Protein AF-A0A9D5MCB3-F1 (afdb_monomer_lite)

pLDDT: mean 91.1, std 9.66, range [31.05, 98.69]

Sequence (465 aa):
MMQKEYKLTAPDMNRLIGCYSHEIQNPEQPSVALAETLDPLFKAMENLASSKENDEAKGIWVMVPRGEITDWRTYEEAQAYEEVESKKEYEELWQEYYPFEMEWYFVGISENKPDAKWKFRGLSVASREDHCLIVNANLNDGVREKTWYKEEPAIELCKLLLPAVENSMEMLRDGTYNGFVEKNLPYPYRTGVIKRSAVYAAEPDYKERQFEGLKPEQIQRYRNLITSGSNDELKIGRLEKMTANDFFRACELGYKAIGKKTEGFTPVQLYLRYADGRDEGLTGKGHGLNEGPGIAFDDPSAWEEWYFSSHGGGHPWEVVPGGNSTHMALFVRHDKHTLEWKVRLGEMTQEEADQHPVGFYYQITGKHRPMESVSFYLALHDAGLPVLISDAEEILARFDASDYIGIVPHAVTPKYCESMFPKQYGKVIDFMHVYQEDLEKYKNDIIWLPEDPAELKGNLLKGSK

Radius of gyration: 27.73 Å; chains: 1; bounding box: 71×56×76 Å

Structure (mmCIF, N/CA/C/O backbone):
data_AF-A0A9D5MCB3-F1
#
_entry.id   AF-A0A9D5MCB3-F1
#
loop_
_atom_site.group_PDB
_atom_site.id
_atom_site.type_symbol
_atom_site.label_atom_id
_atom_site.label_alt_id
_atom_site.label_comp_id
_atom_site.label_asym_id
_atom_site.label_entity_id
_atom_site.label_seq_id
_atom_site.pdbx_PDB_ins_code
_atom_site.Cartn_x
_atom_site.Cartn_y
_atom_site.Cartn_z
_atom_site.occupancy
_atom_site.B_iso_or_equiv
_atom_site.auth_seq_id
_atom_site.auth_comp_id
_atom_site.auth_asym_id
_atom_site.auth_atom_id
_atom_site.pdbx_PDB_model_num
ATOM 1 N N . MET A 1 1 ? 0.772 -13.721 -40.066 1.00 40.69 1 MET A N 1
ATOM 2 C CA . MET A 1 1 ? 1.232 -12.466 -39.441 1.00 40.69 1 MET A CA 1
ATOM 3 C C . MET A 1 1 ? 2.598 -12.160 -40.017 1.00 40.69 1 MET A C 1
ATOM 5 O O . MET A 1 1 ? 3.411 -13.073 -40.066 1.00 40.69 1 MET A O 1
ATOM 9 N N . MET A 1 2 ? 2.831 -10.953 -40.536 1.00 38.22 2 MET A N 1
ATOM 10 C CA . MET A 1 2 ? 4.202 -10.514 -40.820 1.00 38.22 2 MET A CA 1
ATOM 11 C C . MET A 1 2 ? 4.989 -10.592 -39.507 1.00 38.22 2 MET A C 1
ATOM 13 O O . MET A 1 2 ? 4.519 -10.054 -38.508 1.00 38.22 2 MET A O 1
ATOM 17 N N . GLN A 1 3 ? 6.124 -11.297 -39.492 1.00 54.91 3 GLN A N 1
ATOM 18 C CA . GLN A 1 3 ? 7.066 -11.246 -38.372 1.00 54.91 3 GLN A CA 1
ATOM 19 C C . GLN A 1 3 ? 7.498 -9.788 -38.218 1.00 54.91 3 GLN A C 1
ATOM 21 O O . GLN A 1 3 ? 8.182 -9.251 -39.087 1.00 54.91 3 GLN A O 1
ATOM 26 N N . LYS A 1 4 ? 7.017 -9.125 -37.166 1.00 68.94 4 LYS A N 1
ATOM 27 C CA . LYS A 1 4 ? 7.483 -7.790 -36.810 1.00 68.94 4 LYS A CA 1
ATOM 28 C C . LYS A 1 4 ? 8.910 -7.937 -36.284 1.00 68.94 4 LYS A C 1
ATOM 30 O O . LYS A 1 4 ? 9.144 -8.729 -35.379 1.00 68.94 4 LYS A O 1
ATOM 35 N N . GLU A 1 5 ? 9.849 -7.207 -36.871 1.00 84.75 5 GLU A N 1
ATOM 36 C CA . GLU A 1 5 ? 11.210 -7.096 -36.348 1.00 84.75 5 GLU A CA 1
ATOM 37 C C . GLU A 1 5 ? 11.193 -6.075 -35.205 1.00 84.75 5 GLU A C 1
ATOM 39 O O . GLU A 1 5 ? 10.863 -4.908 -35.428 1.00 84.75 5 GLU A O 1
ATOM 44 N N . TYR A 1 6 ? 11.466 -6.528 -33.981 1.00 88.75 6 TYR A N 1
ATOM 45 C CA . TYR A 1 6 ? 11.518 -5.658 -32.809 1.00 88.75 6 TYR A CA 1
ATOM 46 C C . TYR A 1 6 ? 12.882 -4.974 -32.700 1.00 88.75 6 TYR A C 1
ATOM 48 O O . TYR A 1 6 ? 13.922 -5.574 -32.980 1.00 88.75 6 TYR A O 1
ATOM 56 N N . LYS A 1 7 ? 12.881 -3.722 -32.251 1.00 92.12 7 LYS A N 1
ATOM 57 C CA . LYS A 1 7 ? 14.075 -2.915 -31.995 1.00 92.12 7 LYS A CA 1
ATOM 58 C C . LYS A 1 7 ? 14.212 -2.640 -30.505 1.00 92.12 7 LYS A C 1
ATOM 60 O O . LYS A 1 7 ? 13.231 -2.638 -29.767 1.00 92.12 7 LYS A O 1
ATOM 65 N N . LEU A 1 8 ? 15.428 -2.318 -30.067 1.00 92.75 8 LEU A N 1
ATOM 66 C CA . LEU A 1 8 ? 15.677 -1.848 -28.704 1.00 92.75 8 LEU A CA 1
ATOM 67 C C . LEU A 1 8 ? 15.191 -0.398 -28.559 1.00 92.75 8 LEU A C 1
ATOM 69 O O . LEU A 1 8 ? 15.979 0.545 -28.582 1.00 92.75 8 LEU A O 1
ATOM 73 N N . THR A 1 9 ? 13.874 -0.237 -28.481 1.00 95.81 9 THR A N 1
ATOM 74 C CA . THR A 1 9 ? 13.171 1.036 -28.299 1.00 95.81 9 THR A CA 1
ATOM 75 C C . THR A 1 9 ? 12.078 0.866 -27.251 1.00 95.81 9 THR A C 1
ATOM 77 O O . THR A 1 9 ? 11.528 -0.227 -27.095 1.00 95.81 9 THR A O 1
ATOM 80 N N . ALA A 1 10 ? 11.745 1.935 -26.535 1.00 95.06 10 ALA A N 1
ATOM 81 C CA . ALA A 1 10 ? 10.752 1.881 -25.469 1.00 95.06 10 ALA A CA 1
ATOM 82 C C . ALA A 1 10 ? 9.359 1.379 -25.926 1.00 95.06 10 ALA A C 1
ATOM 84 O O . ALA A 1 10 ? 8.767 0.565 -25.214 1.00 95.06 10 ALA A O 1
ATOM 85 N N . PRO A 1 11 ? 8.839 1.743 -27.119 1.00 94.88 11 PRO A N 1
ATOM 86 C CA . PRO A 1 11 ? 7.594 1.181 -27.634 1.00 94.88 11 PRO A CA 1
ATOM 87 C C . PRO A 1 11 ? 7.606 -0.328 -27.853 1.00 94.88 11 PRO A C 1
ATOM 89 O O . PRO A 1 11 ? 6.628 -1.009 -27.537 1.00 94.88 11 PRO A O 1
ATOM 92 N N . ASP A 1 12 ? 8.696 -0.873 -28.388 1.00 94.31 12 ASP A N 1
ATOM 93 C CA . ASP A 1 12 ? 8.818 -2.315 -28.595 1.00 94.31 12 ASP A CA 1
ATOM 94 C C . ASP A 1 12 ? 8.991 -3.055 -27.264 1.00 94.31 12 ASP A C 1
ATOM 96 O O . ASP A 1 12 ? 8.329 -4.072 -27.051 1.00 94.31 12 ASP A O 1
ATOM 100 N N . MET A 1 13 ? 9.774 -2.495 -26.336 1.00 94.25 13 MET A N 1
ATOM 101 C CA . MET A 1 13 ? 9.912 -3.002 -24.968 1.00 94.25 13 MET A CA 1
ATOM 102 C C . MET A 1 13 ? 8.564 -3.054 -24.241 1.00 94.25 13 MET A C 1
ATOM 104 O O . MET A 1 13 ? 8.166 -4.120 -23.774 1.00 94.25 13 MET A O 1
ATOM 108 N N . ASN A 1 14 ? 7.822 -1.942 -24.197 1.00 93.06 14 ASN A N 1
ATOM 109 C CA . ASN A 1 14 ? 6.522 -1.878 -23.521 1.00 93.06 14 ASN A CA 1
ATOM 110 C C . ASN A 1 14 ? 5.503 -2.823 -24.163 1.00 93.06 14 ASN A C 1
ATOM 112 O O . ASN A 1 14 ? 4.739 -3.464 -23.450 1.00 93.06 14 ASN A O 1
ATOM 116 N N . ARG A 1 15 ? 5.514 -2.979 -25.495 1.00 91.31 15 ARG A N 1
ATOM 117 C CA . ARG A 1 15 ? 4.624 -3.932 -26.179 1.00 91.31 15 ARG A CA 1
ATOM 118 C C . ARG A 1 15 ? 4.905 -5.379 -25.768 1.00 91.31 15 ARG A C 1
ATOM 120 O O . ARG A 1 15 ? 3.967 -6.153 -25.589 1.00 91.31 15 ARG A O 1
ATOM 127 N N . LEU A 1 16 ? 6.178 -5.751 -25.636 1.00 92.44 16 LEU A N 1
ATOM 128 C CA . LEU A 1 16 ? 6.580 -7.093 -25.209 1.00 92.44 16 LEU A CA 1
ATOM 129 C C . LEU A 1 16 ? 6.282 -7.330 -23.721 1.00 92.44 16 LEU A C 1
ATOM 131 O O . LEU A 1 16 ? 5.786 -8.397 -23.373 1.00 92.44 16 LEU A O 1
ATOM 135 N N . ILE A 1 17 ? 6.517 -6.334 -22.861 1.00 92.12 17 ILE A N 1
ATOM 136 C CA . ILE A 1 17 ? 6.170 -6.379 -21.429 1.00 92.12 17 ILE A CA 1
ATOM 137 C C . ILE A 1 17 ? 4.652 -6.504 -21.246 1.00 92.12 17 ILE A C 1
ATOM 139 O O . ILE A 1 17 ? 4.193 -7.368 -20.502 1.00 92.12 17 ILE A O 1
ATOM 143 N N . GLY A 1 18 ? 3.870 -5.720 -21.992 1.00 90.06 18 GLY A N 1
ATOM 144 C CA . GLY A 1 18 ? 2.406 -5.735 -21.958 1.00 90.06 18 GLY A CA 1
ATOM 145 C C . GLY A 1 18 ? 1.775 -7.061 -22.401 1.00 90.06 18 GLY A C 1
ATOM 146 O O . GLY A 1 18 ? 0.599 -7.285 -22.151 1.00 90.06 18 GLY A O 1
ATOM 147 N N . CYS A 1 19 ? 2.534 -7.990 -22.998 1.00 89.50 19 CYS A N 1
ATOM 148 C CA . CYS A 1 19 ? 2.050 -9.361 -23.220 1.00 89.50 19 CYS A CA 1
ATOM 149 C C . CYS A 1 19 ? 1.885 -10.159 -21.911 1.00 89.50 19 CYS A C 1
ATOM 151 O O . CYS A 1 19 ? 1.271 -11.225 -21.927 1.00 89.50 19 CYS A O 1
ATOM 153 N N . TYR A 1 20 ? 2.445 -9.659 -20.806 1.00 88.81 20 TYR A N 1
ATOM 154 C CA . TYR A 1 20 ? 2.435 -10.281 -19.479 1.00 88.81 20 TYR A CA 1
ATOM 155 C C . TYR A 1 20 ? 1.703 -9.437 -18.435 1.00 88.81 20 TYR A C 1
ATOM 157 O O . TYR A 1 20 ? 1.573 -9.868 -17.285 1.00 88.81 20 TYR A O 1
ATOM 165 N N . SER A 1 21 ? 1.227 -8.242 -18.800 1.00 79.44 21 SER A N 1
ATOM 166 C CA . SER A 1 21 ? 0.404 -7.447 -17.899 1.00 79.44 21 SER A CA 1
ATOM 167 C C . SER A 1 21 ? -0.897 -8.208 -17.614 1.00 79.44 21 SER A C 1
ATOM 169 O O . SER A 1 21 ? -1.488 -8.841 -18.488 1.00 79.44 21 SER A O 1
ATOM 171 N N . HIS A 1 22 ? -1.324 -8.200 -16.351 1.00 68.62 22 HIS A N 1
ATOM 172 C CA . HIS A 1 22 ? -2.553 -8.850 -15.864 1.00 68.62 22 HIS A CA 1
ATOM 173 C C . HIS A 1 22 ? -2.557 -10.388 -15.771 1.00 68.62 22 HIS A C 1
ATOM 175 O O . HIS A 1 22 ? -3.582 -10.956 -15.384 1.00 68.62 22 HIS A O 1
ATOM 181 N N . GLU A 1 23 ? -1.441 -11.075 -16.028 1.00 67.31 23 GLU A N 1
ATOM 182 C CA . GLU A 1 23 ? -1.356 -12.529 -15.863 1.00 67.31 23 GLU A CA 1
ATOM 183 C C . GLU A 1 23 ? -0.380 -12.946 -14.755 1.00 67.31 23 GLU A C 1
ATOM 185 O O . GLU A 1 23 ? 0.803 -12.607 -14.772 1.00 67.31 23 GLU A O 1
ATOM 190 N N . ILE A 1 24 ? -0.857 -13.768 -13.813 1.00 70.44 24 ILE A N 1
ATOM 191 C CA . ILE A 1 24 ? 0.024 -14.477 -12.880 1.00 70.44 24 ILE A CA 1
ATOM 192 C C . ILE A 1 24 ? 0.786 -15.538 -13.679 1.00 70.44 24 ILE A C 1
ATOM 194 O O . ILE A 1 24 ? 0.198 -16.526 -14.122 1.00 70.44 24 ILE A O 1
ATOM 198 N N . GLN A 1 25 ? 2.095 -15.349 -13.847 1.00 78.81 25 GLN A N 1
ATOM 199 C CA . GLN A 1 25 ? 2.949 -16.366 -14.456 1.00 78.81 25 GLN A CA 1
ATOM 200 C C . GLN A 1 25 ? 3.180 -17.490 -13.451 1.00 78.81 25 GLN A C 1
ATOM 202 O O . GLN A 1 25 ? 3.833 -17.285 -12.426 1.00 78.81 25 GLN A O 1
ATOM 207 N N . ASN A 1 26 ? 2.650 -18.677 -13.738 1.00 82.38 26 ASN A N 1
ATOM 208 C CA . ASN A 1 26 ? 2.973 -19.880 -12.976 1.00 82.38 26 ASN A CA 1
ATOM 209 C C . ASN A 1 26 ? 4.326 -20.449 -13.432 1.00 82.38 26 ASN A C 1
ATOM 211 O O . ASN A 1 26 ? 4.707 -20.243 -14.583 1.00 82.38 26 ASN A O 1
ATOM 215 N N . PRO A 1 27 ? 5.045 -21.185 -12.568 1.00 85.75 27 PRO A N 1
ATOM 216 C CA . PRO A 1 27 ? 6.250 -21.888 -12.983 1.00 85.75 27 PRO A CA 1
ATOM 217 C C . PRO A 1 27 ? 5.953 -22.924 -14.071 1.00 85.75 27 PRO A C 1
ATOM 219 O O . PRO A 1 27 ? 5.162 -23.844 -13.859 1.00 85.75 27 PRO A O 1
ATOM 222 N N . GLU A 1 28 ? 6.625 -22.809 -15.214 1.00 87.56 28 GLU A N 1
ATOM 223 C CA . GLU A 1 28 ? 6.448 -23.695 -16.368 1.00 87.56 28 GLU A CA 1
ATOM 224 C C . GLU A 1 28 ? 7.782 -24.236 -16.890 1.00 87.56 28 GLU A C 1
ATOM 226 O O . GLU A 1 28 ? 8.819 -23.583 -16.793 1.00 87.56 28 GLU A O 1
ATOM 231 N N . GLN A 1 29 ? 7.758 -25.437 -17.472 1.00 91.62 29 GLN A N 1
ATOM 232 C CA . GLN A 1 29 ? 8.916 -26.027 -18.150 1.00 91.62 29 GLN A CA 1
ATOM 233 C C . GLN A 1 29 ? 9.288 -25.179 -19.385 1.00 91.62 29 GLN A C 1
ATOM 235 O O . GLN A 1 29 ? 8.478 -25.131 -20.317 1.00 91.62 29 GLN A O 1
ATOM 240 N N . PRO A 1 30 ? 10.473 -24.540 -19.453 1.00 92.88 30 PRO A N 1
ATOM 241 C CA . PRO A 1 30 ? 10.823 -23.651 -20.562 1.00 92.88 30 PRO A CA 1
ATOM 242 C C . PRO A 1 30 ? 11.144 -24.425 -21.846 1.00 92.88 30 PRO A C 1
ATOM 244 O O . PRO A 1 30 ? 11.605 -25.572 -21.803 1.00 92.88 30 PRO A O 1
ATOM 247 N N . SER A 1 31 ? 10.954 -23.797 -23.008 1.00 94.50 31 SER A N 1
ATOM 248 C CA . SER A 1 31 ? 11.490 -24.332 -24.265 1.00 94.50 31 SER A CA 1
ATOM 249 C C . SER A 1 31 ? 13.006 -24.180 -24.379 1.00 94.50 31 SER A C 1
ATOM 251 O O . SER A 1 31 ? 13.607 -23.325 -23.729 1.00 94.50 31 SER A O 1
ATOM 253 N N . VAL A 1 32 ? 13.623 -24.991 -25.246 1.00 94.38 32 VAL A N 1
ATOM 254 C CA . VAL A 1 32 ? 15.049 -24.875 -25.605 1.00 94.38 32 VAL A CA 1
ATOM 255 C C . VAL A 1 32 ? 15.376 -23.442 -26.030 1.00 94.38 32 VAL A C 1
ATOM 257 O O . VAL A 1 32 ? 16.305 -22.849 -25.496 1.00 94.38 32 VAL A O 1
ATOM 260 N N . ALA A 1 33 ? 14.559 -22.851 -26.908 1.00 94.00 33 ALA A N 1
ATOM 261 C CA . ALA A 1 33 ? 14.773 -21.493 -27.405 1.00 94.00 33 ALA A CA 1
ATOM 262 C C . ALA A 1 33 ? 14.725 -20.432 -26.291 1.00 94.00 33 ALA A C 1
ATOM 264 O O . ALA A 1 33 ? 15.540 -19.507 -26.279 1.00 94.00 33 ALA A O 1
ATOM 265 N N . LEU A 1 34 ? 13.794 -20.563 -25.338 1.00 93.75 34 LEU A N 1
ATOM 266 C CA . LEU A 1 34 ? 13.728 -19.656 -24.194 1.00 93.75 34 LEU A CA 1
ATOM 267 C C . LEU A 1 34 ? 14.939 -19.838 -23.273 1.00 93.75 34 LEU A C 1
ATOM 269 O O . LEU A 1 34 ? 15.572 -18.851 -22.907 1.00 93.75 34 LEU A O 1
ATOM 273 N N . ALA A 1 35 ? 15.294 -21.080 -22.936 1.00 92.25 35 ALA A N 1
ATOM 274 C CA . ALA A 1 35 ? 16.443 -21.376 -22.083 1.00 92.25 35 ALA A CA 1
ATOM 275 C C . ALA A 1 35 ? 17.757 -20.832 -22.675 1.00 92.25 35 ALA A C 1
ATOM 277 O O . ALA A 1 35 ? 18.490 -20.123 -21.986 1.00 92.25 35 ALA A O 1
ATOM 278 N N . GLU A 1 36 ? 18.002 -21.072 -23.967 1.00 93.38 36 GLU A N 1
ATOM 279 C CA . GLU A 1 36 ? 19.181 -20.573 -24.690 1.00 93.38 36 GLU A CA 1
ATOM 280 C C . GLU A 1 36 ? 19.246 -19.040 -24.736 1.00 93.38 36 GLU A C 1
ATOM 282 O O . GLU A 1 36 ? 20.336 -18.472 -24.766 1.00 93.38 36 GLU A O 1
ATOM 287 N N . THR A 1 37 ? 18.097 -18.358 -24.719 1.00 92.94 37 THR A N 1
ATOM 288 C CA . THR A 1 37 ? 18.048 -16.887 -24.720 1.00 92.94 37 THR A CA 1
ATOM 289 C C . THR A 1 37 ? 18.189 -16.297 -23.310 1.00 92.94 37 THR A C 1
ATOM 291 O O . THR A 1 37 ? 18.742 -15.210 -23.146 1.00 92.94 37 THR A O 1
ATOM 294 N N . LEU A 1 38 ? 17.739 -17.011 -22.274 1.00 93.12 38 LEU A N 1
ATOM 295 C CA . LEU A 1 38 ? 17.914 -16.605 -20.876 1.00 93.12 38 LEU A CA 1
ATOM 296 C C . LEU A 1 38 ? 19.369 -16.718 -20.416 1.00 93.12 38 LEU A C 1
ATOM 298 O O . LEU A 1 38 ? 19.837 -15.867 -19.660 1.00 93.12 38 LEU A O 1
ATOM 302 N N . ASP A 1 39 ? 20.085 -17.754 -20.855 1.00 93.94 39 ASP A N 1
ATOM 303 C CA . ASP A 1 39 ? 21.455 -18.041 -20.419 1.00 93.94 39 ASP A CA 1
ATOM 304 C C . ASP A 1 39 ? 22.413 -16.836 -20.561 1.00 93.94 39 ASP A C 1
ATOM 306 O O . ASP A 1 39 ? 23.067 -16.485 -19.571 1.00 93.94 39 ASP A O 1
ATOM 310 N N . PRO A 1 40 ? 22.491 -16.143 -21.718 1.00 96.25 40 PRO A N 1
ATOM 311 C CA . PRO A 1 40 ? 23.296 -14.932 -21.863 1.00 96.25 40 PRO A CA 1
ATOM 312 C C . PRO A 1 40 ? 22.934 -13.825 -20.870 1.00 96.25 40 PRO A C 1
ATOM 314 O O . PRO A 1 40 ? 23.830 -13.211 -20.293 1.00 96.25 40 PRO A O 1
ATOM 317 N N . LEU A 1 41 ? 21.641 -13.595 -20.628 1.00 95.69 41 LEU A N 1
ATOM 318 C CA . LEU A 1 41 ? 21.166 -12.548 -19.723 1.00 95.69 41 LEU A CA 1
ATOM 319 C C . LEU A 1 41 ? 21.554 -12.850 -18.267 1.00 95.69 41 LEU A C 1
ATOM 321 O O . LEU A 1 41 ? 22.110 -11.999 -17.569 1.00 95.69 41 LEU A O 1
ATOM 325 N N . PHE A 1 42 ? 21.342 -14.093 -17.825 1.00 95.19 42 PHE A N 1
ATOM 326 C CA . PHE A 1 42 ? 21.737 -14.549 -16.488 1.00 95.19 42 PHE A CA 1
ATOM 327 C C . PHE A 1 42 ? 23.252 -14.476 -16.294 1.00 95.19 42 PHE A C 1
ATOM 329 O O . PHE A 1 42 ? 23.724 -14.055 -15.232 1.00 95.19 42 PHE A O 1
ATOM 336 N N . LYS A 1 43 ? 24.012 -14.832 -17.334 1.00 95.88 43 LYS A N 1
ATOM 337 C CA . LYS A 1 43 ? 25.470 -14.731 -17.344 1.00 95.88 43 LYS A CA 1
ATOM 338 C C . LYS A 1 43 ? 25.948 -13.280 -17.274 1.00 95.88 43 LYS A C 1
ATOM 340 O O . LYS A 1 43 ? 26.848 -12.981 -16.492 1.00 95.88 43 LYS A O 1
ATOM 345 N N . ALA A 1 44 ? 25.337 -12.359 -18.020 1.00 97.06 44 ALA A N 1
ATOM 346 C CA . ALA A 1 44 ? 25.696 -10.938 -17.991 1.00 97.06 44 ALA A CA 1
ATOM 347 C C . ALA A 1 44 ? 25.588 -10.346 -16.573 1.00 97.06 44 ALA A C 1
ATOM 349 O O . ALA A 1 44 ? 26.443 -9.563 -16.146 1.00 97.06 44 ALA A O 1
ATOM 350 N N . MET A 1 45 ? 24.589 -10.796 -15.811 1.00 96.19 45 MET A N 1
ATOM 351 C CA . MET A 1 45 ? 24.324 -10.381 -14.431 1.00 96.19 45 MET A CA 1
ATOM 352 C C . MET A 1 45 ? 24.918 -11.335 -13.381 1.00 96.19 45 MET A C 1
ATOM 354 O O . MET A 1 45 ? 24.596 -11.225 -12.195 1.00 96.19 45 MET A O 1
ATOM 358 N N . GLU A 1 46 ? 25.766 -12.303 -13.746 1.00 93.62 46 GLU A N 1
ATOM 359 C CA . GLU A 1 46 ? 26.226 -13.352 -12.820 1.00 93.62 46 GLU A CA 1
ATOM 360 C C . GLU A 1 46 ? 26.963 -12.777 -11.601 1.00 93.62 46 GLU A C 1
ATOM 362 O O . GLU A 1 46 ? 26.791 -13.275 -10.486 1.00 93.62 46 GLU A O 1
ATOM 367 N N . ASN A 1 47 ? 27.719 -11.695 -11.818 1.00 93.19 47 ASN A N 1
ATOM 368 C CA . ASN A 1 47 ? 28.566 -11.028 -10.831 1.00 93.19 47 ASN A CA 1
ATOM 369 C C . ASN A 1 47 ? 27.866 -9.887 -10.088 1.00 93.19 47 ASN A C 1
ATOM 371 O O . ASN A 1 47 ? 28.484 -9.286 -9.218 1.00 93.19 47 ASN A O 1
ATOM 375 N N . LEU A 1 48 ? 26.603 -9.592 -10.397 1.00 96.25 48 LEU A N 1
ATOM 376 C CA . LEU A 1 48 ? 25.794 -8.660 -9.618 1.00 96.25 48 LEU A CA 1
ATOM 377 C C . LEU A 1 48 ? 25.442 -9.300 -8.263 1.00 96.25 48 LEU A C 1
ATOM 379 O O . LEU A 1 48 ? 25.103 -10.489 -8.197 1.00 96.25 48 LEU A O 1
ATOM 383 N N . ALA A 1 49 ? 25.582 -8.532 -7.187 1.00 94.56 49 ALA A N 1
ATOM 384 C CA . ALA A 1 49 ? 25.195 -8.927 -5.841 1.00 94.56 49 ALA A CA 1
ATOM 385 C C . ALA A 1 49 ? 23.671 -9.079 -5.736 1.00 94.56 49 ALA A C 1
ATOM 387 O O . ALA A 1 49 ? 22.916 -8.424 -6.455 1.00 94.56 49 ALA A O 1
ATOM 388 N N . SER A 1 50 ? 23.229 -9.967 -4.848 1.00 92.38 50 SER A N 1
ATOM 389 C CA . SER A 1 50 ? 21.808 -10.155 -4.566 1.00 92.38 50 SER A CA 1
ATOM 390 C C . SER A 1 50 ? 21.217 -8.954 -3.829 1.00 92.38 50 SER A C 1
ATOM 392 O O . SER A 1 50 ? 21.949 -8.178 -3.206 1.00 92.38 50 SER A O 1
ATOM 394 N N . SER A 1 51 ? 19.894 -8.811 -3.879 1.00 85.31 51 SER A N 1
ATOM 395 C CA . SER A 1 51 ? 19.194 -7.803 -3.091 1.00 85.31 51 SER A CA 1
ATOM 396 C C . SER A 1 51 ? 19.334 -8.101 -1.594 1.00 85.31 51 SER A C 1
ATOM 398 O O . SER A 1 51 ? 19.559 -9.239 -1.174 1.00 85.31 51 SER A O 1
ATOM 400 N N . LYS A 1 52 ? 19.204 -7.062 -0.764 1.00 81.00 52 LYS A N 1
ATOM 401 C CA . LYS A 1 52 ? 19.307 -7.192 0.700 1.00 81.00 52 LYS A CA 1
ATOM 402 C C . LYS A 1 52 ? 18.169 -8.026 1.297 1.00 81.00 52 LYS A C 1
ATOM 404 O O . LYS A 1 52 ? 18.348 -8.641 2.342 1.00 81.00 52 LYS A O 1
ATOM 409 N N . GLU A 1 53 ? 17.010 -8.019 0.644 1.00 79.50 53 GLU A N 1
ATOM 410 C CA . GLU A 1 53 ? 15.786 -8.671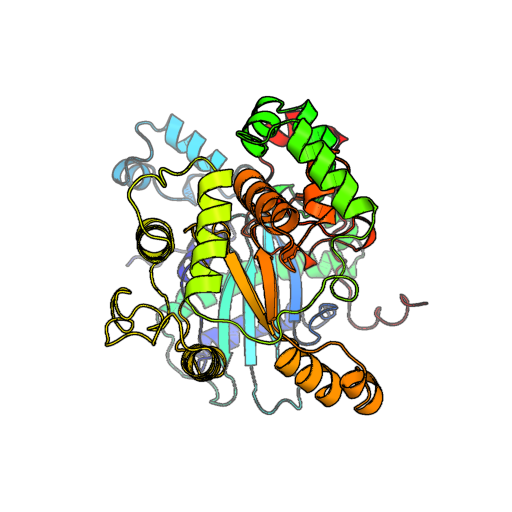 1.119 1.00 79.50 53 GLU A CA 1
ATOM 411 C C . GLU A 1 53 ? 15.633 -10.104 0.597 1.00 79.50 53 GLU A C 1
ATOM 413 O O . GLU A 1 53 ? 14.935 -10.911 1.209 1.00 79.50 53 GLU A O 1
ATOM 418 N N . ASN A 1 54 ? 16.281 -10.434 -0.524 1.00 84.25 54 ASN A N 1
ATOM 419 C CA . ASN A 1 54 ? 16.198 -11.744 -1.151 1.00 84.25 54 ASN A CA 1
ATOM 420 C C . ASN A 1 54 ? 17.538 -12.117 -1.801 1.00 84.25 54 ASN A C 1
ATOM 422 O O . ASN A 1 54 ? 17.925 -11.573 -2.835 1.00 84.25 54 ASN A O 1
ATOM 426 N N . ASP A 1 55 ? 18.224 -13.103 -1.222 1.00 86.94 55 ASP A N 1
ATOM 427 C CA . ASP A 1 55 ? 19.546 -13.527 -1.679 1.00 86.94 55 ASP A CA 1
ATOM 428 C C . ASP A 1 55 ? 19.542 -14.334 -2.993 1.00 86.94 55 ASP A C 1
ATOM 430 O O . ASP A 1 55 ? 20.607 -14.566 -3.574 1.00 86.94 55 ASP A O 1
ATOM 434 N N . GLU A 1 56 ? 18.363 -14.692 -3.505 1.00 88.94 56 GLU A N 1
ATOM 435 C CA . GLU A 1 56 ? 18.151 -15.350 -4.799 1.00 88.94 56 GLU A CA 1
ATOM 436 C C . GLU A 1 56 ? 17.775 -14.368 -5.917 1.00 88.94 56 GLU A C 1
ATOM 438 O O . GLU A 1 56 ? 17.801 -14.744 -7.089 1.00 88.94 56 GLU A O 1
ATOM 443 N N . ALA A 1 57 ? 17.449 -13.115 -5.583 1.00 92.19 57 ALA A N 1
ATOM 444 C CA . ALA A 1 57 ? 17.058 -12.087 -6.541 1.00 92.19 57 ALA A CA 1
ATOM 445 C C . ALA A 1 57 ? 18.121 -10.991 -6.660 1.00 92.19 57 ALA A C 1
ATOM 447 O O . ALA A 1 57 ? 18.782 -10.622 -5.693 1.00 92.19 57 ALA A O 1
ATOM 448 N N . LYS A 1 58 ? 18.276 -10.437 -7.858 1.00 94.38 58 LYS A N 1
ATOM 449 C CA . LYS A 1 58 ? 19.165 -9.305 -8.148 1.00 94.38 58 LYS A CA 1
ATOM 450 C C . LYS A 1 58 ? 18.600 -8.505 -9.305 1.00 94.38 58 LYS A C 1
ATOM 452 O O . LYS A 1 58 ? 17.926 -9.068 -10.164 1.00 94.38 58 LYS A O 1
ATOM 457 N N . GLY A 1 59 ? 18.897 -7.216 -9.356 1.00 95.62 59 GLY A N 1
ATOM 458 C CA . GLY A 1 59 ? 18.398 -6.378 -10.433 1.00 95.62 59 GLY A CA 1
ATOM 459 C C . GLY A 1 59 ? 19.234 -5.139 -10.674 1.00 95.62 59 GLY A C 1
ATOM 460 O O . GLY A 1 59 ? 20.023 -4.726 -9.824 1.00 95.62 59 GLY A O 1
ATOM 461 N N . ILE A 1 60 ? 19.086 -4.593 -11.872 1.00 97.50 60 ILE A N 1
ATOM 462 C CA . ILE A 1 60 ? 19.820 -3.422 -12.334 1.00 97.50 60 ILE A CA 1
ATOM 463 C C . ILE A 1 60 ? 18.907 -2.564 -13.212 1.00 97.50 60 ILE A C 1
ATOM 465 O O . ILE A 1 60 ? 18.083 -3.082 -13.966 1.00 97.50 60 ILE A O 1
ATOM 469 N N . TRP A 1 61 ? 19.061 -1.249 -13.118 1.00 97.81 61 TRP A N 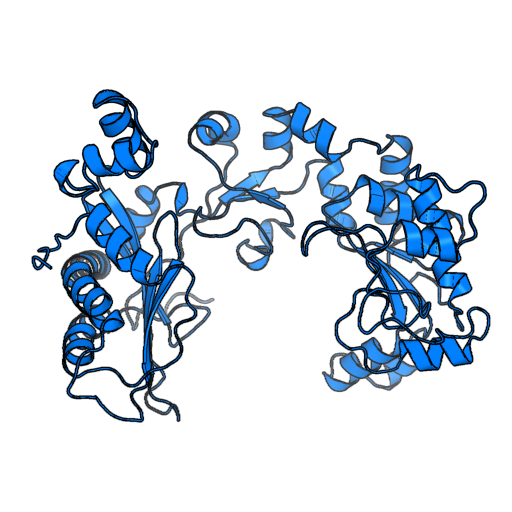1
ATOM 470 C CA . TRP A 1 61 ? 18.438 -0.301 -14.026 1.00 97.81 61 TRP A CA 1
ATOM 471 C C . TRP A 1 61 ? 19.151 -0.325 -15.377 1.00 97.81 61 TRP A C 1
ATOM 473 O O . TRP A 1 61 ? 20.382 -0.342 -15.456 1.00 97.81 61 TRP A O 1
ATOM 483 N N . VAL A 1 62 ? 18.374 -0.291 -16.450 1.00 97.62 62 VAL A N 1
ATOM 484 C CA . VAL A 1 62 ? 18.853 -0.162 -17.826 1.00 97.62 62 VAL A CA 1
ATOM 485 C C . VAL A 1 62 ? 18.135 0.989 -18.512 1.00 97.62 62 VAL A C 1
ATOM 487 O O . VAL A 1 62 ? 17.007 1.331 -18.152 1.00 97.62 62 VAL A O 1
ATOM 490 N N . MET A 1 63 ? 18.788 1.574 -19.513 1.00 95.56 63 MET A N 1
ATOM 491 C CA . MET A 1 63 ? 18.193 2.611 -20.348 1.00 95.56 63 MET A CA 1
ATOM 492 C C . MET A 1 63 ? 17.959 2.095 -21.760 1.00 95.56 63 MET A C 1
ATOM 494 O O . MET A 1 63 ? 18.821 1.432 -22.342 1.00 95.56 63 MET A O 1
ATOM 498 N N . VAL A 1 64 ? 16.820 2.465 -22.328 1.00 95.62 64 VAL A N 1
ATOM 499 C CA . VAL A 1 64 ? 16.439 2.141 -23.701 1.00 95.62 64 VAL A CA 1
ATOM 500 C C . VAL A 1 64 ? 16.027 3.433 -24.410 1.00 95.62 64 VAL A C 1
ATOM 502 O O . VAL A 1 64 ? 15.311 4.238 -23.817 1.00 95.62 64 VAL A O 1
ATOM 505 N N . PRO A 1 65 ? 16.456 3.673 -25.661 1.00 95.88 65 PRO A N 1
ATOM 506 C CA . PRO A 1 65 ? 16.017 4.841 -26.416 1.00 95.88 65 PRO A CA 1
ATOM 507 C C . PRO A 1 65 ? 14.494 4.906 -26.543 1.00 95.88 65 PRO A C 1
ATOM 509 O O . PRO A 1 65 ? 13.842 3.882 -26.753 1.00 95.88 65 PRO A O 1
ATOM 512 N N . ARG A 1 66 ? 13.928 6.116 -26.530 1.00 94.94 66 ARG A N 1
ATOM 513 C CA . ARG A 1 66 ? 12.510 6.345 -26.853 1.00 94.94 66 ARG A CA 1
ATOM 514 C C . ARG A 1 66 ? 12.084 5.714 -28.181 1.00 94.94 66 ARG A C 1
ATOM 516 O O . ARG A 1 66 ? 10.949 5.280 -28.318 1.00 94.94 66 ARG A O 1
ATOM 523 N N . GLY A 1 67 ? 12.994 5.664 -29.151 1.00 94.44 67 GLY A N 1
ATOM 524 C CA . GLY A 1 67 ? 12.663 5.338 -30.535 1.00 94.44 67 GLY A CA 1
ATOM 525 C C . GLY A 1 67 ? 12.009 6.513 -31.256 1.00 94.44 67 GLY A C 1
ATOM 526 O O . GLY A 1 67 ? 11.874 7.611 -30.708 1.00 94.44 67 GLY A O 1
ATOM 527 N N . GLU A 1 68 ? 11.627 6.274 -32.503 1.00 94.12 68 GLU A N 1
ATOM 528 C CA . GLU A 1 68 ? 10.897 7.230 -33.329 1.00 94.12 68 GLU A CA 1
ATOM 529 C C . GLU A 1 68 ? 9.390 6.991 -33.214 1.00 94.12 68 GLU A C 1
ATOM 531 O O . GLU A 1 68 ? 8.937 5.898 -32.871 1.00 94.12 68 GLU A O 1
ATOM 536 N N . ILE A 1 69 ? 8.583 7.980 -33.598 1.00 93.94 69 ILE A N 1
ATOM 537 C CA . ILE A 1 69 ? 7.119 7.841 -33.607 1.00 93.94 69 ILE A CA 1
ATOM 538 C C . ILE A 1 69 ? 6.633 6.669 -34.482 1.00 93.94 69 ILE A C 1
ATOM 540 O O . ILE A 1 69 ? 5.551 6.134 -34.269 1.00 93.94 69 ILE A O 1
ATOM 544 N N . THR A 1 70 ? 7.441 6.225 -35.451 1.00 92.19 70 THR A N 1
ATOM 545 C CA . THR A 1 70 ? 7.146 5.057 -36.294 1.00 92.19 70 THR A CA 1
ATOM 546 C C . THR A 1 70 ? 7.394 3.709 -35.613 1.00 92.19 70 THR A C 1
ATOM 548 O O . THR A 1 70 ? 6.969 2.688 -36.148 1.00 92.19 70 THR A O 1
ATOM 551 N N . ASP A 1 71 ? 8.087 3.677 -34.471 1.00 92.62 71 ASP A N 1
ATOM 552 C CA . ASP A 1 71 ? 8.304 2.454 -33.682 1.00 92.62 71 ASP A CA 1
ATOM 553 C C . ASP A 1 71 ? 7.112 2.163 -32.731 1.00 92.62 71 ASP A C 1
ATOM 555 O O . ASP A 1 71 ? 6.935 1.041 -32.237 1.00 92.62 71 ASP A O 1
ATOM 559 N N . TRP A 1 72 ? 6.240 3.157 -32.515 1.00 92.38 72 TRP A N 1
ATOM 560 C CA . TRP A 1 72 ? 5.030 3.054 -31.694 1.00 92.38 72 TRP A CA 1
ATOM 561 C C . TRP A 1 72 ? 3.863 2.357 -32.431 1.00 92.38 72 TRP A C 1
ATOM 563 O O . TRP A 1 72 ? 4.075 1.441 -33.230 1.00 92.38 72 TRP A O 1
ATOM 573 N N . ARG A 1 73 ? 2.613 2.680 -32.087 1.00 89.25 73 ARG A N 1
ATOM 574 C CA . ARG A 1 73 ? 1.422 2.318 -32.875 1.00 89.25 73 ARG A CA 1
ATOM 575 C C . ARG A 1 73 ? 1.238 3.311 -34.012 1.00 89.25 73 ARG A C 1
ATOM 577 O O . ARG A 1 73 ? 1.756 4.410 -33.933 1.00 89.25 73 ARG A O 1
ATOM 584 N N . THR A 1 74 ? 0.496 2.947 -35.044 1.00 93.75 74 THR A N 1
ATOM 585 C CA . THR A 1 74 ? 0.214 3.838 -36.179 1.00 93.75 74 THR A CA 1
ATOM 586 C C . THR A 1 74 ? -0.833 4.904 -35.835 1.00 93.75 74 THR A C 1
ATOM 588 O O . THR A 1 74 ? -1.627 4.739 -34.906 1.00 93.75 74 THR A O 1
ATOM 591 N N . TYR A 1 75 ? -0.871 5.990 -36.615 1.00 94.00 75 TYR A N 1
ATOM 592 C CA . TYR A 1 75 ? -1.923 7.007 -36.501 1.00 94.00 75 TYR A CA 1
ATOM 593 C C . TYR A 1 75 ? -3.310 6.406 -36.753 1.00 94.00 75 TYR A C 1
ATOM 595 O O . TYR A 1 75 ? -4.259 6.718 -36.041 1.00 94.00 75 TYR A O 1
ATOM 603 N N . GLU A 1 76 ? -3.419 5.507 -37.732 1.00 95.38 76 GLU A N 1
ATOM 604 C CA . GLU A 1 76 ? -4.665 4.828 -38.078 1.00 95.38 76 GLU A CA 1
ATOM 605 C C . GLU A 1 76 ? -5.171 3.942 -36.930 1.00 95.38 76 GLU A C 1
ATOM 607 O O . GLU A 1 76 ? -6.373 3.902 -36.682 1.00 95.38 76 GLU A O 1
ATOM 612 N N . GLU A 1 77 ? -4.273 3.267 -36.202 1.00 92.62 77 GLU A N 1
ATOM 613 C CA . GLU A 1 77 ? -4.630 2.519 -34.989 1.00 92.62 77 GLU A CA 1
ATOM 614 C C . GLU A 1 77 ? -5.122 3.457 -33.884 1.00 92.62 77 GLU A C 1
ATOM 616 O O . GLU A 1 77 ? -6.202 3.229 -33.347 1.00 92.62 77 GLU A O 1
ATOM 621 N N . ALA A 1 78 ? -4.382 4.527 -33.575 1.00 92.31 78 ALA 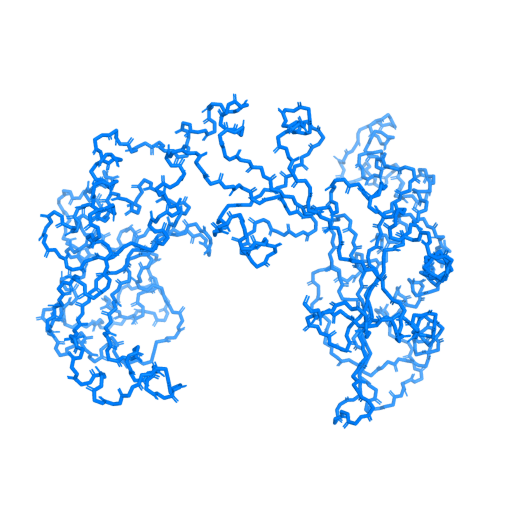A N 1
ATOM 622 C CA . ALA A 1 78 ? -4.776 5.490 -32.541 1.00 92.31 78 ALA A CA 1
ATOM 623 C C . ALA A 1 78 ? -6.129 6.164 -32.855 1.00 92.31 78 ALA A C 1
ATOM 625 O O . ALA A 1 78 ? -6.961 6.354 -31.971 1.00 92.31 78 ALA A O 1
ATOM 626 N N . GLN A 1 79 ? -6.387 6.472 -34.130 1.00 94.19 79 GLN A N 1
ATOM 627 C CA . GLN A 1 79 ? -7.673 7.006 -34.579 1.00 94.19 79 GLN A CA 1
ATOM 628 C C . GLN A 1 79 ? -8.796 5.964 -34.484 1.00 94.19 79 GLN A C 1
ATOM 630 O O . GLN A 1 79 ? -9.913 6.301 -34.103 1.00 94.19 79 GLN A O 1
ATOM 635 N N . ALA A 1 80 ? -8.523 4.698 -34.815 1.00 94.75 80 ALA A N 1
ATOM 636 C CA . ALA A 1 80 ? -9.509 3.623 -34.710 1.00 94.75 80 ALA A CA 1
ATOM 637 C C . ALA A 1 80 ? -9.936 3.342 -33.259 1.00 94.75 80 ALA A C 1
ATOM 639 O O . ALA A 1 80 ? -11.062 2.896 -33.041 1.00 94.75 80 ALA A O 1
ATOM 640 N N . TYR A 1 81 ? -9.063 3.616 -32.285 1.00 92.88 81 TYR A N 1
ATOM 641 C CA . TYR A 1 81 ? -9.378 3.581 -30.853 1.00 92.88 81 TYR A CA 1
ATOM 642 C C . TYR A 1 81 ? -9.952 4.902 -30.313 1.00 92.88 81 TYR A C 1
ATOM 644 O O . TYR A 1 81 ? -10.174 5.007 -29.111 1.00 92.88 81 TYR A O 1
ATOM 652 N N . GLU A 1 82 ? -10.219 5.884 -31.183 1.00 94.62 82 GLU A N 1
ATOM 653 C CA . GLU A 1 82 ? -10.763 7.205 -30.829 1.00 94.62 82 GLU A CA 1
ATOM 654 C C . GLU A 1 82 ? -9.890 7.985 -29.824 1.00 94.62 82 GLU A C 1
ATOM 656 O O . GLU A 1 82 ? -10.380 8.834 -29.085 1.00 94.62 82 GLU A O 1
ATOM 661 N N . GLU A 1 83 ? -8.579 7.725 -29.796 1.00 92.25 83 GLU A N 1
ATOM 662 C CA . GLU A 1 83 ? -7.646 8.407 -28.886 1.00 92.25 83 GLU A CA 1
ATOM 663 C C . GLU A 1 83 ? -7.148 9.739 -29.453 1.00 92.25 83 GLU A C 1
ATOM 665 O O . GLU A 1 83 ? -6.673 10.591 -28.705 1.00 92.25 83 GLU A O 1
ATOM 670 N N . VAL A 1 84 ? -7.223 9.907 -30.777 1.00 95.38 84 VAL A N 1
ATOM 671 C CA . VAL A 1 84 ? -6.761 11.097 -31.500 1.00 95.38 84 VAL A CA 1
ATOM 672 C C . VAL A 1 84 ? -7.643 11.375 -32.715 1.00 95.38 84 VAL A C 1
ATOM 674 O O . VAL A 1 84 ? -8.037 10.463 -33.447 1.00 95.38 84 VAL A O 1
ATOM 677 N N . GLU A 1 85 ? -7.896 12.649 -32.993 1.00 95.19 85 GLU A N 1
ATOM 678 C CA . GLU A 1 85 ? -8.619 13.115 -34.179 1.00 95.19 85 GLU A CA 1
ATOM 679 C C . GLU A 1 85 ? -7.661 13.657 -35.249 1.00 95.19 85 GLU A C 1
ATOM 681 O O . GLU A 1 85 ? -7.980 13.666 -36.442 1.00 95.19 85 GLU A O 1
ATOM 686 N N . SER A 1 86 ? -6.450 14.070 -34.860 1.00 96.25 86 SER A N 1
ATOM 687 C CA . SER A 1 86 ? -5.474 14.693 -35.759 1.00 96.25 86 SER A CA 1
ATOM 688 C C . SER A 1 86 ? -4.056 14.133 -35.621 1.00 96.25 86 SER A C 1
ATOM 690 O O . SER A 1 86 ? -3.672 13.574 -34.597 1.00 96.25 86 SER A O 1
ATOM 692 N N . LYS A 1 87 ? -3.225 14.330 -36.655 1.00 95.25 87 LYS A N 1
ATOM 693 C CA . LYS A 1 87 ? -1.795 13.965 -36.601 1.00 95.25 87 LYS A CA 1
ATOM 694 C C . LYS A 1 87 ? -1.028 14.710 -35.510 1.00 95.25 87 LYS A C 1
ATOM 696 O O . LYS A 1 87 ? -0.065 14.177 -34.978 1.00 95.25 87 LYS A O 1
ATOM 701 N N . LYS A 1 88 ? -1.456 15.935 -35.197 1.00 96.56 88 LYS A N 1
ATOM 702 C CA . LYS A 1 88 ? -0.847 16.738 -34.142 1.00 96.56 88 LYS A CA 1
ATOM 703 C C . LYS A 1 88 ? -1.096 16.100 -32.772 1.00 96.56 88 LYS A C 1
ATOM 705 O O . LYS A 1 88 ? -0.146 15.886 -32.036 1.00 96.56 88 LYS A O 1
ATOM 710 N N . GLU A 1 89 ? -2.344 15.737 -32.481 1.00 96.44 89 GLU A N 1
ATOM 711 C CA . GLU A 1 89 ? -2.698 15.030 -31.240 1.00 96.44 89 GLU A CA 1
ATOM 712 C C . GLU A 1 89 ? -1.982 13.679 -31.136 1.00 96.44 89 GLU A C 1
ATOM 714 O O . GLU A 1 89 ? -1.551 13.292 -30.062 1.00 96.44 89 GLU A O 1
ATOM 719 N N . TYR A 1 90 ? -1.779 12.982 -32.256 1.00 96.50 90 TYR A N 1
ATOM 720 C CA . TYR A 1 90 ? -0.985 11.751 -32.301 1.00 96.50 90 TYR A CA 1
ATOM 721 C C . TYR A 1 90 ? 0.490 11.950 -31.924 1.00 96.50 90 TYR A C 1
ATOM 723 O O . TYR A 1 90 ? 1.042 11.144 -31.174 1.00 96.50 90 TYR A O 1
ATOM 731 N N . GLU A 1 91 ? 1.124 13.022 -32.403 1.00 95.75 91 GLU A N 1
ATOM 732 C CA . GLU A 1 91 ? 2.491 13.380 -32.005 1.00 95.75 91 GLU A CA 1
ATOM 733 C C . GLU A 1 91 ? 2.572 13.790 -30.528 1.00 95.75 91 GLU A C 1
ATOM 735 O O . GLU A 1 91 ? 3.511 13.389 -29.839 1.00 95.75 91 GLU A O 1
ATOM 740 N N . GLU A 1 92 ? 1.588 14.549 -30.036 1.00 95.25 92 GLU A N 1
ATOM 741 C CA . GLU A 1 92 ? 1.487 14.958 -28.628 1.00 95.25 92 GLU A CA 1
ATOM 742 C C . GLU A 1 92 ? 1.283 13.742 -27.711 1.00 95.25 92 GLU A C 1
ATOM 744 O O . GLU A 1 92 ? 2.010 13.587 -26.731 1.00 95.25 92 GLU A O 1
ATOM 749 N N . LEU A 1 93 ? 0.386 12.823 -28.076 1.00 94.75 93 LEU A N 1
ATOM 750 C CA . LEU A 1 93 ? 0.112 11.610 -27.309 1.00 94.75 93 LEU A CA 1
ATOM 751 C C . LEU A 1 93 ? 1.333 10.684 -27.251 1.00 94.75 93 LEU A C 1
ATOM 753 O O . LEU A 1 93 ? 1.658 10.152 -26.194 1.00 94.75 93 LEU A O 1
ATOM 757 N N . TRP A 1 94 ? 2.066 10.514 -28.355 1.00 94.81 94 TRP A N 1
ATOM 758 C CA . TRP A 1 94 ? 3.314 9.744 -28.341 1.00 94.81 94 TRP A CA 1
ATOM 759 C C . TRP A 1 94 ? 4.340 10.318 -27.348 1.00 94.81 94 TRP A C 1
ATOM 761 O O . TRP A 1 94 ? 4.987 9.559 -26.623 1.00 94.81 94 TRP A O 1
ATOM 771 N N . GLN A 1 95 ? 4.468 11.648 -27.290 1.00 93.12 95 GLN A N 1
ATOM 772 C CA . GLN A 1 95 ? 5.355 12.328 -26.340 1.00 93.12 95 GLN A CA 1
ATOM 773 C C . GLN A 1 95 ? 4.852 12.242 -24.896 1.00 93.12 95 GLN A C 1
ATOM 775 O O . GLN A 1 95 ? 5.666 12.269 -23.980 1.00 93.12 95 GLN A O 1
ATOM 780 N N . GLU A 1 96 ? 3.547 12.109 -24.673 1.00 91.19 96 GLU A N 1
ATOM 781 C CA . GLU A 1 96 ? 2.987 11.861 -23.343 1.00 91.19 96 GLU A CA 1
ATOM 782 C C . GLU A 1 96 ? 3.340 10.455 -22.832 1.00 91.19 96 GLU A C 1
ATOM 784 O O . GLU A 1 96 ? 3.777 10.304 -21.690 1.00 91.19 96 GLU A O 1
ATOM 789 N N . TYR A 1 97 ? 3.230 9.433 -23.690 1.00 90.62 97 TYR A N 1
ATOM 790 C CA . TYR A 1 97 ? 3.620 8.059 -23.346 1.00 90.62 97 TYR A CA 1
ATOM 791 C C . TYR A 1 97 ? 5.134 7.911 -23.143 1.00 90.62 97 TYR A C 1
ATOM 793 O O . TYR A 1 97 ? 5.568 7.194 -22.235 1.00 90.62 97 TYR A O 1
ATOM 801 N N . TYR A 1 98 ? 5.932 8.600 -23.966 1.00 92.75 98 TYR A N 1
ATOM 802 C CA . TYR A 1 98 ? 7.396 8.549 -23.937 1.00 92.75 98 TYR A CA 1
ATOM 803 C C . TYR A 1 98 ? 8.018 9.955 -23.847 1.00 92.75 98 TYR A C 1
ATOM 805 O O . TYR A 1 98 ? 8.583 10.466 -24.827 1.00 92.75 98 TYR A O 1
ATOM 813 N N . PRO A 1 99 ? 7.928 10.605 -22.673 1.00 90.25 99 PRO A N 1
ATOM 814 C CA . PRO A 1 99 ? 8.341 11.997 -22.503 1.00 90.25 99 PRO A CA 1
ATOM 815 C C . PRO A 1 99 ? 9.861 12.180 -22.463 1.00 90.25 99 PRO A C 1
ATOM 817 O O . PRO A 1 99 ? 10.356 13.293 -22.658 1.00 90.25 99 PRO A O 1
ATOM 820 N N . PHE A 1 100 ? 10.623 11.109 -22.230 1.00 90.00 100 PHE A N 1
ATOM 821 C CA . PHE A 1 100 ? 12.076 11.161 -22.098 1.00 90.00 100 PHE A CA 1
ATOM 822 C C . PHE A 1 100 ? 12.770 10.643 -23.362 1.00 90.00 100 PHE A C 1
ATOM 824 O O . PHE A 1 100 ? 12.266 9.758 -24.041 1.00 90.00 100 PHE A O 1
ATOM 831 N N . GLU A 1 101 ? 13.956 11.170 -23.690 1.00 92.25 101 GLU A N 1
ATOM 832 C CA . GLU A 1 101 ? 14.762 10.642 -24.810 1.00 92.25 101 GLU A CA 1
ATOM 833 C C . GLU A 1 101 ? 15.250 9.207 -24.549 1.00 92.25 101 GLU A C 1
ATOM 835 O O . GLU A 1 101 ? 15.417 8.419 -25.483 1.00 92.25 101 GLU A O 1
ATOM 840 N N . MET A 1 102 ? 15.446 8.874 -23.270 1.00 93.62 102 MET A N 1
ATOM 841 C CA . MET A 1 102 ? 15.791 7.547 -22.775 1.00 93.62 102 MET A CA 1
ATOM 842 C C . MET A 1 102 ? 14.761 7.131 -21.727 1.00 93.62 102 MET A C 1
ATOM 844 O O . MET A 1 102 ? 14.562 7.841 -20.740 1.00 93.62 102 MET A O 1
ATOM 848 N N . GLU A 1 103 ? 14.153 5.968 -21.922 1.00 94.81 103 GLU A N 1
ATOM 849 C CA . GLU A 1 103 ? 13.294 5.328 -20.932 1.00 94.81 103 GLU A CA 1
ATOM 850 C C . GLU A 1 103 ? 14.089 4.379 -20.045 1.00 94.81 103 GLU A C 1
ATOM 852 O O . GLU A 1 103 ? 15.131 3.846 -20.442 1.00 94.81 103 GLU A O 1
ATOM 857 N N . TRP A 1 104 ? 13.580 4.171 -18.835 1.00 96.12 104 TRP A N 1
ATOM 858 C CA . TRP A 1 104 ? 14.239 3.389 -17.801 1.00 96.12 104 TRP A CA 1
ATOM 859 C C . TRP A 1 104 ? 13.459 2.118 -17.500 1.00 96.12 104 TRP A C 1
ATOM 861 O O . TRP A 1 104 ? 12.234 2.122 -17.397 1.00 96.12 104 TRP A O 1
ATOM 871 N N . TYR A 1 105 ? 14.195 1.028 -17.319 1.00 96.62 105 TYR A N 1
ATOM 872 C CA . TYR A 1 105 ? 13.625 -0.257 -16.941 1.00 96.62 105 TYR A CA 1
ATOM 873 C C . TYR A 1 105 ? 14.449 -0.874 -15.819 1.00 96.62 105 TYR A C 1
ATOM 875 O O . TYR A 1 105 ? 15.678 -0.878 -15.889 1.00 96.62 105 TYR A O 1
ATOM 883 N N . PHE A 1 106 ? 13.796 -1.419 -14.798 1.00 96.12 106 PHE A N 1
ATOM 884 C CA . PHE A 1 106 ? 14.468 -2.238 -13.795 1.00 96.12 106 PHE A CA 1
ATOM 885 C C . PHE A 1 106 ? 14.379 -3.701 -14.209 1.00 96.12 106 PHE A C 1
ATOM 887 O O . PHE A 1 106 ? 13.287 -4.269 -14.273 1.00 96.12 106 PHE A O 1
ATOM 894 N N . VAL A 1 107 ? 15.524 -4.311 -14.502 1.00 97.06 107 VAL A N 1
ATOM 895 C CA . VAL A 1 107 ? 15.614 -5.713 -14.915 1.00 97.06 107 VAL A CA 1
ATOM 896 C C . VAL A 1 107 ? 15.996 -6.540 -13.703 1.00 97.06 107 VAL A C 1
ATOM 898 O O . VAL A 1 107 ? 17.112 -6.422 -13.196 1.00 97.06 107 VAL A O 1
ATOM 901 N N . GLY A 1 108 ? 15.068 -7.371 -13.239 1.00 95.62 108 GLY A N 1
ATOM 902 C CA . GLY A 1 108 ? 15.268 -8.303 -12.139 1.00 95.62 108 GLY A CA 1
ATOM 903 C C . GLY A 1 108 ? 15.436 -9.728 -12.648 1.00 95.62 108 GLY A C 1
ATOM 904 O O . GLY A 1 108 ? 14.665 -10.194 -13.482 1.00 95.62 108 GLY A O 1
ATOM 905 N N . ILE A 1 109 ? 16.412 -10.455 -12.112 1.00 95.50 109 ILE A N 1
ATOM 906 C CA . ILE A 1 109 ? 16.500 -11.906 -12.278 1.00 95.50 109 ILE A CA 1
ATOM 907 C C . ILE A 1 109 ? 16.480 -12.594 -10.921 1.00 95.50 109 ILE A C 1
ATOM 909 O O . ILE A 1 109 ? 17.009 -12.075 -9.934 1.00 95.50 109 ILE A O 1
ATOM 913 N N . SER A 1 110 ? 15.884 -13.780 -10.882 1.00 93.62 110 SER A N 1
ATOM 914 C CA . SER A 1 110 ? 15.898 -14.657 -9.712 1.00 93.62 110 SER A CA 1
ATOM 915 C C . SER A 1 110 ? 16.317 -16.066 -10.101 1.00 93.62 110 SER A C 1
ATOM 917 O O . SER A 1 110 ? 15.908 -16.577 -11.143 1.00 93.62 110 SER A O 1
ATOM 919 N N . GLU A 1 111 ? 17.156 -16.693 -9.284 1.00 91.31 111 GLU A N 1
ATOM 920 C CA . GLU A 1 111 ? 17.586 -18.079 -9.470 1.00 91.31 111 GLU A CA 1
ATOM 921 C C . GLU A 1 111 ? 17.713 -18.748 -8.110 1.00 91.31 111 GLU A C 1
ATOM 923 O O . GLU A 1 111 ? 18.396 -18.228 -7.226 1.00 91.31 111 GLU A O 1
ATOM 928 N N . ASN A 1 112 ? 17.078 -19.911 -7.943 1.00 89.31 112 ASN A N 1
ATOM 929 C CA . ASN A 1 112 ? 17.219 -20.638 -6.688 1.00 89.31 112 ASN A CA 1
ATOM 930 C C . ASN A 1 112 ? 18.674 -21.054 -6.440 1.00 89.31 112 ASN A C 1
ATOM 932 O O . ASN A 1 112 ? 19.442 -21.331 -7.369 1.00 89.31 112 ASN A O 1
ATOM 936 N N . LYS A 1 113 ? 19.030 -21.213 -5.165 1.00 84.31 113 LYS A N 1
ATOM 937 C CA . LYS A 1 113 ? 20.356 -21.700 -4.773 1.00 84.31 113 LYS A CA 1
ATOM 938 C C . LYS A 1 113 ? 20.706 -23.069 -5.389 1.00 84.31 113 LYS A C 1
ATOM 940 O O . LYS A 1 113 ? 19.830 -23.913 -5.640 1.00 84.31 113 LYS A O 1
ATOM 945 N N . PRO A 1 114 ? 22.007 -23.365 -5.581 1.00 82.06 114 PRO A N 1
ATOM 946 C CA . PRO A 1 114 ? 22.458 -24.639 -6.146 1.00 82.06 114 PRO A CA 1
ATOM 947 C C . PRO A 1 114 ? 22.000 -25.889 -5.380 1.00 82.06 114 PRO A C 1
ATOM 949 O O . PRO A 1 114 ? 21.862 -26.948 -5.990 1.00 82.06 114 PRO A O 1
ATOM 952 N N . ASP A 1 115 ? 21.701 -25.789 -4.088 1.00 85.50 115 ASP A N 1
ATOM 953 C CA . ASP A 1 115 ? 21.216 -26.873 -3.222 1.00 85.50 115 ASP A CA 1
ATOM 954 C C . ASP A 1 115 ? 19.686 -26.898 -3.046 1.00 85.50 115 ASP A C 1
ATOM 956 O O . ASP A 1 115 ? 19.148 -27.840 -2.463 1.00 85.50 115 ASP A O 1
ATOM 960 N N . ALA A 1 116 ? 18.964 -25.914 -3.591 1.00 85.56 116 ALA A N 1
ATOM 961 C CA . ALA A 1 116 ? 17.509 -25.868 -3.513 1.00 85.56 116 ALA A CA 1
ATOM 962 C C . ALA A 1 116 ? 16.864 -27.098 -4.172 1.00 85.56 116 ALA A C 1
ATOM 964 O O . ALA A 1 116 ? 17.281 -27.527 -5.255 1.00 85.56 116 ALA A O 1
ATOM 965 N N . LYS A 1 117 ? 15.813 -27.632 -3.530 1.00 86.31 117 LYS A N 1
ATOM 966 C CA . LYS A 1 117 ? 15.015 -28.765 -4.032 1.00 86.31 117 LYS A CA 1
ATOM 967 C C . LYS A 1 117 ? 14.383 -28.469 -5.392 1.00 86.31 117 LYS A C 1
ATOM 969 O O . LYS A 1 117 ? 14.287 -29.368 -6.218 1.00 86.31 117 LYS A O 1
ATOM 974 N N . TRP A 1 118 ? 13.934 -27.233 -5.586 1.00 82.50 118 TRP A N 1
ATOM 975 C CA . TRP A 1 118 ? 13.353 -26.763 -6.834 1.00 82.50 118 TRP A CA 1
ATOM 976 C C . TRP A 1 118 ? 14.394 -25.927 -7.576 1.00 82.50 118 TRP A C 1
ATOM 978 O O . TRP A 1 118 ? 15.045 -25.074 -6.975 1.00 82.50 118 TRP A O 1
ATOM 988 N N . LYS A 1 119 ? 14.582 -26.200 -8.869 1.00 87.31 119 LYS A N 1
ATOM 989 C CA . LYS A 1 119 ? 15.362 -25.362 -9.783 1.00 87.31 119 LYS A CA 1
ATOM 990 C C . LYS A 1 119 ? 14.453 -24.429 -10.564 1.00 87.31 119 LYS A C 1
ATOM 992 O O . LYS A 1 119 ? 13.532 -24.883 -11.240 1.00 87.31 119 LYS A O 1
ATOM 997 N N . PHE A 1 120 ? 14.738 -23.139 -10.465 1.00 89.31 120 PHE A N 1
ATOM 998 C CA . PHE A 1 120 ? 13.897 -22.075 -10.986 1.00 89.31 120 PHE A CA 1
ATOM 999 C C . PHE A 1 120 ? 14.742 -20.930 -11.535 1.00 89.31 120 PHE A C 1
ATOM 1001 O O . PHE A 1 120 ? 15.772 -20.598 -10.943 1.00 89.31 120 PHE A O 1
ATOM 1008 N N . ARG A 1 121 ? 14.260 -20.302 -12.610 1.00 92.44 121 ARG A N 1
ATOM 1009 C CA . ARG A 1 121 ? 14.733 -19.001 -13.084 1.00 92.44 121 ARG A CA 1
ATOM 1010 C C . ARG A 1 121 ? 13.573 -18.065 -13.380 1.00 92.44 121 ARG A C 1
ATOM 1012 O O . ARG A 1 121 ? 12.677 -18.408 -14.151 1.00 92.44 121 ARG A O 1
ATOM 1019 N N . GLY A 1 122 ? 13.639 -16.867 -12.816 1.00 93.06 122 GLY A N 1
ATOM 1020 C CA . GLY A 1 122 ? 12.688 -15.795 -13.063 1.00 93.06 122 GLY A CA 1
ATOM 1021 C C . GLY A 1 122 ? 13.335 -14.591 -13.737 1.00 93.06 122 GLY A C 1
ATOM 1022 O O . GLY A 1 122 ? 14.455 -14.226 -13.385 1.00 93.06 122 GLY A O 1
ATOM 1023 N N . LEU A 1 123 ? 12.611 -13.959 -14.659 1.00 94.56 123 LEU A N 1
ATOM 1024 C CA . LEU A 1 123 ? 12.929 -12.639 -15.215 1.00 94.56 123 LEU A CA 1
ATOM 1025 C C . LEU A 1 123 ? 11.747 -11.714 -14.945 1.00 94.56 123 LEU A C 1
ATOM 1027 O O . LEU A 1 123 ? 10.635 -12.015 -15.380 1.00 94.56 123 LEU A O 1
ATOM 1031 N N . SER A 1 124 ? 11.984 -10.592 -14.279 1.00 94.19 124 SER A N 1
ATOM 1032 C CA . SER A 1 124 ? 11.025 -9.501 -14.147 1.00 94.19 124 SER A CA 1
ATOM 1033 C C . SER A 1 124 ? 11.557 -8.231 -14.795 1.00 94.19 124 SER A C 1
ATOM 1035 O O . SER A 1 124 ? 12.764 -7.983 -14.834 1.00 94.19 124 SER A O 1
ATOM 1037 N N . VAL A 1 125 ? 10.642 -7.426 -15.323 1.00 93.94 125 VAL A N 1
ATOM 1038 C CA . VAL A 1 125 ? 10.961 -6.118 -15.891 1.00 93.94 125 VAL A CA 1
ATOM 1039 C C . VAL A 1 125 ? 9.946 -5.122 -15.356 1.00 93.94 125 VAL A C 1
ATOM 1041 O O . VAL A 1 125 ? 8.740 -5.311 -15.530 1.00 93.94 125 VAL A O 1
ATOM 1044 N N . ALA A 1 126 ? 10.433 -4.084 -14.684 1.00 91.19 126 ALA A N 1
ATOM 1045 C CA . ALA A 1 126 ? 9.623 -2.941 -14.291 1.00 91.19 126 ALA A CA 1
ATOM 1046 C C . ALA A 1 126 ? 9.898 -1.760 -15.221 1.00 91.19 126 ALA A C 1
ATOM 1048 O O . ALA A 1 126 ? 11.049 -1.452 -15.516 1.00 91.19 126 ALA A O 1
ATOM 1049 N N . SER A 1 127 ? 8.833 -1.119 -15.676 1.00 90.81 127 SER A N 1
ATOM 1050 C CA . SER A 1 127 ? 8.808 0.122 -16.447 1.00 90.81 127 SER A CA 1
ATOM 1051 C C . SER A 1 127 ? 8.172 1.232 -15.599 1.00 90.81 127 SER A C 1
ATOM 1053 O O . SER A 1 127 ? 7.897 1.033 -14.415 1.00 90.81 127 SER A O 1
ATOM 1055 N N . ARG A 1 128 ? 7.916 2.404 -16.194 1.00 88.12 128 ARG A N 1
ATOM 1056 C CA . ARG A 1 128 ? 7.173 3.490 -15.535 1.00 88.12 128 ARG A CA 1
ATOM 1057 C C . ARG A 1 128 ? 5.751 3.082 -15.146 1.00 88.12 128 ARG A C 1
ATOM 1059 O O . ARG A 1 128 ? 5.253 3.547 -14.127 1.00 88.12 128 ARG A O 1
ATOM 1066 N N . GLU A 1 129 ? 5.110 2.256 -15.967 1.00 82.25 129 GLU A N 1
ATOM 1067 C CA . GLU A 1 129 ? 3.673 1.964 -15.880 1.00 82.25 129 GLU A CA 1
ATOM 1068 C C . GLU A 1 129 ? 3.397 0.598 -15.247 1.00 82.25 129 GLU A C 1
ATOM 1070 O O . GLU A 1 129 ? 2.448 0.455 -14.484 1.00 82.25 129 GLU A O 1
ATOM 1075 N N . ASP A 1 130 ? 4.267 -0.381 -15.499 1.00 80.50 130 ASP A N 1
ATOM 1076 C CA . ASP A 1 130 ? 4.046 -1.774 -15.118 1.00 80.50 130 ASP A CA 1
ATOM 1077 C C . ASP A 1 130 ? 5.276 -2.412 -14.476 1.00 80.50 130 ASP A C 1
ATOM 1079 O O . ASP A 1 130 ? 6.407 -2.167 -14.894 1.00 80.50 130 ASP A O 1
ATOM 1083 N N . HIS A 1 131 ? 5.046 -3.327 -13.532 1.00 84.88 131 HIS A N 1
ATOM 1084 C CA . HIS A 1 131 ? 6.036 -4.304 -13.083 1.00 84.88 131 HIS A CA 1
ATOM 1085 C C . HIS A 1 131 ? 5.534 -5.716 -13.392 1.00 84.88 131 HIS A C 1
ATOM 1087 O O . HIS A 1 131 ? 4.595 -6.204 -12.762 1.00 84.88 131 HIS A O 1
ATOM 1093 N N . CYS A 1 132 ? 6.176 -6.384 -14.352 1.00 84.94 132 CYS A N 1
ATOM 1094 C CA . CYS A 1 132 ? 5.751 -7.698 -14.825 1.00 84.94 132 CYS A CA 1
ATOM 1095 C C . CYS A 1 132 ? 6.797 -8.775 -14.522 1.00 84.94 132 CYS A C 1
ATOM 1097 O O . CYS A 1 132 ? 7.986 -8.609 -14.806 1.00 84.94 132 CYS A O 1
ATOM 1099 N N . LEU A 1 133 ? 6.339 -9.922 -14.012 1.00 85.75 133 LEU A N 1
ATOM 1100 C CA . LEU A 1 133 ? 7.088 -11.175 -14.095 1.00 85.75 133 LEU A CA 1
ATOM 1101 C C . LEU A 1 133 ? 6.942 -11.695 -15.530 1.00 85.75 133 LEU A C 1
ATOM 1103 O O . LEU A 1 133 ? 5.850 -12.074 -15.933 1.00 85.75 133 LEU A O 1
ATOM 1107 N N . ILE A 1 134 ? 8.028 -11.668 -16.298 1.00 87.56 134 ILE A N 1
ATOM 1108 C CA . ILE A 1 134 ? 8.052 -12.041 -17.720 1.00 87.56 134 ILE A CA 1
ATOM 1109 C C . ILE A 1 134 ? 8.273 -13.545 -17.871 1.00 87.56 134 ILE A C 1
ATOM 1111 O O . ILE A 1 134 ? 7.594 -14.211 -18.645 1.00 87.56 134 ILE A O 1
ATOM 1115 N N . VAL A 1 135 ? 9.241 -14.093 -17.136 1.00 86.94 135 VAL A N 1
ATOM 1116 C CA . VAL A 1 135 ? 9.588 -15.516 -17.203 1.00 86.94 135 VAL A CA 1
ATOM 1117 C C . VAL A 1 135 ? 9.498 -16.125 -15.820 1.00 86.94 135 VAL A C 1
ATOM 1119 O O . VAL A 1 135 ? 10.048 -15.577 -14.867 1.00 86.94 135 VAL A O 1
ATOM 1122 N N . ASN A 1 136 ? 8.849 -17.285 -15.739 1.00 88.56 136 ASN A N 1
ATOM 1123 C CA . ASN A 1 136 ? 8.797 -18.146 -14.565 1.00 88.56 136 ASN A CA 1
ATOM 1124 C C . ASN A 1 136 ? 9.160 -19.586 -15.002 1.00 88.56 136 ASN A C 1
ATOM 1126 O O . ASN A 1 136 ? 8.292 -20.427 -15.218 1.00 88.56 136 ASN A O 1
ATOM 1130 N N . ALA A 1 137 ? 10.456 -19.859 -15.203 1.00 89.06 137 ALA A N 1
ATOM 1131 C CA . ALA A 1 137 ? 10.961 -21.122 -15.743 1.00 89.06 137 ALA A CA 1
ATOM 1132 C C . ALA A 1 137 ? 11.278 -22.157 -14.646 1.00 89.06 137 ALA A C 1
ATOM 1134 O O . ALA A 1 137 ? 12.249 -22.017 -13.899 1.00 89.06 137 ALA A O 1
ATOM 1135 N N . ASN A 1 138 ? 10.500 -23.238 -14.590 1.00 90.50 138 ASN A N 1
ATOM 1136 C CA . ASN A 1 138 ? 10.769 -24.426 -13.779 1.00 90.50 138 ASN A CA 1
ATOM 1137 C C . ASN A 1 138 ? 11.748 -25.357 -14.515 1.00 90.50 138 ASN A C 1
ATOM 1139 O O . ASN A 1 138 ? 11.418 -25.944 -15.542 1.00 90.50 138 ASN A O 1
ATOM 1143 N N . LEU A 1 139 ? 12.948 -25.523 -13.960 1.00 87.75 139 LEU A N 1
ATOM 1144 C CA . LEU A 1 139 ? 14.036 -26.287 -14.576 1.00 87.75 139 LEU A CA 1
ATOM 1145 C C . LEU A 1 139 ? 14.100 -27.750 -14.113 1.00 87.75 139 LEU A C 1
ATOM 1147 O O . LEU A 1 139 ? 14.935 -28.507 -14.607 1.00 87.75 139 LEU A O 1
ATOM 1151 N N . ASN A 1 140 ? 13.250 -28.174 -13.172 1.00 86.31 140 ASN A N 1
ATOM 1152 C CA . ASN A 1 140 ? 13.269 -29.555 -12.666 1.00 86.31 140 ASN A CA 1
ATOM 1153 C C . ASN A 1 140 ? 12.821 -30.567 -13.727 1.00 86.31 140 ASN A C 1
ATOM 1155 O O . ASN A 1 140 ? 13.301 -31.699 -13.739 1.00 86.31 140 ASN A O 1
ATOM 1159 N N . ASP A 1 141 ? 11.946 -30.138 -14.636 1.00 82.94 141 ASP A N 1
ATOM 1160 C CA . ASP A 1 141 ? 11.380 -30.974 -15.695 1.00 82.94 141 ASP A CA 1
ATOM 1161 C C . ASP A 1 141 ? 12.214 -30.920 -16.994 1.00 82.94 141 ASP A C 1
ATOM 1163 O O . ASP A 1 141 ? 11.807 -31.444 -18.031 1.00 82.94 141 ASP A O 1
ATOM 1167 N N . GLY A 1 142 ? 13.398 -30.296 -16.965 1.00 86.31 142 GLY A N 1
ATOM 1168 C CA . GLY A 1 142 ? 14.247 -30.089 -18.141 1.00 86.31 142 GLY A CA 1
ATOM 1169 C C . GLY A 1 142 ? 13.696 -29.023 -19.094 1.00 86.31 142 GLY A C 1
ATOM 1170 O O . GLY A 1 142 ? 13.013 -28.095 -18.671 1.00 86.31 142 GLY A O 1
ATOM 1171 N N . VAL A 1 143 ? 14.005 -29.151 -20.387 1.00 89.62 143 VAL A N 1
ATOM 1172 C CA . VAL A 1 143 ? 13.559 -28.225 -21.443 1.00 89.62 143 VAL A CA 1
ATOM 1173 C C . VAL A 1 143 ? 12.671 -28.940 -22.458 1.00 89.62 143 VAL A C 1
ATOM 1175 O O . VAL A 1 143 ? 12.911 -30.104 -22.789 1.00 89.62 143 VAL A O 1
ATOM 1178 N N . ARG A 1 144 ? 11.660 -28.243 -22.985 1.00 92.94 144 ARG A N 1
ATOM 1179 C CA . ARG A 1 144 ? 10.807 -28.748 -24.076 1.00 92.94 144 ARG A CA 1
ATOM 1180 C C . ARG A 1 144 ? 11.325 -28.307 -25.445 1.00 92.94 144 ARG A C 1
ATOM 1182 O O . ARG A 1 144 ? 11.841 -27.207 -25.598 1.00 92.94 144 ARG A O 1
ATOM 1189 N N . GLU A 1 145 ? 11.132 -29.125 -26.476 1.00 89.81 145 GLU A N 1
ATOM 1190 C CA . GLU A 1 145 ? 11.596 -28.782 -27.833 1.00 89.81 145 GLU A CA 1
ATOM 1191 C C . GLU A 1 145 ? 10.813 -27.623 -28.466 1.00 89.81 145 GLU A C 1
ATOM 1193 O O . GLU A 1 145 ? 11.379 -26.817 -29.198 1.00 89.81 145 GLU A O 1
ATOM 1198 N N . LYS A 1 146 ? 9.501 -27.539 -28.212 1.00 88.56 146 LYS A N 1
ATOM 1199 C CA . LYS A 1 146 ? 8.618 -26.570 -28.875 1.00 88.56 146 LYS A CA 1
ATOM 1200 C C . LYS A 1 146 ? 8.422 -25.308 -28.044 1.00 88.56 146 LYS A C 1
ATOM 1202 O O . LYS A 1 146 ? 8.077 -25.385 -26.865 1.00 88.56 146 LYS A O 1
ATOM 1207 N N . THR A 1 147 ? 8.551 -24.162 -28.702 1.00 88.38 147 THR A N 1
ATOM 1208 C CA . THR A 1 147 ? 8.172 -22.855 -28.162 1.00 88.38 147 THR A CA 1
ATOM 1209 C C . THR A 1 147 ? 6.652 -22.720 -28.111 1.00 88.38 147 THR A C 1
ATOM 1211 O O . THR A 1 147 ? 5.934 -23.174 -29.005 1.00 88.38 147 THR A O 1
ATOM 1214 N N . TRP A 1 148 ? 6.162 -22.117 -27.036 1.00 81.06 148 TRP A N 1
ATOM 1215 C CA . TRP A 1 148 ? 4.756 -21.753 -26.857 1.00 81.06 148 TRP A CA 1
ATOM 1216 C C . TRP A 1 148 ? 4.558 -20.270 -27.188 1.00 81.06 148 TRP A C 1
ATOM 1218 O O . TRP A 1 148 ? 5.480 -19.481 -27.020 1.00 81.06 148 TRP A O 1
ATOM 1228 N N . TYR A 1 149 ? 3.354 -19.865 -27.602 1.00 79.62 149 TYR A N 1
ATOM 1229 C CA . TYR A 1 149 ? 3.104 -18.498 -28.083 1.00 79.62 149 TYR A CA 1
ATOM 1230 C C . TYR A 1 149 ? 3.450 -17.399 -27.063 1.00 79.62 149 TYR A C 1
ATOM 1232 O O . TYR A 1 149 ? 3.899 -16.332 -27.463 1.00 79.62 149 TYR A O 1
ATOM 1240 N N . LYS A 1 150 ? 3.298 -17.648 -25.752 1.00 82.50 150 LYS A N 1
ATOM 1241 C CA . LYS A 1 150 ? 3.739 -16.698 -24.712 1.00 82.50 150 LYS A CA 1
ATOM 1242 C C . LYS A 1 150 ? 5.256 -16.618 -24.585 1.00 82.50 150 LYS A C 1
ATOM 1244 O O . LYS A 1 150 ? 5.745 -15.591 -24.168 1.00 82.50 150 LYS A O 1
ATOM 1249 N N . GLU A 1 151 ? 6.023 -17.641 -24.959 1.00 89.88 151 GLU A N 1
ATOM 1250 C CA . GLU A 1 151 ? 7.487 -17.554 -24.883 1.00 89.88 151 GLU A CA 1
ATOM 1251 C C . GLU A 1 151 ? 8.086 -16.718 -26.015 1.00 89.88 151 GLU A C 1
ATOM 1253 O O . GLU A 1 151 ? 9.183 -16.196 -25.848 1.00 89.88 151 GLU A O 1
ATOM 1258 N N . GLU A 1 152 ? 7.394 -16.564 -27.149 1.00 91.50 152 GLU A N 1
ATOM 1259 C CA . GLU A 1 152 ? 7.896 -15.773 -28.280 1.00 91.50 152 GLU A CA 1
ATOM 1260 C C . GLU A 1 152 ? 8.174 -14.309 -27.870 1.00 91.50 152 GLU A C 1
ATOM 1262 O O . GLU A 1 152 ? 9.310 -13.862 -28.057 1.00 91.50 152 GLU A O 1
ATOM 1267 N N . PRO A 1 153 ? 7.246 -13.582 -27.205 1.00 92.06 153 PRO A N 1
ATOM 1268 C CA . PRO A 1 153 ? 7.550 -12.270 -26.639 1.00 92.06 153 PRO A CA 1
ATOM 1269 C C . PRO A 1 153 ? 8.684 -12.268 -25.604 1.00 92.06 153 PRO A C 1
ATOM 1271 O O . PRO A 1 153 ? 9.480 -11.334 -25.590 1.00 92.06 153 PRO A O 1
ATOM 1274 N N . ALA A 1 154 ? 8.791 -13.290 -24.740 1.00 92.25 154 ALA A N 1
ATOM 1275 C CA . ALA A 1 154 ? 9.872 -13.363 -23.741 1.00 92.25 154 ALA A CA 1
ATOM 1276 C C . ALA A 1 154 ? 11.239 -13.519 -24.406 1.00 92.25 154 ALA A C 1
ATOM 1278 O O . ALA A 1 154 ? 12.200 -12.876 -23.988 1.00 92.25 154 ALA A O 1
ATOM 1279 N N . ILE A 1 155 ? 11.327 -14.367 -25.433 1.00 94.31 155 ILE A N 1
ATOM 1280 C CA . ILE A 1 155 ? 12.553 -14.606 -26.194 1.00 94.31 155 ILE A CA 1
ATOM 1281 C C . ILE A 1 155 ? 13.015 -13.304 -26.849 1.00 94.31 155 ILE A C 1
ATOM 1283 O O . ILE A 1 155 ? 14.170 -12.915 -26.683 1.00 94.31 155 ILE A O 1
ATOM 1287 N N . GLU A 1 156 ? 12.125 -12.595 -27.544 1.00 94.81 156 GLU A N 1
ATOM 1288 C CA . GLU A 1 156 ? 12.481 -11.312 -28.158 1.00 94.81 156 GLU A CA 1
ATOM 1289 C C . GLU A 1 156 ? 12.866 -10.267 -27.103 1.00 94.81 156 GLU A C 1
ATOM 1291 O O . GLU A 1 156 ? 13.890 -9.598 -27.246 1.00 94.81 156 GLU A O 1
ATOM 1296 N N . LEU A 1 157 ? 12.141 -10.199 -25.983 1.00 94.38 157 LEU A N 1
ATOM 1297 C CA . LEU A 1 157 ? 12.467 -9.286 -24.888 1.00 94.38 157 LEU A CA 1
ATOM 1298 C C . LEU A 1 157 ? 13.854 -9.568 -24.290 1.00 94.38 157 LEU A C 1
ATOM 1300 O O . LEU A 1 157 ? 14.629 -8.638 -24.078 1.00 94.38 157 LEU A O 1
ATOM 1304 N N . CYS A 1 158 ? 14.209 -10.837 -24.065 1.00 94.69 158 CYS A N 1
ATOM 1305 C CA . CYS A 1 158 ? 15.525 -11.216 -23.545 1.00 94.69 158 CYS A CA 1
ATOM 1306 C C . CYS A 1 158 ? 16.659 -10.797 -24.495 1.00 94.69 158 CYS A C 1
ATOM 1308 O O . CYS A 1 158 ? 17.684 -10.289 -24.036 1.00 94.69 158 CYS A O 1
ATOM 1310 N N . LYS A 1 159 ? 16.471 -10.964 -25.813 1.00 94.62 159 LYS A N 1
ATOM 1311 C CA . LYS A 1 159 ? 17.453 -10.536 -26.827 1.00 94.62 159 LYS A CA 1
ATOM 1312 C C . LYS A 1 159 ? 17.662 -9.025 -26.811 1.00 94.62 159 LYS A C 1
ATOM 1314 O O . LYS A 1 159 ? 18.800 -8.574 -26.902 1.00 94.62 159 LYS A O 1
ATOM 1319 N N . LEU A 1 160 ? 16.580 -8.257 -26.690 1.00 95.75 160 LEU A N 1
ATOM 1320 C CA . LEU A 1 160 ? 16.633 -6.796 -26.645 1.00 95.75 160 LEU A CA 1
ATOM 1321 C C . LEU A 1 160 ? 17.269 -6.282 -25.347 1.00 95.75 160 LEU A C 1
ATOM 1323 O O . LEU A 1 160 ? 18.066 -5.348 -25.382 1.00 95.75 160 LEU A O 1
ATOM 1327 N N . LEU A 1 161 ? 16.967 -6.912 -24.209 1.00 96.31 161 LEU A N 1
ATOM 1328 C CA . LEU A 1 161 ? 17.500 -6.513 -22.904 1.00 96.31 161 LEU A CA 1
ATOM 1329 C C . LEU A 1 161 ? 19.001 -6.746 -22.756 1.00 96.31 161 LEU A C 1
ATOM 1331 O O . LEU A 1 161 ? 19.664 -5.955 -22.086 1.00 96.31 161 LEU A O 1
ATOM 1335 N N . LEU A 1 162 ? 19.537 -7.815 -23.352 1.00 96.88 162 LEU A N 1
ATOM 1336 C CA . LEU A 1 162 ? 20.932 -8.218 -23.177 1.00 96.88 162 LEU A CA 1
ATOM 1337 C C . LEU A 1 162 ? 21.943 -7.069 -23.379 1.00 96.88 162 LEU A C 1
ATOM 1339 O O . LEU A 1 162 ? 22.678 -6.790 -22.431 1.00 96.88 162 LEU A O 1
ATOM 1343 N N . PRO A 1 163 ? 21.976 -6.350 -24.520 1.00 96.56 163 PRO A N 1
ATOM 1344 C CA . PRO A 1 163 ? 22.927 -5.252 -24.711 1.00 96.56 163 PRO A CA 1
ATOM 1345 C C . PRO A 1 163 ? 22.737 -4.096 -23.713 1.00 96.56 163 PRO A C 1
ATOM 1347 O O . PRO A 1 163 ? 23.714 -3.468 -23.305 1.00 96.56 163 PRO A O 1
ATOM 1350 N N . ALA A 1 164 ? 21.501 -3.813 -23.285 1.00 97.38 164 ALA A N 1
ATOM 1351 C CA . ALA A 1 164 ? 21.229 -2.764 -22.301 1.00 97.38 164 ALA A CA 1
ATOM 1352 C C . ALA A 1 164 ? 21.737 -3.160 -20.901 1.00 97.38 164 ALA A C 1
ATOM 1354 O O . ALA A 1 164 ? 22.344 -2.348 -20.200 1.00 97.38 164 ALA A O 1
ATOM 1355 N N . VAL A 1 165 ? 21.555 -4.428 -20.521 1.00 98.19 165 VAL A N 1
ATOM 1356 C CA . VAL A 1 165 ? 22.087 -5.002 -19.277 1.00 98.19 165 VAL A CA 1
ATOM 1357 C C . VAL A 1 165 ? 23.612 -5.041 -19.291 1.00 98.19 165 VAL A C 1
ATOM 1359 O O . VAL A 1 165 ? 24.236 -4.678 -18.295 1.00 98.19 165 VAL A O 1
ATOM 1362 N N . GLU A 1 166 ? 24.230 -5.455 -20.398 1.00 97.94 166 GLU A N 1
ATOM 1363 C CA . GLU A 1 166 ? 25.690 -5.490 -20.531 1.00 97.94 166 GLU A CA 1
ATOM 1364 C C . GLU A 1 166 ? 26.311 -4.105 -20.328 1.00 97.94 166 GLU A C 1
ATOM 1366 O O . GLU A 1 166 ? 27.282 -3.993 -19.577 1.00 97.94 166 GLU A O 1
ATOM 1371 N N . ASN A 1 167 ? 25.704 -3.061 -20.902 1.00 97.56 167 ASN A N 1
ATOM 1372 C CA . ASN A 1 167 ? 26.125 -1.672 -20.716 1.00 97.56 167 ASN A CA 1
ATOM 1373 C C . ASN A 1 167 ? 26.032 -1.239 -19.240 1.00 97.56 167 ASN A C 1
ATOM 1375 O O . ASN A 1 167 ? 27.028 -0.813 -18.653 1.00 97.56 167 ASN A O 1
ATOM 1379 N N . SER A 1 168 ? 24.882 -1.440 -18.585 1.00 98.25 168 SER A N 1
ATOM 1380 C CA . SER A 1 168 ? 24.741 -1.111 -17.156 1.00 98.25 168 SER A CA 1
ATOM 1381 C C . SER A 1 168 ? 25.733 -1.882 -16.275 1.00 98.25 168 SER A C 1
ATOM 1383 O O . SER A 1 168 ? 26.303 -1.325 -15.333 1.00 98.25 168 SER A O 1
ATOM 1385 N N . MET A 1 169 ? 25.992 -3.154 -16.588 1.00 98.19 169 MET A N 1
ATOM 1386 C CA . MET A 1 169 ? 26.980 -3.970 -15.877 1.00 98.19 169 MET A CA 1
ATOM 1387 C C . MET A 1 169 ? 28.423 -3.508 -16.126 1.00 98.19 169 MET A C 1
ATOM 1389 O O . MET A 1 169 ? 29.255 -3.629 -15.226 1.00 98.19 169 MET A O 1
ATOM 1393 N N . GLU A 1 170 ? 28.749 -2.985 -17.308 1.00 97.81 170 GLU A N 1
ATOM 1394 C CA . GLU A 1 170 ? 30.041 -2.350 -17.599 1.00 97.81 170 GLU A CA 1
ATOM 1395 C C . GLU A 1 170 ? 30.222 -1.076 -16.767 1.00 97.81 170 GLU A C 1
ATOM 1397 O O . GLU A 1 170 ? 31.188 -0.978 -16.010 1.00 97.81 170 GLU A O 1
ATOM 1402 N N . MET A 1 171 ? 29.229 -0.181 -16.764 1.00 98.00 171 MET A N 1
ATOM 1403 C CA . MET A 1 171 ? 29.235 1.012 -15.908 1.00 98.00 171 MET A CA 1
ATOM 1404 C C . MET A 1 171 ? 29.403 0.663 -14.422 1.00 98.00 171 MET A C 1
ATOM 1406 O O . MET A 1 171 ? 30.040 1.405 -13.666 1.00 98.00 171 MET A O 1
ATOM 1410 N N . LEU A 1 172 ? 28.821 -0.460 -13.982 1.00 97.88 172 LEU A N 1
ATOM 1411 C CA . LEU A 1 172 ? 28.944 -0.935 -12.607 1.00 97.88 172 LEU A CA 1
ATOM 1412 C C . LEU A 1 172 ? 30.368 -1.406 -12.297 1.00 97.88 172 LEU A C 1
ATOM 1414 O O . LEU A 1 172 ? 30.899 -1.065 -11.240 1.00 97.88 172 LEU A O 1
ATOM 1418 N N . ARG A 1 173 ? 31.005 -2.143 -13.214 1.00 96.69 173 ARG A N 1
ATOM 1419 C CA . ARG A 1 173 ? 32.413 -2.565 -13.084 1.00 96.69 173 ARG A CA 1
ATOM 1420 C C . ARG A 1 173 ? 33.367 -1.376 -13.062 1.00 96.69 173 ARG A C 1
ATOM 1422 O O . ARG A 1 173 ? 34.330 -1.398 -12.298 1.00 96.69 173 ARG A O 1
ATOM 1429 N N . ASP A 1 174 ? 33.043 -0.330 -13.809 1.00 96.56 174 ASP A N 1
ATOM 1430 C CA . ASP A 1 174 ? 33.822 0.907 -13.863 1.00 96.56 174 ASP A CA 1
ATOM 1431 C C . ASP A 1 174 ? 33.552 1.848 -12.676 1.00 96.56 174 ASP A C 1
ATOM 1433 O O . ASP A 1 174 ? 34.202 2.885 -12.533 1.00 96.56 174 ASP A O 1
ATOM 1437 N N . GLY A 1 175 ? 32.594 1.510 -11.805 1.00 96.38 175 GLY A N 1
ATOM 1438 C CA . GLY A 1 175 ? 32.238 2.301 -10.625 1.00 96.38 175 GLY A CA 1
ATOM 1439 C C . GLY A 1 175 ? 31.470 3.592 -10.931 1.00 96.38 175 GLY A C 1
ATOM 1440 O O . GLY A 1 175 ? 31.339 4.443 -10.052 1.00 96.38 175 GLY A O 1
ATOM 1441 N N . THR A 1 176 ? 30.952 3.755 -12.152 1.00 97.69 176 THR A N 1
ATOM 1442 C CA . THR A 1 176 ? 30.218 4.959 -12.587 1.00 97.69 176 THR A CA 1
ATOM 1443 C C . THR A 1 176 ? 28.699 4.806 -12.483 1.00 97.69 176 THR A C 1
ATOM 1445 O O . THR A 1 176 ? 27.990 5.806 -12.373 1.00 97.69 176 THR A O 1
ATOM 1448 N N . TYR A 1 177 ? 28.202 3.566 -12.453 1.00 97.94 177 TYR A N 1
ATOM 1449 C CA . TYR A 1 177 ? 26.775 3.240 -12.502 1.00 97.94 177 TYR A CA 1
ATOM 1450 C C . TYR A 1 177 ? 25.934 3.899 -11.399 1.00 97.94 177 TYR A C 1
ATOM 1452 O O . TYR A 1 177 ? 25.014 4.645 -11.712 1.00 97.94 177 TYR A O 1
ATOM 1460 N N . ASN A 1 178 ? 26.244 3.686 -10.114 1.00 97.31 178 ASN A N 1
ATOM 1461 C CA . ASN A 1 178 ? 25.372 4.175 -9.031 1.00 97.31 178 ASN A CA 1
ATOM 1462 C C . ASN A 1 178 ? 25.265 5.709 -9.019 1.00 97.31 178 ASN A C 1
ATOM 1464 O O . ASN A 1 178 ? 24.180 6.256 -8.847 1.00 97.31 178 ASN A O 1
ATOM 1468 N N . GLY A 1 179 ? 26.378 6.413 -9.264 1.00 97.31 179 GLY A N 1
ATOM 1469 C CA . GLY A 1 179 ? 26.369 7.874 -9.382 1.00 97.31 179 GLY A CA 1
ATOM 1470 C C . GLY A 1 179 ? 25.612 8.368 -10.618 1.00 97.31 179 GLY A C 1
ATOM 1471 O O . GLY A 1 179 ? 25.015 9.443 -10.588 1.00 97.31 179 GLY A O 1
ATOM 1472 N N . PHE A 1 180 ? 25.612 7.583 -11.698 1.00 96.62 180 PHE A N 1
ATOM 1473 C CA . PHE A 1 180 ? 24.812 7.860 -12.883 1.00 96.62 180 PHE A CA 1
ATOM 1474 C C . PHE A 1 180 ? 23.311 7.672 -12.621 1.00 96.62 180 PHE A C 1
ATOM 1476 O O . PHE A 1 180 ? 22.543 8.574 -12.953 1.00 96.62 180 PHE A O 1
ATOM 1483 N N . VAL A 1 181 ? 22.895 6.562 -12.002 1.00 96.75 181 VAL A N 1
ATOM 1484 C CA . VAL A 1 181 ? 21.485 6.297 -11.664 1.00 96.75 181 VAL A CA 1
ATOM 1485 C C . VAL A 1 181 ? 20.944 7.373 -10.729 1.00 96.75 181 VAL A C 1
ATOM 1487 O O . VAL A 1 181 ? 19.968 8.029 -11.072 1.00 96.75 181 VAL A O 1
ATOM 1490 N N . GLU A 1 182 ? 21.624 7.645 -9.613 1.00 95.12 182 GLU A N 1
ATOM 1491 C CA . GLU A 1 182 ? 21.171 8.636 -8.623 1.00 95.12 182 GLU A CA 1
ATOM 1492 C C . GLU A 1 182 ? 20.954 10.029 -9.242 1.00 95.12 182 GLU A C 1
ATOM 1494 O O . GLU A 1 182 ? 20.048 10.768 -8.858 1.00 95.12 182 GLU A O 1
ATOM 1499 N N . LYS A 1 183 ? 21.779 10.393 -10.231 1.00 94.31 183 LYS A N 1
ATOM 1500 C CA . LYS A 1 183 ? 21.702 11.692 -10.904 1.00 94.31 183 LYS A CA 1
ATOM 1501 C C . LYS A 1 183 ? 20.610 11.763 -11.975 1.00 94.31 183 LYS A C 1
ATOM 1503 O O . LYS A 1 183 ? 20.090 12.854 -12.206 1.00 94.31 183 LYS A O 1
ATOM 1508 N N . ASN A 1 184 ? 20.327 10.663 -12.672 1.00 94.69 184 ASN A N 1
ATOM 1509 C CA . ASN A 1 184 ? 19.543 10.688 -13.912 1.00 94.69 184 ASN A CA 1
ATOM 1510 C C . ASN A 1 184 ? 18.223 9.910 -13.845 1.00 94.69 184 ASN A C 1
ATOM 1512 O O . ASN A 1 184 ? 17.432 10.050 -14.774 1.00 94.69 184 ASN A O 1
ATOM 1516 N N . LEU A 1 185 ? 17.967 9.125 -12.791 1.00 94.81 185 LEU A N 1
ATOM 1517 C CA . LEU A 1 185 ? 16.722 8.371 -12.654 1.00 94.81 185 LEU A CA 1
ATOM 1518 C C . LEU A 1 185 ? 15.524 9.341 -12.538 1.00 94.81 185 LEU A C 1
ATOM 1520 O O . LEU A 1 185 ? 15.477 10.141 -11.595 1.00 94.81 185 LEU A O 1
ATOM 1524 N N . PRO A 1 186 ? 14.559 9.312 -13.477 1.00 92.81 186 PRO A N 1
ATOM 1525 C CA . PRO A 1 186 ? 13.441 10.251 -13.478 1.00 92.81 186 PRO A CA 1
ATOM 1526 C C . PRO A 1 186 ? 12.480 10.028 -12.304 1.00 92.81 186 PRO A C 1
ATOM 1528 O O . PRO A 1 186 ? 12.312 8.909 -11.824 1.00 92.81 186 PRO A O 1
ATOM 1531 N N . TYR A 1 187 ? 11.785 11.090 -11.882 1.00 91.69 187 TYR A N 1
ATOM 1532 C CA . TYR A 1 187 ? 10.861 11.064 -10.740 1.00 91.69 187 TYR A CA 1
ATOM 1533 C C . TYR A 1 187 ? 9.802 9.938 -10.749 1.00 91.69 187 TYR A C 1
ATOM 1535 O O . TYR A 1 187 ? 9.505 9.457 -9.657 1.00 91.69 187 TYR A O 1
ATOM 1543 N N . PRO A 1 188 ? 9.251 9.464 -11.894 1.00 92.56 188 PRO A N 1
ATOM 1544 C CA . PRO A 1 188 ? 8.253 8.393 -11.887 1.00 92.56 188 PRO A CA 1
ATOM 1545 C C . PRO A 1 188 ? 8.784 7.063 -11.347 1.00 92.56 188 PRO A C 1
ATOM 1547 O O . PRO A 1 188 ? 7.998 6.199 -10.977 1.00 92.56 188 PRO A O 1
ATOM 1550 N N . TYR A 1 189 ? 10.105 6.886 -11.309 1.00 93.06 189 TYR A N 1
ATOM 1551 C CA . TYR A 1 189 ? 10.761 5.669 -10.836 1.00 93.06 189 TYR A CA 1
ATOM 1552 C C . TYR A 1 189 ? 11.244 5.778 -9.387 1.00 93.06 189 TYR A C 1
ATOM 1554 O O . TYR A 1 189 ? 11.671 4.782 -8.814 1.00 93.06 189 TYR A O 1
ATOM 1562 N N . ARG A 1 190 ? 11.203 6.978 -8.796 1.00 94.31 190 ARG A N 1
ATOM 1563 C CA . ARG A 1 190 ? 11.834 7.257 -7.506 1.00 94.31 190 ARG A CA 1
ATOM 1564 C C . ARG A 1 190 ? 10.858 7.117 -6.349 1.00 94.31 190 ARG A C 1
ATOM 1566 O O . ARG A 1 190 ? 9.678 7.446 -6.451 1.00 94.31 190 ARG A O 1
ATOM 1573 N N . THR A 1 191 ? 11.407 6.731 -5.205 1.00 96.44 191 THR A N 1
ATOM 1574 C CA . THR A 1 191 ? 10.720 6.822 -3.913 1.00 96.44 191 THR A CA 1
ATOM 1575 C C . THR A 1 191 ? 11.139 8.107 -3.201 1.00 96.44 191 THR A C 1
ATOM 1577 O O . THR A 1 191 ? 12.306 8.501 -3.227 1.00 96.44 191 THR A O 1
ATOM 1580 N N . GLY A 1 192 ? 10.204 8.790 -2.552 1.00 96.94 192 GLY A N 1
ATOM 1581 C CA . GLY A 1 192 ? 10.466 10.048 -1.852 1.00 96.94 192 GLY A CA 1
ATOM 1582 C C . GLY A 1 192 ? 9.513 10.270 -0.692 1.00 96.94 192 GLY A C 1
ATOM 1583 O O . GLY A 1 192 ? 8.561 9.528 -0.504 1.00 96.94 192 GLY A O 1
ATOM 1584 N N . VAL A 1 193 ? 9.735 11.308 0.097 1.00 97.88 193 VAL A N 1
ATOM 1585 C CA . VAL A 1 193 ? 8.778 11.747 1.117 1.00 97.88 193 VAL A CA 1
ATOM 1586 C C . VAL A 1 193 ? 8.565 13.244 1.019 1.00 97.88 193 VAL A C 1
ATOM 1588 O O . VAL A 1 193 ? 9.473 13.994 0.662 1.00 97.88 193 VAL A O 1
ATOM 1591 N N . ILE A 1 194 ? 7.372 13.686 1.388 1.00 97.62 194 ILE A N 1
ATOM 1592 C CA . ILE A 1 194 ? 7.031 15.101 1.495 1.00 97.62 194 ILE A CA 1
ATOM 1593 C C . IL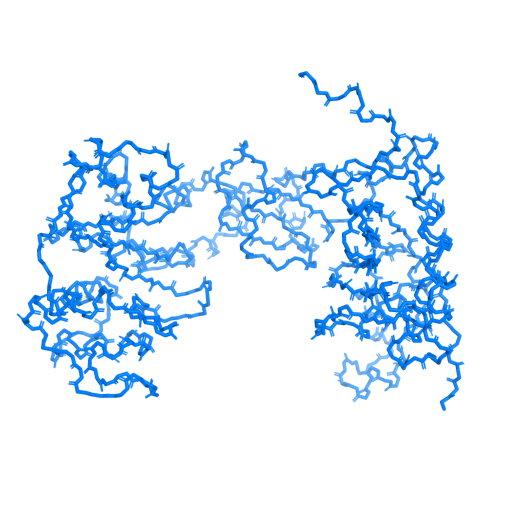E A 1 194 ? 6.326 15.350 2.820 1.00 97.62 194 ILE A C 1
ATOM 1595 O O . ILE A 1 194 ? 5.490 14.555 3.254 1.00 97.62 194 ILE A O 1
ATOM 1599 N N . LYS A 1 195 ? 6.664 16.448 3.502 1.00 97.00 195 LYS A N 1
ATOM 1600 C CA . LYS A 1 195 ? 5.923 16.836 4.707 1.00 97.00 195 LYS A CA 1
ATOM 1601 C C . LYS A 1 195 ? 4.494 17.192 4.337 1.00 97.00 195 LYS A C 1
ATOM 1603 O O . LYS A 1 195 ? 4.272 18.014 3.447 1.00 97.00 195 LYS A O 1
ATOM 1608 N N . ARG A 1 196 ? 3.523 16.673 5.089 1.00 96.31 196 ARG A N 1
ATOM 1609 C CA . ARG A 1 196 ? 2.109 16.989 4.860 1.00 96.31 196 ARG A CA 1
ATOM 1610 C C . ARG A 1 196 ? 1.822 18.488 4.944 1.00 96.31 196 ARG A C 1
ATOM 1612 O O . ARG A 1 196 ? 0.983 18.991 4.204 1.00 96.31 196 ARG A O 1
ATOM 1619 N N . SER A 1 197 ? 2.554 19.219 5.787 1.00 95.88 197 SER A N 1
ATOM 1620 C CA . SER A 1 197 ? 2.441 20.677 5.882 1.00 95.88 197 SER A CA 1
ATOM 1621 C C . SER A 1 197 ? 2.731 21.398 4.562 1.00 95.88 197 SER A C 1
ATOM 1623 O O . SER A 1 197 ? 2.100 22.416 4.297 1.00 95.88 197 SER A O 1
ATOM 1625 N N . ALA A 1 198 ? 3.650 20.883 3.737 1.00 95.69 198 ALA A N 1
ATOM 1626 C CA . ALA A 1 198 ? 3.945 21.448 2.420 1.00 95.69 198 ALA A CA 1
ATOM 1627 C C . ALA A 1 198 ? 2.799 21.181 1.435 1.00 95.69 198 ALA A C 1
ATOM 1629 O O . ALA A 1 198 ? 2.331 22.107 0.776 1.00 95.69 198 ALA A O 1
ATOM 1630 N N . VAL A 1 199 ? 2.268 19.952 1.420 1.00 94.88 199 VAL A N 1
ATOM 1631 C CA . VAL A 1 199 ? 1.109 19.591 0.584 1.00 94.88 199 VAL A CA 1
ATOM 1632 C C . VAL A 1 199 ? -0.106 20.443 0.939 1.00 94.88 199 VAL A C 1
ATOM 1634 O O . VAL A 1 199 ? -0.709 21.049 0.066 1.00 94.88 199 VAL A O 1
ATOM 1637 N N . TYR A 1 200 ? -0.431 20.584 2.223 1.00 94.06 200 TYR A N 1
ATOM 1638 C CA . TYR A 1 200 ? -1.543 21.432 2.661 1.00 94.06 200 TYR A CA 1
ATOM 1639 C C . TYR A 1 200 ? -1.354 22.920 2.354 1.00 94.06 200 TYR A C 1
ATOM 1641 O O . TYR A 1 200 ? -2.343 23.630 2.189 1.00 94.06 200 TYR A O 1
ATOM 1649 N N . ALA A 1 201 ? -0.113 23.411 2.329 1.00 93.44 201 ALA A N 1
ATOM 1650 C CA . ALA A 1 201 ? 0.170 24.794 1.959 1.00 93.44 201 ALA A CA 1
ATOM 1651 C C . ALA A 1 201 ? -0.024 25.024 0.453 1.00 93.44 201 ALA A C 1
ATOM 1653 O O . ALA A 1 201 ? -0.536 26.071 0.062 1.00 93.44 201 ALA A O 1
ATOM 1654 N N . ALA A 1 202 ? 0.359 24.046 -0.371 1.00 92.44 202 ALA A N 1
ATOM 1655 C CA . ALA A 1 202 ? 0.162 24.075 -1.816 1.00 92.44 202 ALA A CA 1
ATOM 1656 C C . ALA A 1 202 ? -1.303 23.818 -2.220 1.00 92.44 202 ALA A C 1
ATOM 1658 O O . ALA A 1 202 ? -1.775 24.390 -3.199 1.00 92.44 202 ALA A O 1
ATOM 1659 N N . GLU A 1 203 ? -2.033 23.004 -1.451 1.00 91.38 203 GLU A N 1
ATOM 1660 C CA . GLU A 1 203 ? -3.418 22.604 -1.729 1.00 91.38 203 GLU A CA 1
ATOM 1661 C C . GLU A 1 203 ? -4.327 22.710 -0.488 1.00 91.38 203 GLU A C 1
ATOM 1663 O O . GLU A 1 203 ? -4.688 21.699 0.131 1.00 91.38 203 GLU A O 1
ATOM 1668 N N . PRO A 1 204 ? -4.762 23.929 -0.122 1.00 89.56 204 PRO A N 1
ATOM 1669 C CA . PRO A 1 204 ? -5.662 24.139 1.013 1.00 89.56 204 PRO A CA 1
ATOM 1670 C C . PRO A 1 204 ? -6.985 23.367 0.889 1.00 89.56 204 PRO A C 1
ATOM 1672 O O . PRO A 1 204 ? -7.437 22.759 1.858 1.00 89.56 204 PRO A O 1
ATOM 1675 N N . ASP A 1 205 ? -7.558 23.298 -0.314 1.00 90.94 205 ASP A N 1
ATOM 1676 C CA . ASP A 1 205 ? -8.816 22.585 -0.567 1.00 90.94 205 ASP A CA 1
ATOM 1677 C C . ASP A 1 205 ? -8.692 21.075 -0.307 1.00 90.94 205 ASP A C 1
ATOM 1679 O O . ASP A 1 205 ? -9.648 20.430 0.126 1.00 90.94 205 ASP A O 1
ATOM 1683 N N . TYR A 1 206 ? -7.515 20.486 -0.555 1.00 88.44 206 TYR A N 1
ATOM 1684 C CA . TYR A 1 206 ? -7.261 19.078 -0.242 1.00 88.44 206 TYR A CA 1
ATOM 1685 C C . TYR A 1 206 ? -7.325 18.834 1.270 1.00 88.44 206 TYR A C 1
ATOM 1687 O O . TYR A 1 206 ? -7.984 17.890 1.714 1.00 88.44 206 TYR A O 1
ATOM 1695 N N . LYS A 1 207 ? -6.719 19.727 2.065 1.00 88.94 207 LYS A N 1
ATOM 1696 C CA . LYS A 1 207 ? -6.798 19.685 3.531 1.00 88.94 207 LYS A CA 1
ATOM 1697 C C . LYS A 1 207 ? -8.243 19.786 4.020 1.00 88.94 207 LYS A C 1
ATOM 1699 O O . LYS A 1 207 ? -8.634 19.035 4.911 1.00 88.94 207 LYS A O 1
ATOM 1704 N N . GLU A 1 208 ? -9.025 20.709 3.463 1.00 87.50 208 GLU A N 1
ATOM 1705 C CA . GLU A 1 208 ? -10.424 20.905 3.861 1.00 87.50 208 GLU A CA 1
ATOM 1706 C C . GLU A 1 208 ? -11.270 19.659 3.583 1.00 87.50 208 GLU A C 1
ATOM 1708 O O . GLU A 1 208 ? -11.967 19.184 4.481 1.00 87.50 208 GLU A O 1
ATOM 1713 N N . ARG A 1 209 ? -11.136 19.062 2.391 1.00 89.06 209 ARG A N 1
ATOM 1714 C CA . ARG A 1 209 ? -11.829 17.811 2.034 1.00 89.06 209 ARG A CA 1
ATOM 1715 C C . ARG A 1 209 ? -11.442 16.640 2.937 1.00 89.06 209 ARG A C 1
ATOM 1717 O O . ARG A 1 209 ? -12.297 15.831 3.282 1.00 89.06 209 ARG A O 1
ATOM 1724 N N . GLN A 1 210 ? -10.175 16.540 3.344 1.00 84.62 210 GLN A N 1
ATOM 1725 C CA . GLN A 1 210 ? -9.698 15.426 4.175 1.00 84.62 210 GLN A CA 1
ATOM 1726 C C . GLN A 1 210 ? -10.374 15.374 5.557 1.00 84.62 210 GLN A C 1
ATOM 1728 O O . GLN A 1 210 ? -10.500 14.296 6.143 1.00 84.62 210 GLN A O 1
ATOM 1733 N N . PHE A 1 211 ? -10.810 16.522 6.076 1.00 87.81 211 PHE A N 1
ATOM 1734 C CA . PHE A 1 211 ? -11.423 16.643 7.400 1.00 87.81 211 PHE A CA 1
ATOM 1735 C C . PHE A 1 211 ? -12.879 17.105 7.350 1.00 87.81 211 PHE A C 1
ATOM 1737 O O . PHE A 1 211 ? -13.435 17.499 8.378 1.00 87.81 211 PHE A O 1
ATOM 1744 N N . GLU A 1 212 ? -13.506 17.047 6.176 1.00 90.56 212 GLU A N 1
ATOM 1745 C CA . GLU A 1 212 ? -14.899 17.433 6.000 1.00 90.56 212 GLU A CA 1
ATOM 1746 C C . GLU A 1 212 ? -15.800 16.670 6.987 1.00 90.56 212 GLU A C 1
ATOM 1748 O O . GLU A 1 212 ? -15.708 15.453 7.151 1.00 90.56 212 GLU A O 1
ATOM 1753 N N . GLY A 1 213 ? -16.657 17.406 7.697 1.00 90.56 213 GLY A N 1
ATOM 1754 C CA . GLY A 1 213 ? -17.561 16.856 8.709 1.00 90.56 213 GLY A CA 1
ATOM 1755 C C . GLY A 1 213 ? -16.972 16.705 10.119 1.00 90.56 213 GLY A C 1
ATOM 1756 O O . GLY A 1 213 ? -17.753 16.574 11.062 1.00 90.56 213 GLY A O 1
ATOM 1757 N N . LEU A 1 214 ? -15.648 16.796 10.311 1.00 93.06 214 LEU A N 1
ATOM 1758 C CA . LEU A 1 214 ? -15.050 16.855 11.652 1.00 93.06 214 LEU A CA 1
ATOM 1759 C C . LEU A 1 214 ? -15.058 18.273 12.206 1.00 93.06 214 LEU A C 1
ATOM 1761 O O . LEU A 1 214 ? -14.498 19.201 11.624 1.00 93.06 214 LEU A O 1
ATOM 1765 N N . LYS A 1 215 ? -15.639 18.434 13.393 1.00 93.06 215 LYS A N 1
ATOM 1766 C CA . LYS A 1 215 ? -15.648 19.724 14.085 1.00 93.06 215 LYS A CA 1
ATOM 1767 C C . LYS A 1 215 ? -14.336 19.955 14.849 1.00 93.06 215 LYS A C 1
ATOM 1769 O O . LYS A 1 215 ? -13.783 18.996 15.400 1.00 93.06 215 LYS A O 1
ATOM 1774 N N . PRO A 1 216 ? -13.858 21.207 14.978 1.00 93.81 216 PRO A N 1
ATOM 1775 C CA . PRO A 1 216 ? -12.650 21.522 15.746 1.00 93.81 216 PRO A CA 1
ATOM 1776 C C . PRO A 1 216 ? -12.668 20.987 17.185 1.00 93.81 216 PRO A C 1
ATOM 1778 O O . PRO A 1 216 ? -11.644 20.529 17.691 1.00 93.81 216 PRO A O 1
ATOM 1781 N N . GLU A 1 217 ? -13.832 20.976 17.841 1.00 95.81 217 GLU A N 1
ATOM 1782 C CA . GLU A 1 217 ? -13.976 20.462 19.206 1.00 95.81 217 GLU A CA 1
ATOM 1783 C C . GLU A 1 217 ? -13.771 18.944 19.268 1.00 95.81 217 GLU A C 1
ATOM 1785 O O . GLU A 1 217 ? -13.188 18.446 20.231 1.00 95.81 217 GLU A O 1
ATOM 1790 N N . GLN A 1 218 ? -14.198 18.207 18.234 1.00 96.25 218 GLN A N 1
ATOM 1791 C CA . GLN A 1 218 ? -13.963 16.763 18.130 1.00 96.25 218 GLN A CA 1
ATOM 1792 C C . GLN A 1 218 ? -12.474 16.472 17.941 1.00 96.25 218 GLN A C 1
ATOM 1794 O O . GLN A 1 218 ? -11.939 15.602 18.622 1.00 96.25 218 GLN A O 1
ATOM 1799 N N . ILE A 1 219 ? -11.787 17.237 17.087 1.00 96.25 219 ILE A N 1
ATOM 1800 C CA . ILE A 1 219 ? -10.337 17.105 16.878 1.00 96.25 219 ILE A CA 1
ATOM 1801 C C . ILE A 1 219 ? -9.584 17.369 18.187 1.00 96.25 219 ILE A C 1
ATOM 1803 O O . ILE A 1 219 ? -8.712 16.591 18.577 1.00 96.25 219 ILE A O 1
ATOM 1807 N N . GLN A 1 220 ? -9.944 18.432 18.912 1.00 97.19 220 GLN A N 1
ATOM 1808 C CA . GLN A 1 220 ? -9.313 18.742 20.195 1.00 97.19 220 GLN A CA 1
ATOM 1809 C C . GLN A 1 220 ? -9.606 17.674 21.255 1.00 97.19 220 GLN A C 1
ATOM 1811 O O . GLN A 1 220 ? -8.719 17.297 22.024 1.00 97.19 220 GLN A O 1
ATOM 1816 N N . ARG A 1 221 ? -10.841 17.165 21.304 1.00 97.12 221 ARG A N 1
ATOM 1817 C CA . ARG A 1 221 ? -11.226 16.083 22.214 1.00 97.12 221 ARG A CA 1
ATOM 1818 C C . ARG A 1 221 ? -10.434 14.814 21.920 1.00 97.12 221 ARG A C 1
ATOM 1820 O O . ARG A 1 221 ? -9.869 14.241 22.848 1.00 97.12 221 ARG A O 1
ATOM 1827 N N . TYR A 1 222 ? -10.354 14.428 20.651 1.00 97.69 222 TYR A N 1
ATOM 1828 C CA . TYR A 1 222 ? -9.569 13.295 20.182 1.00 97.69 222 TYR A CA 1
ATOM 1829 C C . TYR A 1 222 ? -8.104 13.427 20.605 1.00 97.69 222 TYR A C 1
ATOM 1831 O O . TYR A 1 222 ? -7.592 12.563 21.311 1.00 97.69 222 TYR A O 1
ATOM 1839 N N . ARG A 1 223 ? -7.469 14.568 20.306 1.00 97.50 223 ARG A N 1
ATOM 1840 C CA . ARG A 1 223 ? -6.097 14.878 20.735 1.00 97.50 223 ARG A CA 1
ATOM 1841 C C . ARG A 1 223 ? -5.890 14.673 22.233 1.00 97.50 223 ARG A C 1
ATOM 1843 O O . ARG A 1 223 ? -4.911 14.048 22.630 1.00 97.50 223 ARG A O 1
ATOM 1850 N N . ASN A 1 224 ? -6.798 15.173 23.068 1.00 97.25 224 ASN A N 1
ATOM 1851 C CA . ASN A 1 224 ? -6.673 15.050 24.521 1.00 97.25 224 ASN A CA 1
ATOM 1852 C C . ASN A 1 224 ? -6.751 13.583 24.979 1.00 97.25 224 ASN A C 1
ATOM 1854 O O . ASN A 1 224 ? -6.024 13.184 25.887 1.00 97.25 224 ASN A O 1
ATOM 1858 N N . LEU A 1 225 ? -7.607 12.768 24.356 1.00 96.56 225 LEU A N 1
ATOM 1859 C CA . LEU A 1 225 ? -7.720 11.340 24.672 1.00 96.56 225 LEU A CA 1
ATOM 1860 C C . LEU A 1 225 ? -6.465 10.568 24.259 1.00 96.56 225 LEU A C 1
ATOM 1862 O O . LEU A 1 225 ? -5.936 9.798 25.060 1.00 96.56 225 LEU A O 1
ATOM 1866 N N . ILE A 1 226 ? -5.949 10.823 23.056 1.00 96.25 226 ILE A N 1
ATOM 1867 C CA . ILE A 1 226 ? -4.737 10.161 22.565 1.00 96.25 226 ILE A CA 1
ATOM 1868 C C . ILE A 1 226 ? -3.528 10.540 23.435 1.00 96.25 226 ILE A C 1
ATOM 1870 O O . ILE A 1 226 ? -2.901 9.673 24.038 1.00 96.25 226 ILE A O 1
ATOM 1874 N N . THR A 1 227 ? -3.285 11.837 23.637 1.00 95.62 227 THR A N 1
ATOM 1875 C CA . THR A 1 227 ? -2.128 12.335 24.411 1.00 95.62 227 THR A CA 1
ATOM 1876 C C . THR A 1 227 ? -2.178 12.028 25.912 1.00 95.62 227 THR A C 1
ATOM 1878 O O . THR A 1 227 ? -1.134 11.980 26.559 1.00 95.62 227 THR A O 1
ATOM 1881 N N . SER A 1 228 ? -3.362 11.789 26.488 1.00 94.44 228 SER A N 1
ATOM 1882 C CA . SER A 1 228 ? -3.499 11.312 27.877 1.00 94.44 228 SER A CA 1
ATOM 1883 C C . SER A 1 228 ? -3.248 9.808 28.038 1.00 94.44 228 SER A C 1
ATOM 1885 O O . SER A 1 228 ? -3.219 9.311 29.165 1.00 94.44 228 SER A O 1
ATOM 1887 N N . GLY A 1 229 ? -3.063 9.078 26.934 1.00 93.06 229 GLY A N 1
ATOM 1888 C CA . GLY A 1 229 ? -2.904 7.627 26.936 1.00 93.06 229 GLY A CA 1
ATOM 1889 C C . GLY A 1 229 ? -4.216 6.874 27.153 1.00 93.06 229 GLY A C 1
ATOM 1890 O O . GLY A 1 229 ? -4.180 5.752 27.651 1.00 93.06 229 GLY A O 1
ATOM 1891 N N . SER A 1 230 ? -5.363 7.476 26.807 1.00 92.31 230 SER A N 1
ATOM 1892 C CA . SER A 1 230 ? -6.674 6.809 26.884 1.00 92.31 230 SER A CA 1
ATOM 1893 C C . SER A 1 230 ? -6.844 5.731 25.802 1.00 92.31 230 SER A C 1
ATOM 1895 O O . SER A 1 230 ? -7.661 4.831 25.955 1.00 92.31 230 SER A O 1
ATOM 1897 N N . ASN A 1 231 ? -6.061 5.796 24.719 1.00 95.94 231 ASN A N 1
ATOM 1898 C CA . ASN A 1 231 ? -6.024 4.797 23.646 1.00 95.94 231 ASN A CA 1
ATOM 1899 C C . ASN A 1 231 ? -4.892 3.777 23.858 1.00 95.94 231 ASN A C 1
ATOM 1901 O O . ASN A 1 231 ? -3.997 3.639 23.027 1.00 95.94 231 ASN A O 1
ATOM 1905 N N . ASP A 1 232 ? -4.907 3.106 25.006 1.00 92.56 232 ASP A N 1
ATOM 1906 C CA . ASP A 1 232 ? -3.902 2.121 25.413 1.00 92.56 232 ASP A CA 1
ATOM 1907 C C . ASP A 1 232 ? -4.602 0.801 25.753 1.00 92.56 232 ASP A C 1
ATOM 1909 O O . ASP A 1 232 ? -5.470 0.753 26.630 1.00 92.56 232 ASP A O 1
ATOM 1913 N N . GLU A 1 233 ? -4.231 -0.267 25.044 1.00 89.62 233 GLU A N 1
ATOM 1914 C CA . GLU A 1 233 ? -4.845 -1.595 25.164 1.00 89.62 233 GLU A CA 1
ATOM 1915 C C . GLU A 1 233 ? -4.803 -2.146 26.595 1.00 89.62 233 GLU A C 1
ATOM 1917 O O . GLU A 1 233 ? -5.740 -2.843 27.001 1.00 89.62 233 GLU A O 1
ATOM 1922 N N . LEU A 1 234 ? -3.766 -1.796 27.364 1.00 85.88 234 LEU A N 1
ATOM 1923 C CA . LEU A 1 234 ? -3.580 -2.233 28.749 1.00 85.88 234 LEU A CA 1
ATOM 1924 C C . LEU A 1 234 ? -4.380 -1.394 29.755 1.00 85.88 234 LEU A C 1
ATOM 1926 O O . LEU A 1 234 ? -4.547 -1.813 30.900 1.00 85.88 234 LEU A O 1
ATOM 1930 N N . LYS A 1 235 ? -4.850 -0.203 29.361 1.00 88.69 235 LYS A N 1
ATOM 1931 C CA . LYS A 1 235 ? -5.569 0.728 30.250 1.00 88.69 235 LYS A CA 1
ATOM 1932 C C . LYS A 1 235 ? -7.074 0.744 30.031 1.00 88.69 235 LYS A C 1
ATOM 1934 O O . LYS A 1 235 ? -7.811 1.079 30.958 1.00 88.69 235 LYS A O 1
ATOM 1939 N N . ILE A 1 236 ? -7.541 0.423 28.827 1.00 93.06 236 ILE A N 1
ATOM 1940 C CA . ILE A 1 236 ? -8.978 0.309 28.571 1.00 93.06 236 ILE A CA 1
ATOM 1941 C C . ILE A 1 236 ? -9.562 -0.908 29.304 1.00 93.06 236 ILE A C 1
ATOM 1943 O O . ILE A 1 236 ? -8.901 -1.932 29.472 1.00 93.06 236 ILE A O 1
ATOM 1947 N N . GLY A 1 237 ? -10.818 -0.801 29.744 1.00 94.00 237 GLY A N 1
ATOM 1948 C CA . GLY A 1 237 ? -11.519 -1.902 30.408 1.00 94.00 237 GLY A CA 1
ATOM 1949 C C . GLY A 1 237 ? -11.774 -3.103 29.488 1.00 94.00 237 GLY A C 1
ATOM 1950 O O . GLY A 1 237 ? -11.392 -3.113 28.317 1.00 94.00 237 GLY A O 1
ATOM 1951 N N . ARG A 1 238 ? -12.468 -4.114 30.016 1.00 95.62 238 ARG A N 1
ATOM 1952 C CA . ARG A 1 238 ? -12.969 -5.266 29.255 1.00 95.62 238 ARG A CA 1
ATOM 1953 C C . ARG A 1 238 ? -14.421 -5.542 29.608 1.00 95.62 238 ARG A C 1
ATOM 1955 O O . ARG A 1 238 ? -14.827 -5.366 30.757 1.00 95.62 238 ARG A O 1
ATOM 1962 N N . LEU A 1 239 ? -15.192 -5.973 28.618 1.00 96.62 239 LEU A N 1
ATOM 1963 C CA . LEU A 1 239 ? -16.515 -6.548 28.822 1.00 96.62 239 LEU A CA 1
ATOM 1964 C C . LEU A 1 239 ? -16.338 -8.048 29.051 1.00 96.62 239 LEU A C 1
ATOM 1966 O O . LEU A 1 239 ? -15.817 -8.744 28.186 1.00 96.62 239 LEU A O 1
ATOM 1970 N N . GLU A 1 240 ? -16.770 -8.554 30.204 1.00 94.62 240 GLU A N 1
ATOM 1971 C CA . GLU A 1 240 ? -16.691 -9.993 30.504 1.00 94.62 240 GLU A CA 1
ATOM 1972 C C . GLU A 1 240 ? -17.548 -10.819 29.532 1.00 94.62 240 GLU A C 1
ATOM 1974 O O . GLU A 1 240 ? -17.177 -11.922 29.151 1.00 94.62 240 GLU A O 1
ATOM 1979 N N . LYS A 1 241 ? -18.690 -10.264 29.113 1.00 95.25 241 LYS A N 1
ATOM 1980 C CA . LYS A 1 241 ? -19.648 -10.890 28.199 1.00 95.25 241 LYS A CA 1
ATOM 1981 C C . LYS A 1 241 ? -20.104 -9.889 27.153 1.00 95.25 241 LYS A C 1
ATOM 1983 O O . LYS A 1 241 ? -20.145 -8.687 27.416 1.00 95.25 241 LYS A O 1
ATOM 1988 N N . MET A 1 242 ? -20.504 -10.404 25.999 1.00 96.38 242 MET A N 1
ATOM 1989 C CA . MET A 1 242 ? -21.121 -9.626 24.932 1.00 96.38 242 MET A CA 1
ATOM 1990 C C . MET A 1 242 ? -22.322 -10.357 24.356 1.00 96.38 242 MET A C 1
ATOM 1992 O O . MET A 1 242 ? -22.388 -11.579 24.380 1.00 96.38 242 MET A O 1
ATOM 1996 N N . THR A 1 243 ? -23.259 -9.583 23.822 1.00 98.06 243 THR A N 1
ATOM 1997 C CA . THR A 1 243 ? -24.369 -10.058 22.997 1.00 98.06 243 THR A CA 1
ATOM 1998 C C . THR A 1 243 ? -24.332 -9.364 21.635 1.00 98.06 243 THR A C 1
ATOM 2000 O O . THR A 1 243 ? -23.732 -8.292 21.495 1.00 98.06 243 THR A O 1
ATOM 2003 N N . ALA A 1 244 ? -25.025 -9.906 20.627 1.00 97.50 244 ALA A N 1
ATOM 2004 C CA . ALA A 1 244 ? -25.142 -9.220 19.333 1.00 97.50 244 ALA A CA 1
ATOM 2005 C C . ALA A 1 244 ? -25.795 -7.837 19.482 1.00 97.50 244 ALA A C 1
ATOM 2007 O O . ALA A 1 244 ? -25.407 -6.879 18.817 1.00 97.50 244 ALA A O 1
ATOM 2008 N N . ASN A 1 245 ? -26.752 -7.704 20.405 1.00 98.25 245 ASN A N 1
ATOM 2009 C CA . ASN A 1 245 ? -27.381 -6.426 20.716 1.00 98.25 245 ASN A CA 1
ATOM 2010 C C . ASN A 1 245 ? -26.392 -5.390 21.264 1.00 98.25 245 ASN A C 1
ATOM 2012 O O . ASN A 1 245 ? -26.569 -4.205 20.986 1.00 98.25 245 ASN A O 1
ATOM 2016 N N . ASP A 1 246 ? -25.361 -5.792 22.009 1.00 98.50 246 ASP A N 1
ATOM 2017 C CA . ASP A 1 246 ? -24.331 -4.856 22.478 1.00 98.50 246 ASP A CA 1
ATOM 2018 C C . ASP A 1 246 ? -23.512 -4.315 21.308 1.00 98.50 246 ASP A C 1
ATOM 2020 O O . ASP A 1 246 ? -23.332 -3.100 21.192 1.00 98.50 246 ASP A O 1
ATOM 2024 N N . PHE A 1 247 ? -23.128 -5.190 20.376 1.00 98.44 247 PHE A N 1
ATOM 2025 C CA . PHE A 1 247 ? -22.470 -4.785 19.137 1.00 98.44 247 PHE A CA 1
ATOM 2026 C C . PHE A 1 247 ? -23.357 -3.862 18.283 1.00 98.44 247 PHE A C 1
ATOM 2028 O O . PHE A 1 247 ? -22.910 -2.797 17.848 1.00 98.44 247 PHE A O 1
ATOM 2035 N N . PHE A 1 248 ? -24.637 -4.195 18.088 1.00 98.44 248 PHE A N 1
ATOM 2036 C CA . PHE A 1 248 ? -25.550 -3.354 17.307 1.00 98.44 248 PHE A CA 1
ATOM 2037 C C . PHE A 1 248 ? -25.795 -1.985 17.955 1.00 98.44 248 PHE A C 1
ATOM 2039 O O . PHE A 1 248 ? -25.905 -0.984 17.245 1.00 98.44 248 PHE A O 1
ATOM 2046 N N . ARG A 1 249 ? -25.849 -1.904 19.291 1.00 98.62 249 ARG A N 1
ATOM 2047 C CA . ARG A 1 249 ? -25.933 -0.623 20.017 1.00 98.62 249 ARG A CA 1
ATOM 2048 C C . ARG A 1 249 ? -24.665 0.208 19.840 1.00 98.62 249 ARG A C 1
ATOM 2050 O O . ARG A 1 249 ? -24.766 1.415 19.638 1.00 98.62 249 ARG A O 1
ATOM 2057 N N . ALA A 1 250 ? -23.486 -0.415 19.854 1.00 98.69 250 ALA A N 1
ATOM 2058 C CA . ALA A 1 250 ? -22.237 0.280 19.545 1.00 98.69 250 ALA A CA 1
ATOM 2059 C C . ALA A 1 250 ? -22.243 0.832 18.105 1.00 98.69 250 ALA A C 1
ATOM 2061 O O . ALA A 1 250 ? -21.889 1.992 17.889 1.00 98.69 250 ALA A O 1
ATOM 2062 N N . CYS A 1 251 ? -22.744 0.060 17.133 1.00 98.62 251 CYS A N 1
ATOM 2063 C CA . CYS A 1 251 ? -22.943 0.542 15.762 1.00 98.62 251 CYS A CA 1
ATOM 2064 C C . CYS A 1 251 ? -23.899 1.745 15.711 1.00 98.62 251 CYS A C 1
ATOM 2066 O O . CYS A 1 251 ? -23.599 2.746 15.065 1.00 98.62 251 CYS A O 1
ATOM 2068 N N . GLU A 1 252 ? -25.033 1.679 16.416 1.00 98.69 252 GLU A N 1
ATOM 2069 C CA . GLU A 1 252 ? -25.999 2.779 16.504 1.00 98.69 252 GLU A CA 1
ATOM 2070 C C . GLU A 1 252 ? -25.365 4.069 17.049 1.00 98.69 252 GLU A C 1
ATOM 2072 O O . GLU A 1 252 ? -25.605 5.140 16.482 1.00 98.69 252 GLU A O 1
ATOM 2077 N N . LEU A 1 253 ? -24.559 3.985 18.115 1.00 98.69 253 LEU A N 1
ATOM 2078 C CA . LEU A 1 253 ? -23.840 5.142 18.666 1.00 98.69 253 LEU A CA 1
ATOM 2079 C C . LEU A 1 253 ? -22.967 5.805 17.600 1.00 98.69 253 LEU A C 1
ATOM 2081 O O . LEU A 1 253 ? -23.040 7.020 17.406 1.00 98.69 253 LEU A O 1
ATOM 2085 N N . GLY A 1 254 ? -22.196 5.003 16.870 1.00 98.31 254 GLY A N 1
ATOM 2086 C CA . GLY A 1 254 ? -21.367 5.495 15.781 1.00 98.31 254 GLY A CA 1
ATOM 2087 C C . GLY A 1 254 ? -22.179 6.112 14.641 1.00 98.31 254 GLY A C 1
ATOM 2088 O O . GLY A 1 254 ? -21.887 7.226 14.210 1.00 98.31 254 GLY A O 1
ATOM 2089 N N . TYR A 1 255 ? -23.254 5.455 14.193 1.00 98.62 255 TYR A N 1
ATOM 2090 C CA . TYR A 1 255 ? -24.133 5.979 13.141 1.00 98.62 255 TYR A CA 1
ATOM 2091 C C . TYR A 1 255 ? -24.760 7.323 13.508 1.00 98.62 255 TYR A C 1
ATOM 2093 O O . TYR A 1 255 ? -24.815 8.218 12.661 1.00 98.62 255 TYR A O 1
ATOM 2101 N N . LYS A 1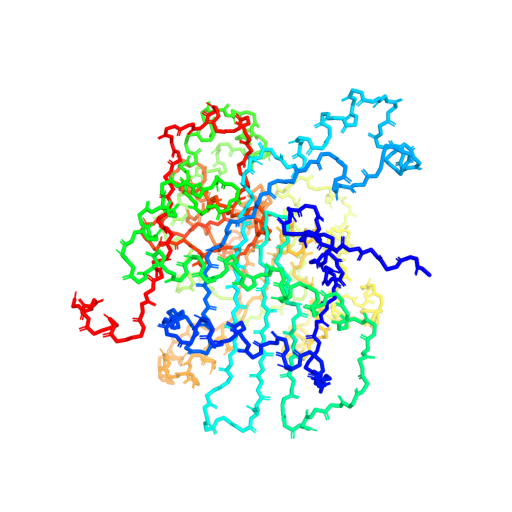 256 ? -25.184 7.494 14.765 1.00 98.19 256 LYS A N 1
ATOM 2102 C CA . LYS A 1 256 ? -25.649 8.788 15.283 1.00 98.19 256 LYS A CA 1
ATOM 2103 C C . LYS A 1 256 ? -24.538 9.834 15.230 1.00 98.19 256 LYS A C 1
ATOM 2105 O O . LYS A 1 256 ? -24.785 10.953 14.784 1.00 98.19 256 LYS A O 1
ATOM 2110 N N . ALA A 1 257 ? -23.322 9.468 15.633 1.00 97.50 257 ALA A N 1
ATOM 2111 C CA . ALA A 1 257 ? -22.178 10.376 15.671 1.00 97.50 257 ALA A CA 1
ATOM 2112 C C . ALA A 1 257 ? -21.788 10.917 14.288 1.00 97.50 257 ALA A C 1
ATOM 2114 O O . ALA A 1 257 ? -21.430 12.085 14.171 1.00 97.50 257 ALA A O 1
ATOM 2115 N N . ILE A 1 258 ? -21.921 10.100 13.240 1.00 96.62 258 ILE A N 1
ATOM 2116 C CA . ILE A 1 258 ? -21.633 10.499 11.850 1.00 96.62 258 ILE A CA 1
ATOM 2117 C C . ILE A 1 258 ? -22.865 11.044 11.104 1.00 96.62 258 ILE A C 1
ATOM 2119 O O . ILE A 1 258 ? -22.860 11.154 9.878 1.00 96.62 258 ILE A O 1
ATOM 2123 N N . GLY A 1 259 ? -23.958 11.338 11.818 1.00 96.12 259 GLY A N 1
ATOM 2124 C CA . GLY A 1 259 ? -25.149 11.976 11.250 1.00 96.12 259 GLY A CA 1
ATOM 2125 C C . GLY A 1 259 ? -25.994 11.089 10.330 1.00 96.12 259 GLY A C 1
ATOM 2126 O O . GLY A 1 259 ? -26.742 11.607 9.497 1.00 96.12 259 GLY A O 1
ATOM 2127 N N . LYS A 1 260 ? -25.909 9.757 10.441 1.00 97.12 260 LYS A N 1
ATOM 2128 C CA . LYS A 1 260 ? -26.840 8.870 9.727 1.00 97.12 260 LYS A CA 1
ATOM 2129 C C . LYS A 1 260 ? -28.240 8.980 10.331 1.00 97.12 260 LYS A C 1
ATOM 2131 O O . LYS A 1 260 ? -28.412 9.132 11.537 1.00 97.12 260 LYS A O 1
ATOM 2136 N N . LYS A 1 261 ? -29.259 8.814 9.483 1.00 97.38 261 LYS A N 1
ATOM 2137 C CA . LYS A 1 261 ? -30.655 8.725 9.925 1.00 97.38 261 LYS A CA 1
ATOM 2138 C C . LYS A 1 261 ? -30.832 7.486 10.799 1.00 97.38 261 LYS A C 1
ATOM 2140 O O . LYS A 1 261 ? -30.620 6.373 10.306 1.00 97.38 261 LYS A O 1
ATOM 2145 N N . THR A 1 262 ? -31.230 7.689 12.052 1.00 97.50 262 THR A N 1
ATOM 2146 C CA . THR A 1 262 ? -31.357 6.611 13.050 1.00 97.50 262 THR A CA 1
ATOM 2147 C C . THR A 1 262 ? -32.757 6.511 13.649 1.00 97.50 262 THR A C 1
ATOM 2149 O O . THR A 1 262 ? -33.152 5.462 14.151 1.00 97.50 262 THR A O 1
ATOM 2152 N N . GLU A 1 263 ? -33.555 7.570 13.532 1.00 96.19 263 GLU A N 1
ATOM 2153 C CA . GLU A 1 263 ? -34.892 7.660 14.097 1.00 96.19 263 GLU A CA 1
ATOM 2154 C C . GLU A 1 263 ? -35.838 6.637 13.457 1.00 96.19 263 GLU A C 1
ATOM 2156 O O . GLU A 1 263 ? -35.959 6.551 12.231 1.00 96.19 263 GLU A O 1
ATOM 2161 N N . GLY A 1 264 ? -36.547 5.887 14.303 1.00 96.25 264 GLY A N 1
ATOM 2162 C CA . GLY A 1 264 ? -37.521 4.881 13.876 1.00 96.25 264 GLY A CA 1
ATOM 2163 C C . GLY A 1 264 ? -36.926 3.524 13.489 1.00 96.25 264 GLY A C 1
ATOM 2164 O O . GLY A 1 264 ? -37.675 2.662 13.035 1.00 96.25 264 GLY A O 1
ATOM 2165 N N . PHE A 1 265 ? -35.622 3.312 13.681 1.00 97.62 265 PHE A N 1
ATOM 2166 C CA . PHE A 1 265 ? -34.959 2.030 13.442 1.00 97.62 265 PHE A CA 1
ATOM 2167 C C . PHE A 1 265 ? -34.447 1.420 14.749 1.00 97.62 265 PHE A C 1
ATOM 2169 O O . PHE A 1 265 ? -34.001 2.121 15.653 1.00 97.62 265 PHE A O 1
ATOM 2176 N N . THR A 1 266 ? -34.495 0.095 14.837 1.00 97.62 266 THR A N 1
ATOM 2177 C CA . THR A 1 266 ? -33.801 -0.672 15.882 1.00 97.62 266 THR A CA 1
ATOM 2178 C C . THR A 1 266 ? -32.296 -0.758 15.580 1.00 97.62 266 THR A C 1
ATOM 2180 O O . THR A 1 266 ? -31.909 -0.644 14.413 1.00 97.62 266 THR A O 1
ATOM 2183 N N . PRO A 1 267 ? -31.433 -1.030 16.579 1.00 98.06 267 PRO A N 1
ATOM 2184 C CA . PRO A 1 267 ? -29.988 -1.145 16.361 1.00 98.06 267 PRO A CA 1
ATOM 2185 C C . PRO A 1 267 ? -29.597 -2.139 15.254 1.00 98.06 267 PRO A C 1
ATOM 2187 O O . PRO A 1 267 ? -28.802 -1.808 14.378 1.00 98.06 267 PRO A O 1
ATOM 2190 N N . VAL A 1 268 ? -30.218 -3.325 15.215 1.00 96.19 268 VAL A N 1
ATOM 2191 C CA . VAL A 1 268 ? -29.955 -4.325 14.161 1.00 96.19 268 VAL A CA 1
ATOM 2192 C C . VAL A 1 268 ? -30.400 -3.850 12.774 1.00 96.19 268 VAL A C 1
ATOM 2194 O O . VAL A 1 268 ? -29.736 -4.125 11.779 1.00 96.19 268 VAL A O 1
ATOM 2197 N N . GLN A 1 269 ? -31.498 -3.090 12.679 1.00 96.12 269 GLN A N 1
ATOM 2198 C CA . GLN A 1 269 ? -31.928 -2.506 11.405 1.00 96.12 269 GLN A CA 1
ATOM 2199 C C . GLN A 1 269 ? -30.955 -1.434 10.915 1.00 96.12 269 GLN A C 1
ATOM 2201 O O . GLN A 1 269 ? -30.800 -1.279 9.708 1.00 96.12 269 GLN A O 1
ATOM 2206 N N . LEU A 1 270 ? -30.307 -0.698 11.823 1.00 97.75 270 LEU A N 1
ATOM 2207 C CA . LEU A 1 270 ? -29.275 0.270 11.458 1.00 97.75 270 LEU A CA 1
ATOM 2208 C C . LEU A 1 270 ? -28.015 -0.422 10.950 1.00 97.75 270 LEU A C 1
ATOM 2210 O O . LEU A 1 270 ? -27.496 -0.017 9.914 1.00 97.75 270 LEU A O 1
ATOM 2214 N N . TYR A 1 271 ? -27.582 -1.485 11.628 1.00 96.94 271 TYR A N 1
ATOM 2215 C CA . TYR A 1 271 ? -26.482 -2.327 11.166 1.00 96.94 271 TYR A CA 1
ATOM 2216 C C . TYR A 1 271 ? -26.752 -2.871 9.756 1.00 96.94 271 TYR A C 1
ATOM 2218 O O . TYR A 1 271 ? -26.007 -2.564 8.834 1.00 96.94 271 TYR A O 1
ATOM 2226 N N . LEU A 1 272 ? -27.886 -3.547 9.542 1.00 94.19 272 LEU A N 1
ATOM 2227 C CA . LEU A 1 272 ? -28.267 -4.082 8.225 1.00 94.19 272 LEU A CA 1
ATOM 2228 C C . LEU A 1 272 ? -28.426 -3.009 7.139 1.00 94.19 272 LEU A C 1
ATOM 2230 O O . LEU A 1 272 ? -28.340 -3.306 5.952 1.00 94.19 272 LEU A O 1
ATOM 2234 N N . ARG A 1 273 ? -28.713 -1.763 7.526 1.00 95.00 273 ARG A N 1
ATOM 2235 C CA . ARG A 1 273 ? -28.897 -0.652 6.589 1.00 95.00 273 ARG A CA 1
ATOM 2236 C C . ARG A 1 273 ? -27.577 -0.045 6.124 1.00 95.00 273 ARG A C 1
ATOM 2238 O O . ARG A 1 273 ? -27.534 0.488 5.016 1.00 95.00 273 ARG A O 1
ATOM 2245 N N . TYR A 1 274 ? -26.571 -0.013 6.992 1.00 96.12 274 TYR A N 1
ATOM 2246 C CA . TYR A 1 274 ? -25.367 0.786 6.777 1.00 96.12 274 TYR A CA 1
ATOM 2247 C C . TYR A 1 274 ? -24.075 -0.020 6.736 1.00 96.12 274 TYR A C 1
ATOM 2249 O O . TYR A 1 274 ? -23.113 0.520 6.207 1.00 96.12 274 TYR A O 1
ATOM 2257 N N . ALA A 1 275 ? -24.035 -1.239 7.273 1.00 94.25 275 ALA A N 1
ATOM 2258 C CA . ALA A 1 275 ? -22.874 -2.120 7.201 1.00 94.25 275 ALA A CA 1
ATOM 2259 C C . ALA A 1 275 ? -22.770 -2.820 5.836 1.00 94.25 275 ALA A C 1
ATOM 2261 O O . ALA A 1 275 ? -23.674 -2.744 5.005 1.00 94.25 275 ALA A O 1
ATOM 2262 N N . ASP A 1 276 ? -21.656 -3.512 5.623 1.00 91.12 276 ASP A N 1
ATOM 2263 C CA . ASP A 1 276 ? -21.345 -4.237 4.390 1.00 91.12 276 ASP A CA 1
ATOM 2264 C C . ASP A 1 276 ? -22.340 -5.373 4.058 1.00 91.12 276 ASP A C 1
ATOM 2266 O O . ASP A 1 276 ? -22.653 -5.615 2.893 1.00 91.12 276 ASP A O 1
ATOM 2270 N N . GLY A 1 277 ? -22.894 -6.037 5.077 1.00 87.56 277 GLY A N 1
ATOM 2271 C CA . GLY A 1 277 ? -23.906 -7.088 4.909 1.00 87.56 277 GLY A CA 1
ATOM 2272 C C . GLY A 1 277 ? -23.351 -8.507 4.730 1.00 87.56 277 GLY A C 1
ATOM 2273 O O . GLY A 1 277 ? -24.136 -9.456 4.661 1.00 87.56 277 GLY A O 1
ATOM 2274 N N . ARG A 1 278 ? -22.024 -8.688 4.705 1.00 89.31 278 ARG A N 1
ATOM 2275 C CA . ARG A 1 278 ? -21.354 -9.996 4.838 1.00 89.31 278 ARG A CA 1
ATOM 2276 C C . ARG A 1 278 ? -21.088 -10.324 6.309 1.00 89.31 278 ARG A C 1
ATOM 2278 O O . ARG A 1 278 ? -19.944 -10.375 6.739 1.00 89.31 278 ARG A O 1
ATOM 2285 N N . ASP A 1 279 ? -22.142 -10.500 7.097 1.00 89.56 279 ASP A N 1
ATOM 2286 C CA . ASP A 1 279 ? -22.062 -10.597 8.560 1.00 89.56 279 ASP A CA 1
ATOM 2287 C C . ASP A 1 279 ? -21.824 -12.009 9.120 1.00 89.56 279 ASP A C 1
ATOM 2289 O O . ASP A 1 279 ? -21.974 -12.218 10.322 1.00 89.56 279 ASP A O 1
ATOM 2293 N N . GLU A 1 280 ? -21.459 -12.975 8.271 1.00 89.19 280 GLU A N 1
ATOM 2294 C CA . GLU A 1 280 ? -21.134 -14.350 8.683 1.00 89.19 280 GLU A CA 1
ATOM 2295 C C . GLU A 1 280 ? -22.263 -15.017 9.481 1.00 89.19 280 GLU A C 1
ATOM 2297 O O . GLU A 1 280 ? -22.048 -15.697 10.484 1.00 89.19 280 GLU A O 1
ATOM 2302 N N . GLY A 1 281 ? -23.506 -14.776 9.054 1.00 90.44 281 GLY A N 1
ATOM 2303 C CA . GLY A 1 281 ? -24.689 -15.375 9.661 1.00 90.44 281 GLY A CA 1
ATOM 2304 C C . GLY A 1 281 ? -25.082 -14.765 11.005 1.00 90.44 281 GLY A C 1
ATOM 2305 O O . GLY A 1 281 ? -26.024 -15.265 11.615 1.00 90.44 281 GLY A O 1
ATOM 2306 N N . LEU A 1 282 ? -24.442 -13.675 11.451 1.00 93.06 282 LEU A N 1
ATOM 2307 C CA . LEU A 1 282 ? -24.758 -13.000 12.715 1.00 93.06 282 LEU A CA 1
ATOM 2308 C C . LEU A 1 282 ? -26.248 -12.652 12.814 1.00 93.06 282 LEU A C 1
ATOM 2310 O O . LEU A 1 282 ? -26.922 -13.013 13.780 1.00 93.06 282 LEU A O 1
ATOM 2314 N N . THR A 1 283 ? -26.788 -11.969 11.802 1.00 93.25 283 THR A N 1
ATOM 2315 C CA . THR A 1 283 ? -28.209 -11.591 11.770 1.00 93.25 283 THR A CA 1
ATOM 2316 C C . THR A 1 283 ? -29.105 -12.635 11.111 1.00 93.25 283 THR A C 1
ATOM 2318 O O . THR A 1 283 ? -30.329 -12.536 11.225 1.00 93.25 283 THR A O 1
ATOM 2321 N N . GLY A 1 284 ? -28.519 -13.574 10.361 1.00 89.69 284 GLY A N 1
ATOM 2322 C CA . GLY A 1 284 ? -29.233 -14.466 9.441 1.00 89.69 284 GLY A CA 1
ATOM 2323 C C . GLY A 1 284 ? -29.850 -13.760 8.227 1.00 89.69 284 GLY A C 1
ATOM 2324 O O . GLY A 1 284 ? -30.558 -14.387 7.440 1.00 89.69 284 GLY A O 1
ATOM 2325 N N . LYS A 1 285 ? -29.622 -12.450 8.080 1.00 85.75 285 LYS A N 1
ATOM 2326 C CA . LYS A 1 285 ? -30.188 -11.594 7.026 1.00 85.75 285 LYS A CA 1
ATOM 2327 C C . LYS A 1 285 ? -29.114 -10.961 6.140 1.00 85.75 285 LYS A C 1
ATOM 2329 O O . LYS A 1 285 ? -29.432 -10.040 5.387 1.00 85.75 285 LYS A O 1
ATOM 2334 N N . GLY A 1 286 ? -27.865 -11.413 6.253 1.00 69.69 286 GLY A N 1
ATOM 2335 C CA . GLY A 1 286 ? -26.797 -11.030 5.337 1.00 69.69 286 GLY A CA 1
ATOM 2336 C C . GLY A 1 286 ? -27.054 -11.554 3.922 1.00 69.69 286 GLY A C 1
ATOM 2337 O O . GLY A 1 286 ? -27.974 -12.333 3.689 1.00 69.69 286 GLY A O 1
ATOM 2338 N N . HIS A 1 287 ? -26.244 -11.130 2.955 1.00 66.56 287 HIS A N 1
ATOM 2339 C CA . HIS A 1 287 ? -26.382 -11.589 1.569 1.00 66.56 287 HIS A CA 1
ATOM 2340 C C . HIS A 1 287 ? -25.650 -12.921 1.324 1.00 66.56 287 HIS A C 1
ATOM 2342 O O . HIS A 1 287 ? -24.538 -13.133 1.821 1.00 66.56 287 HIS A O 1
ATOM 2348 N N . GLY A 1 288 ? -26.231 -13.794 0.493 1.00 71.12 288 GLY A N 1
ATOM 2349 C CA . GLY A 1 288 ? -25.571 -15.003 -0.013 1.00 71.12 288 GLY A CA 1
ATOM 2350 C C . GLY A 1 288 ? -25.462 -16.115 1.032 1.00 71.12 288 GLY A C 1
ATOM 2351 O O . GLY A 1 288 ? -26.464 -16.542 1.592 1.00 71.12 288 GLY A O 1
ATOM 2352 N N . LEU A 1 289 ? -24.241 -16.595 1.303 1.00 66.19 289 LEU A N 1
ATOM 2353 C CA . LEU A 1 289 ? -23.981 -17.672 2.279 1.00 66.19 289 LEU A CA 1
ATOM 2354 C C . LEU A 1 289 ? -24.276 -17.274 3.740 1.00 66.19 289 LEU A C 1
ATOM 2356 O O . LEU A 1 289 ? -24.204 -18.118 4.626 1.00 66.19 289 LEU A O 1
ATOM 2360 N N . ASN A 1 290 ? -24.620 -16.005 3.978 1.00 70.69 290 ASN A N 1
ATOM 2361 C CA . ASN A 1 290 ? -24.926 -15.437 5.291 1.00 70.69 290 ASN A CA 1
ATOM 2362 C C . ASN A 1 290 ? -26.436 -15.441 5.620 1.00 70.69 290 ASN A C 1
ATOM 2364 O O . ASN A 1 290 ? -26.841 -14.960 6.680 1.00 70.69 290 ASN A O 1
ATOM 2368 N N . GLU A 1 291 ? -27.279 -15.958 4.718 1.00 72.62 291 GLU A N 1
ATOM 2369 C CA . GLU A 1 291 ? -28.716 -16.135 4.951 1.00 72.62 291 GLU A CA 1
ATOM 2370 C C . GLU A 1 291 ? -28.972 -17.358 5.845 1.00 72.62 291 GLU A C 1
ATOM 2372 O O . GLU A 1 291 ? -28.451 -18.449 5.607 1.00 72.62 291 GLU A O 1
ATOM 2377 N N . GLY A 1 292 ? -29.794 -17.205 6.885 1.00 82.69 292 GLY A N 1
ATOM 2378 C CA . GLY A 1 292 ? -30.027 -18.282 7.844 1.00 82.69 292 GLY A CA 1
ATOM 2379 C C . GLY A 1 292 ? -30.854 -17.860 9.059 1.00 82.69 292 GLY A C 1
ATOM 2380 O O . GLY A 1 292 ? -31.484 -16.804 9.047 1.00 82.69 292 GLY A O 1
ATOM 2381 N N . PRO A 1 293 ? -30.885 -18.678 10.127 1.00 86.25 293 PRO A N 1
ATOM 2382 C CA . PRO A 1 293 ? -31.665 -18.359 11.322 1.00 86.25 293 PRO A CA 1
ATOM 2383 C C . PRO A 1 293 ? -31.113 -17.162 12.113 1.00 86.25 293 PRO A C 1
ATOM 2385 O O . PRO A 1 293 ? -31.858 -16.572 12.894 1.00 86.25 293 PRO A O 1
ATOM 2388 N N . GLY A 1 294 ? -29.845 -16.791 11.906 1.00 90.56 294 GLY A N 1
ATOM 2389 C CA . GLY A 1 294 ? -29.150 -15.844 12.773 1.00 90.56 294 GLY A CA 1
ATOM 2390 C C . GLY A 1 294 ? -28.856 -16.440 14.148 1.00 90.56 294 GLY A C 1
ATOM 2391 O O . GLY A 1 294 ? -29.193 -17.596 14.422 1.00 90.56 294 GLY A O 1
ATOM 2392 N N . ILE A 1 295 ? -28.251 -15.643 15.025 1.00 94.81 295 ILE A N 1
ATOM 2393 C CA . ILE A 1 295 ? -28.075 -16.010 16.437 1.00 94.81 295 ILE A CA 1
ATOM 2394 C C . ILE A 1 295 ? -29.124 -15.342 17.329 1.00 94.81 295 ILE A C 1
ATOM 2396 O O . ILE A 1 295 ? -29.780 -14.377 16.936 1.00 94.81 295 ILE A O 1
ATOM 2400 N N . ALA A 1 296 ? -29.269 -15.823 18.565 1.00 96.38 296 ALA A N 1
ATOM 2401 C CA . ALA A 1 296 ? -30.059 -15.129 19.578 1.00 96.38 296 ALA A CA 1
ATOM 2402 C C . ALA A 1 296 ? -29.331 -13.843 20.020 1.00 96.38 296 ALA A C 1
ATOM 2404 O O . ALA A 1 296 ? -28.255 -13.894 20.610 1.00 96.38 296 ALA A O 1
ATOM 2405 N N . PHE A 1 297 ? -29.898 -12.671 19.709 1.00 96.94 297 PHE A N 1
ATOM 2406 C CA . PHE A 1 297 ? -29.186 -11.389 19.839 1.00 96.94 297 PHE A CA 1
ATOM 2407 C C . PHE A 1 297 ? -28.931 -10.928 21.274 1.00 96.94 297 PHE A C 1
ATOM 2409 O O . PHE A 1 297 ? -28.136 -10.016 21.489 1.00 96.94 297 PHE A O 1
ATOM 2416 N N . ASP A 1 298 ? -29.646 -11.490 22.234 1.00 97.56 298 ASP A N 1
ATOM 2417 C CA . ASP A 1 298 ? -29.620 -11.197 23.663 1.00 97.56 298 ASP A CA 1
ATOM 2418 C C . ASP A 1 298 ? -28.974 -12.316 24.495 1.00 97.56 298 ASP A C 1
ATOM 2420 O O . ASP A 1 298 ? -28.861 -12.170 25.711 1.00 97.56 298 ASP A O 1
ATOM 2424 N N . ASP A 1 299 ? -28.507 -13.392 23.853 1.00 97.75 299 ASP A N 1
ATOM 2425 C CA . ASP A 1 299 ? -27.844 -14.520 24.506 1.00 97.75 299 ASP A CA 1
ATOM 2426 C C . ASP A 1 299 ? -26.309 -14.417 24.382 1.00 97.75 299 ASP A C 1
ATOM 2428 O O . ASP A 1 299 ? -25.766 -14.539 23.277 1.00 97.75 299 ASP A O 1
ATOM 2432 N N . PRO A 1 300 ? -25.577 -14.221 25.497 1.00 97.25 300 PRO A N 1
ATOM 2433 C CA . PRO A 1 300 ? -24.120 -14.203 25.479 1.00 97.25 300 PRO A CA 1
ATOM 2434 C C . PRO A 1 300 ? -23.483 -15.516 25.016 1.00 97.25 300 PRO A C 1
ATOM 2436 O O . PRO A 1 300 ? -22.417 -15.491 24.406 1.00 97.25 300 PRO A O 1
ATOM 2439 N N . SER A 1 301 ? -24.118 -16.662 25.276 1.00 97.25 301 SER A N 1
ATOM 2440 C CA . SER A 1 301 ? -23.593 -17.958 24.840 1.00 97.25 301 SER A CA 1
ATOM 2441 C C . SER A 1 301 ? -23.706 -18.124 23.328 1.00 97.25 301 SER A C 1
ATOM 2443 O O . SER A 1 301 ? -22.763 -18.602 22.703 1.00 97.25 301 SER A O 1
ATOM 2445 N N . ALA A 1 302 ? -24.803 -17.652 22.729 1.00 96.56 302 ALA A N 1
ATOM 2446 C CA . ALA A 1 302 ? -24.953 -17.625 21.276 1.00 96.56 302 ALA A CA 1
ATOM 2447 C C . ALA A 1 302 ? -23.926 -16.689 20.611 1.00 96.56 302 ALA A C 1
ATOM 2449 O O . ALA A 1 302 ? -23.398 -17.011 19.547 1.00 96.56 302 ALA A O 1
ATOM 2450 N N . TRP A 1 303 ? -23.611 -15.550 21.243 1.00 96.25 303 TRP A N 1
ATOM 2451 C CA . TRP A 1 303 ? -22.541 -14.660 20.784 1.00 96.25 303 TRP A CA 1
ATOM 2452 C C . TRP A 1 303 ? -21.165 -15.322 20.854 1.00 96.25 303 TRP A C 1
ATOM 2454 O O . TRP A 1 303 ? -20.421 -15.244 19.882 1.00 96.25 303 TRP A O 1
ATOM 2464 N N . GLU A 1 304 ? -20.813 -15.961 21.972 1.00 94.69 304 GLU A N 1
ATOM 2465 C CA . GLU A 1 304 ? -19.517 -16.635 22.118 1.00 94.69 304 GLU A CA 1
ATOM 2466 C C . GLU A 1 304 ? -19.350 -17.788 21.125 1.00 94.69 304 GLU A C 1
ATOM 2468 O O . GLU A 1 304 ? -18.298 -17.893 20.493 1.00 94.69 304 GLU A O 1
ATOM 2473 N N . GLU A 1 305 ? -20.378 -18.627 20.959 1.00 94.38 305 GLU A N 1
ATOM 2474 C CA . GLU A 1 305 ? -20.360 -19.724 19.987 1.00 94.38 305 GLU A CA 1
ATOM 2475 C C . GLU A 1 305 ? -20.131 -19.198 18.572 1.00 94.38 305 GLU A C 1
ATOM 2477 O O . GLU A 1 305 ? -19.259 -19.707 17.870 1.00 94.38 305 GLU A O 1
ATOM 2482 N N . TRP A 1 306 ? -20.858 -18.145 18.184 1.00 92.75 306 TRP A N 1
ATOM 2483 C CA . TRP A 1 306 ? -20.645 -17.476 16.908 1.00 92.75 306 TRP A CA 1
ATOM 2484 C C . TRP A 1 306 ? -19.227 -16.915 16.828 1.00 92.75 306 TRP A C 1
ATOM 2486 O O . TRP A 1 306 ? -18.445 -17.408 16.028 1.00 92.75 306 TRP A O 1
ATOM 2496 N N . TYR A 1 307 ? -18.840 -15.989 17.710 1.00 92.50 307 TYR A N 1
ATOM 2497 C CA . TYR A 1 307 ? -17.568 -15.257 17.670 1.00 92.50 307 TYR A CA 1
ATOM 2498 C C . TYR A 1 307 ? -16.329 -16.161 17.593 1.00 92.50 307 TYR A C 1
ATOM 2500 O O . TYR A 1 307 ? -15.395 -15.853 16.852 1.00 92.50 307 TYR A O 1
ATOM 2508 N N . PHE A 1 308 ? -16.311 -17.269 18.343 1.00 90.38 308 PHE A N 1
ATOM 2509 C CA . PHE A 1 308 ? -15.181 -18.204 18.386 1.00 90.38 308 PHE A CA 1
ATOM 2510 C C . PHE A 1 308 ? -15.249 -19.318 17.332 1.00 90.38 308 PHE A C 1
ATOM 2512 O O . PHE A 1 308 ? -14.337 -20.149 17.261 1.00 90.38 308 PHE A O 1
ATOM 2519 N N . SER A 1 309 ? -16.297 -19.358 16.511 1.00 86.50 309 SER A N 1
ATOM 2520 C CA . SER A 1 309 ? -16.377 -20.290 15.391 1.00 86.50 309 SER A CA 1
ATOM 2521 C C . SER A 1 309 ? -15.515 -19.843 14.201 1.00 86.50 309 SER A C 1
ATOM 2523 O O . SER A 1 309 ? -15.068 -18.699 14.092 1.00 86.50 309 SER A O 1
ATOM 2525 N N . SER A 1 310 ? -15.227 -20.786 13.301 1.00 67.38 310 SER A N 1
ATOM 2526 C CA . SER A 1 310 ? -14.484 -20.506 12.072 1.00 67.38 310 SER A CA 1
ATOM 2527 C C . SER A 1 310 ? -15.410 -19.895 11.025 1.00 67.38 310 SER A C 1
ATOM 2529 O O . SER A 1 310 ? -16.275 -20.589 10.497 1.00 67.38 310 SER A O 1
ATOM 2531 N N . HIS A 1 311 ? -15.162 -18.639 10.665 1.00 70.38 311 HIS A N 1
ATOM 2532 C CA . HIS A 1 311 ? -15.961 -17.894 9.692 1.00 70.38 311 HIS A CA 1
ATOM 2533 C C . HIS A 1 311 ? -15.298 -17.836 8.310 1.00 70.38 311 HIS A C 1
ATOM 2535 O O . HIS A 1 311 ? -14.071 -17.771 8.191 1.00 70.38 311 HIS A O 1
ATOM 2541 N N . GLY A 1 312 ? -16.115 -17.866 7.258 1.00 58.12 312 GLY A N 1
ATOM 2542 C CA . GLY A 1 312 ? -15.738 -18.095 5.861 1.00 58.12 312 GLY A CA 1
ATOM 2543 C C . GLY A 1 312 ? -15.267 -16.862 5.086 1.00 58.12 312 GLY A C 1
ATOM 2544 O O . GLY A 1 312 ? -15.474 -16.800 3.876 1.00 58.12 312 GLY A O 1
ATOM 2545 N N . GLY A 1 313 ? -14.609 -15.906 5.749 1.00 63.78 313 GLY A N 1
ATOM 2546 C CA . GLY A 1 313 ? -14.021 -14.725 5.101 1.00 63.78 313 GLY A CA 1
ATOM 2547 C C . GLY A 1 313 ? -14.953 -13.518 4.930 1.00 63.78 313 GLY A C 1
ATOM 2548 O O . GLY A 1 313 ? -14.637 -12.617 4.158 1.00 63.78 313 GLY A O 1
ATOM 2549 N N . GLY A 1 314 ? -16.092 -13.476 5.613 1.00 74.88 314 GLY A N 1
ATOM 2550 C CA . GLY A 1 314 ? -17.001 -12.334 5.651 1.00 74.88 314 GLY A CA 1
ATOM 2551 C C . GLY A 1 314 ? -16.523 -11.214 6.568 1.00 74.88 314 GLY A C 1
ATOM 2552 O O . GLY A 1 314 ? -15.510 -11.307 7.263 1.00 74.88 314 GLY A O 1
ATOM 2553 N N . HIS A 1 315 ? -17.236 -10.095 6.504 1.00 85.19 315 HIS A N 1
ATOM 2554 C CA . HIS A 1 315 ? -16.817 -8.793 7.003 1.00 85.19 315 HIS A CA 1
ATOM 2555 C C . HIS A 1 315 ? -17.835 -8.200 8.007 1.00 85.19 315 HIS A C 1
ATOM 2557 O O . HIS A 1 315 ? -18.286 -7.064 7.830 1.00 85.19 315 HIS A O 1
ATOM 2563 N N . PRO A 1 316 ? -18.198 -8.910 9.100 1.00 90.69 316 PRO A N 1
ATOM 2564 C CA . PRO A 1 316 ? -19.225 -8.449 10.046 1.00 90.69 316 PRO A CA 1
ATOM 2565 C C . PRO A 1 316 ? -18.888 -7.107 10.708 1.00 90.69 316 PRO A C 1
ATOM 2567 O O . PRO A 1 316 ? -19.776 -6.393 11.174 1.00 90.69 316 PRO A O 1
ATOM 2570 N N . TRP A 1 317 ? -17.607 -6.752 10.721 1.00 94.38 317 TRP A N 1
ATOM 2571 C CA . TRP A 1 317 ? -17.080 -5.553 11.354 1.00 94.38 317 TRP A CA 1
ATOM 2572 C C . TRP A 1 317 ? -17.099 -4.322 10.443 1.00 94.38 317 TRP A C 1
ATOM 2574 O O . TRP A 1 317 ? -16.951 -3.217 10.958 1.00 94.38 317 TRP A O 1
ATOM 2584 N N . GLU A 1 318 ? -17.282 -4.463 9.124 1.00 94.94 318 GLU A N 1
ATOM 2585 C CA . GLU A 1 318 ? -17.312 -3.342 8.167 1.00 94.94 318 GLU A CA 1
ATOM 2586 C C . GLU A 1 318 ? -18.635 -2.565 8.274 1.00 94.94 318 GLU A C 1
ATOM 2588 O O . GLU A 1 318 ? -19.563 -2.710 7.479 1.00 94.94 318 GLU A O 1
ATOM 2593 N N . VAL A 1 319 ? -18.730 -1.728 9.308 1.00 96.50 319 VAL A N 1
ATOM 2594 C CA . VAL A 1 319 ? -19.938 -0.957 9.644 1.00 96.50 319 VAL A CA 1
ATOM 2595 C C . VAL A 1 319 ? -20.113 0.295 8.784 1.00 96.50 319 VAL A C 1
ATOM 2597 O O . VAL A 1 319 ? -21.207 0.857 8.761 1.00 96.50 319 VAL A O 1
ATOM 2600 N N . VAL A 1 320 ? -19.067 0.723 8.068 1.00 96.19 320 VAL A N 1
ATOM 2601 C CA . VAL A 1 320 ? -19.153 1.701 6.975 1.00 96.19 320 VAL A CA 1
ATOM 2602 C C . VAL A 1 320 ? -18.484 1.092 5.733 1.00 96.19 320 VAL A C 1
ATOM 2604 O O . VAL A 1 320 ? -17.253 0.981 5.708 1.00 96.19 320 VAL A O 1
ATOM 2607 N N . PRO A 1 321 ? -19.259 0.705 4.703 1.00 92.19 321 PRO A N 1
ATOM 2608 C CA . PRO A 1 321 ? -18.756 -0.050 3.566 1.00 92.19 321 PRO A CA 1
ATOM 2609 C C . PRO A 1 321 ? -17.822 0.784 2.690 1.00 92.19 321 PRO A C 1
ATOM 2611 O O . PRO A 1 321 ? -17.947 2.010 2.558 1.00 92.19 321 PRO A O 1
ATOM 2614 N N . GLY A 1 322 ? -16.888 0.086 2.058 1.00 89.19 322 GLY A N 1
ATOM 2615 C CA . GLY A 1 322 ? -15.903 0.625 1.132 1.00 89.19 322 GLY A CA 1
ATOM 2616 C C . GLY A 1 322 ? -15.078 -0.505 0.522 1.00 89.19 322 GLY A C 1
ATOM 2617 O O . GLY A 1 322 ? -15.270 -1.671 0.847 1.00 89.19 322 GLY A O 1
ATOM 2618 N N . GLY A 1 323 ? -14.147 -0.169 -0.369 1.00 84.69 323 GLY A N 1
ATOM 2619 C CA . GLY A 1 323 ? -13.164 -1.142 -0.845 1.00 84.69 323 GLY A CA 1
ATOM 2620 C C . GLY A 1 323 ? -12.167 -1.514 0.257 1.00 84.69 323 GLY A C 1
ATOM 2621 O O . GLY A 1 323 ? -12.164 -0.921 1.338 1.00 84.69 323 GLY A O 1
ATOM 2622 N N . ASN A 1 324 ? -11.248 -2.436 -0.041 1.00 77.94 324 ASN A N 1
ATOM 2623 C CA . ASN A 1 324 ? -10.237 -2.932 0.910 1.00 77.94 324 ASN A CA 1
ATOM 2624 C C . ASN A 1 324 ? -9.442 -1.823 1.627 1.00 77.94 324 ASN A C 1
ATOM 2626 O O . ASN A 1 324 ? -8.991 -2.017 2.751 1.00 77.94 324 ASN A O 1
ATOM 2630 N N . SER A 1 325 ? -9.291 -0.653 0.997 1.00 77.44 325 SER A N 1
ATOM 2631 C CA . SER A 1 325 ? -8.572 0.499 1.551 1.00 77.44 325 SER A CA 1
ATOM 2632 C C . SER A 1 325 ? -9.472 1.672 1.970 1.00 77.44 325 SER A C 1
ATOM 2634 O O . SER A 1 325 ? -8.950 2.724 2.326 1.00 77.44 325 SER A O 1
ATOM 2636 N N . THR A 1 326 ? -10.801 1.562 1.855 1.00 86.38 326 THR A N 1
ATOM 2637 C CA . THR A 1 326 ? -11.730 2.690 2.080 1.00 86.38 326 THR A CA 1
ATOM 2638 C C . THR A 1 326 ? -12.925 2.365 2.972 1.00 86.38 326 THR A C 1
ATOM 2640 O O . THR A 1 326 ? -13.773 3.237 3.156 1.00 86.38 326 THR A O 1
ATOM 2643 N N . HIS A 1 327 ? -13.028 1.160 3.534 1.00 93.12 327 HIS A N 1
ATOM 2644 C CA . HIS A 1 327 ? -14.010 0.860 4.579 1.00 93.12 327 HIS A CA 1
ATOM 2645 C C . HIS A 1 327 ? -13.554 1.401 5.949 1.00 93.12 327 HIS A C 1
ATOM 2647 O O . HIS A 1 327 ? -12.377 1.703 6.163 1.00 93.12 327 HIS A O 1
ATOM 2653 N N . MET A 1 328 ? -14.494 1.513 6.887 1.00 96.00 328 MET A N 1
ATOM 2654 C CA . MET A 1 328 ? -14.205 1.665 8.317 1.00 96.00 328 MET A CA 1
ATOM 2655 C C . MET A 1 328 ? -14.823 0.473 9.041 1.00 96.00 328 MET A C 1
ATOM 2657 O O . MET A 1 328 ? -16.003 0.169 8.831 1.00 96.00 328 MET A O 1
ATOM 2661 N N . ALA A 1 329 ? -14.037 -0.186 9.889 1.00 96.88 329 ALA A N 1
ATOM 2662 C CA . ALA A 1 329 ? -14.505 -1.331 10.649 1.00 96.88 329 ALA A CA 1
ATOM 2663 C C . ALA A 1 329 ? -14.574 -1.026 12.147 1.00 96.88 329 ALA A C 1
ATOM 2665 O O . ALA A 1 329 ? -13.694 -0.373 12.706 1.00 96.88 329 ALA A O 1
ATOM 2666 N N . LEU A 1 330 ? -15.621 -1.535 12.791 1.00 98.12 330 LEU A N 1
ATOM 2667 C CA . LEU A 1 330 ? -15.761 -1.623 14.238 1.00 98.12 330 LEU A CA 1
ATOM 2668 C C . LEU A 1 330 ? -15.565 -3.089 14.620 1.00 98.12 330 LEU A C 1
ATOM 2670 O O . LEU A 1 330 ? -16.518 -3.865 14.671 1.00 98.12 330 LEU A O 1
ATOM 2674 N N . PHE A 1 331 ? -14.316 -3.484 14.840 1.00 96.44 331 PHE A N 1
ATOM 2675 C CA . PHE A 1 331 ? -14.002 -4.827 15.305 1.00 96.44 331 PHE A CA 1
ATOM 2676 C C . PHE A 1 331 ? -14.453 -5.005 16.747 1.00 96.44 331 PHE A C 1
ATOM 2678 O O . PHE A 1 331 ? -14.226 -4.134 17.589 1.00 96.44 331 PHE A O 1
ATOM 2685 N N . VAL A 1 332 ? -14.988 -6.184 17.045 1.00 95.62 332 VAL A N 1
ATOM 2686 C CA . VAL A 1 332 ? -14.967 -6.718 18.403 1.00 95.62 332 VAL A CA 1
ATOM 2687 C C . VAL A 1 332 ? -13.731 -7.602 18.541 1.00 95.62 332 VAL A C 1
ATOM 2689 O O . VAL A 1 332 ? -13.509 -8.525 17.753 1.00 95.62 332 VAL A O 1
ATOM 2692 N N . ARG A 1 333 ? -12.901 -7.306 19.534 1.00 93.94 333 ARG A N 1
ATOM 2693 C CA . ARG A 1 333 ? -11.703 -8.065 19.896 1.00 93.94 333 ARG A CA 1
ATOM 2694 C C . ARG A 1 333 ? -11.945 -8.820 21.193 1.00 93.94 333 ARG A C 1
ATOM 2696 O O . ARG A 1 333 ? -12.743 -8.382 22.016 1.00 93.94 333 ARG A O 1
ATOM 2703 N N . HIS A 1 334 ? -11.224 -9.920 21.369 1.00 93.94 334 HIS A N 1
ATOM 2704 C CA . HIS A 1 334 ? -11.176 -10.671 22.615 1.00 93.94 334 HIS A CA 1
ATOM 2705 C C . HIS A 1 334 ? -9.729 -11.082 22.906 1.00 93.94 334 HIS A C 1
ATOM 2707 O O . HIS A 1 334 ? -9.075 -11.661 22.035 1.00 93.94 334 HIS A O 1
ATOM 2713 N N . ASP A 1 335 ? -9.223 -10.818 24.115 1.00 92.44 335 ASP A N 1
ATOM 2714 C CA . ASP A 1 335 ? -7.787 -10.987 24.419 1.00 92.44 335 ASP A CA 1
ATOM 2715 C C . ASP A 1 335 ? -7.307 -12.441 24.295 1.00 92.44 335 ASP A C 1
ATOM 2717 O O . ASP A 1 335 ? -6.158 -12.681 23.934 1.00 92.44 335 ASP A O 1
ATOM 2721 N N . LYS A 1 336 ? -8.192 -13.417 24.550 1.00 88.81 336 LYS A N 1
ATOM 2722 C CA . LYS A 1 336 ? -7.876 -14.860 24.577 1.00 88.81 336 LYS A CA 1
ATOM 2723 C C . LYS A 1 336 ? -6.987 -15.322 23.418 1.00 88.81 336 LYS A C 1
ATOM 2725 O O . LYS A 1 336 ? -5.918 -15.867 23.666 1.00 88.81 336 LYS A O 1
ATOM 2730 N N . HIS A 1 337 ? -7.383 -15.078 22.167 1.00 83.00 337 HIS A N 1
ATOM 2731 C CA . HIS A 1 337 ? -6.598 -15.535 21.015 1.00 83.00 337 HIS A CA 1
ATOM 2732 C C . HIS A 1 337 ? -5.260 -14.811 20.884 1.00 83.00 337 HIS A C 1
ATOM 2734 O O . HIS A 1 337 ? -4.256 -15.436 20.551 1.00 83.00 337 HIS A O 1
ATOM 2740 N N . THR A 1 338 ? -5.226 -13.508 21.160 1.00 85.94 338 THR A N 1
ATOM 2741 C CA . THR A 1 338 ? -3.992 -12.717 21.113 1.00 85.94 338 THR A CA 1
ATOM 2742 C C . THR A 1 338 ? -2.987 -13.215 22.150 1.00 85.94 338 THR A C 1
ATOM 2744 O O . THR A 1 338 ? -1.813 -13.393 21.829 1.00 85.94 338 THR A O 1
ATOM 2747 N N . LEU A 1 339 ? -3.441 -13.485 23.375 1.00 89.88 339 LEU A N 1
ATOM 2748 C CA . LEU A 1 339 ? -2.601 -14.010 24.453 1.00 89.88 339 LEU A CA 1
ATOM 2749 C C . LEU A 1 339 ? -2.110 -15.429 24.136 1.00 89.88 339 LEU A C 1
ATOM 2751 O O . LEU A 1 339 ? -0.913 -15.690 24.228 1.00 89.88 339 LEU A O 1
ATOM 2755 N N . GLU A 1 340 ? -2.995 -16.316 23.666 1.00 89.06 340 GLU A N 1
ATOM 2756 C CA . GLU A 1 340 ? -2.629 -17.668 23.214 1.00 89.06 340 GLU A CA 1
ATOM 2757 C C . GLU A 1 340 ? -1.542 -17.641 22.124 1.00 89.06 340 GLU A C 1
ATOM 2759 O O . GLU A 1 340 ? -0.624 -18.466 22.134 1.00 89.06 340 GLU A O 1
ATOM 2764 N N . TRP A 1 341 ? -1.627 -16.695 21.183 1.00 90.06 341 TRP A N 1
ATOM 2765 C CA . TRP A 1 341 ? -0.622 -16.513 20.135 1.00 90.06 341 TRP A CA 1
ATOM 2766 C C . TRP A 1 341 ? 0.711 -15.995 20.677 1.00 90.06 341 TRP A C 1
ATOM 2768 O O . TRP A 1 341 ? 1.746 -16.572 20.346 1.00 90.06 341 TRP A O 1
ATOM 2778 N N . LYS A 1 342 ? 0.707 -14.966 21.532 1.00 91.06 342 LYS A N 1
ATOM 2779 C CA . LYS A 1 342 ? 1.935 -14.412 22.134 1.00 91.06 342 LYS A CA 1
ATOM 2780 C C . LYS A 1 342 ? 2.691 -15.453 22.958 1.00 91.06 342 LYS A C 1
ATOM 2782 O O . LYS A 1 342 ? 3.906 -15.581 22.813 1.00 91.06 342 LYS A O 1
ATOM 2787 N N . VAL A 1 343 ? 1.972 -16.253 23.750 1.00 92.94 343 VAL A N 1
ATOM 2788 C CA . VAL A 1 343 ? 2.564 -17.368 24.508 1.00 92.94 343 VAL A CA 1
ATOM 2789 C C . VAL A 1 343 ? 3.191 -18.394 23.567 1.00 92.94 343 VAL A C 1
ATOM 2791 O O . VAL A 1 343 ? 4.328 -18.818 23.763 1.00 92.94 343 VAL A O 1
ATOM 2794 N N . ARG A 1 344 ? 2.486 -18.766 22.493 1.00 94.06 344 ARG A N 1
ATOM 2795 C CA . ARG A 1 344 ? 2.983 -19.735 21.505 1.00 94.06 344 ARG A CA 1
ATOM 2796 C C . ARG A 1 344 ? 4.236 -19.258 20.773 1.00 94.06 344 ARG A C 1
ATOM 2798 O O . ARG A 1 344 ? 5.093 -20.080 20.457 1.00 94.06 344 ARG A O 1
ATOM 2805 N N . LEU A 1 345 ? 4.329 -17.961 20.488 1.00 94.81 345 LEU A N 1
ATOM 2806 C CA . LEU A 1 345 ? 5.491 -17.349 19.842 1.00 94.81 345 LEU A CA 1
ATOM 2807 C C . LEU A 1 345 ? 6.659 -17.109 20.814 1.00 94.81 345 LEU A C 1
ATOM 2809 O O . LEU A 1 345 ? 7.744 -16.742 20.372 1.00 94.81 345 LEU A O 1
ATOM 2813 N N . GLY A 1 346 ? 6.467 -17.341 22.119 1.00 93.56 346 GLY A N 1
ATOM 2814 C CA . GLY A 1 346 ? 7.472 -17.064 23.147 1.00 93.56 346 GLY A CA 1
ATOM 2815 C C . GLY A 1 346 ? 7.683 -15.569 23.406 1.00 93.56 346 GLY A C 1
ATOM 2816 O O . GLY A 1 346 ? 8.685 -15.191 24.006 1.00 93.56 346 GLY A O 1
ATOM 2817 N N . GLU A 1 347 ? 6.754 -14.724 22.954 1.00 93.50 347 GLU A N 1
ATOM 2818 C CA . GLU A 1 347 ? 6.758 -13.273 23.184 1.00 93.50 347 GLU A CA 1
ATOM 2819 C C . GLU A 1 347 ? 6.252 -12.903 24.587 1.00 93.50 347 GLU A C 1
ATOM 2821 O O . GLU A 1 347 ? 6.396 -11.761 25.017 1.00 93.50 347 GLU A O 1
ATOM 2826 N N . MET A 1 348 ? 5.631 -13.861 25.280 1.00 92.06 348 MET A N 1
ATOM 2827 C CA . MET A 1 348 ? 5.029 -13.717 26.605 1.00 92.06 348 MET A CA 1
ATOM 2828 C C . MET A 1 348 ? 5.058 -15.070 27.330 1.00 92.06 348 MET A C 1
ATOM 2830 O O . MET A 1 348 ? 4.896 -16.112 26.687 1.00 92.06 348 MET A O 1
ATOM 2834 N N . THR A 1 349 ? 5.247 -15.089 28.651 1.00 93.62 349 THR A N 1
ATOM 2835 C CA . THR A 1 349 ? 5.117 -16.328 29.439 1.00 93.62 349 THR A CA 1
ATOM 2836 C C . THR A 1 349 ? 3.655 -16.651 29.745 1.00 93.62 349 THR A C 1
ATOM 2838 O O . THR A 1 349 ? 2.778 -15.789 29.689 1.00 93.62 349 THR A O 1
ATOM 2841 N N . GLN A 1 350 ? 3.370 -17.906 30.108 1.00 92.38 350 GLN A N 1
ATOM 2842 C CA . GLN A 1 350 ? 2.023 -18.269 30.550 1.00 92.38 350 GLN A CA 1
ATOM 2843 C C . GLN A 1 350 ? 1.628 -17.503 31.825 1.00 92.38 350 GLN A C 1
ATOM 2845 O O . GLN A 1 350 ? 0.494 -17.049 31.916 1.00 92.38 350 GLN A O 1
ATOM 2850 N N . GLU A 1 351 ? 2.554 -17.278 32.769 1.00 92.81 351 GLU A N 1
ATOM 2851 C CA . GLU A 1 351 ? 2.241 -16.503 33.979 1.00 92.81 351 GLU A CA 1
ATOM 2852 C C . GLU A 1 351 ? 1.907 -15.035 33.681 1.00 92.81 351 GLU A C 1
ATOM 2854 O O . GLU A 1 351 ? 1.075 -14.447 34.373 1.00 92.81 351 GLU A O 1
ATOM 2859 N N . GLU A 1 352 ? 2.548 -14.435 32.675 1.00 89.00 352 GLU A N 1
ATOM 2860 C CA . GLU A 1 352 ? 2.242 -13.073 32.222 1.00 89.00 352 GLU A CA 1
ATOM 2861 C C . GLU A 1 352 ? 0.862 -13.008 31.555 1.00 89.00 352 GLU A C 1
ATOM 2863 O O . GLU A 1 352 ? 0.087 -12.091 31.833 1.00 89.00 352 GLU A O 1
ATOM 2868 N N . ALA A 1 353 ? 0.527 -14.000 30.724 1.00 88.38 353 ALA A N 1
ATOM 2869 C CA . ALA A 1 353 ? -0.784 -14.099 30.088 1.00 88.38 353 ALA A CA 1
ATOM 2870 C C . ALA A 1 353 ? -1.913 -14.293 31.114 1.00 88.38 353 ALA A C 1
ATOM 2872 O O . ALA A 1 353 ? -2.960 -13.658 30.995 1.00 88.38 353 ALA A O 1
ATOM 2873 N N . ASP A 1 354 ? -1.686 -15.106 32.148 1.00 87.88 354 ASP A N 1
ATOM 2874 C CA . ASP A 1 354 ? -2.667 -15.385 33.206 1.00 87.88 354 ASP A CA 1
ATOM 2875 C C . ASP A 1 354 ? -2.980 -14.150 34.075 1.00 87.88 354 ASP A C 1
ATOM 2877 O O . ASP A 1 354 ? -4.037 -14.077 34.704 1.00 87.88 354 ASP A O 1
ATOM 2881 N N . GLN A 1 355 ? -2.072 -13.170 34.122 1.00 85.88 355 GLN A N 1
ATOM 2882 C CA . GLN A 1 355 ? -2.261 -11.900 34.834 1.00 85.88 355 GLN A CA 1
ATOM 2883 C C . GLN A 1 355 ? -2.902 -10.814 33.963 1.00 85.88 355 GLN A C 1
ATOM 2885 O O . GLN A 1 355 ? -3.260 -9.745 34.469 1.00 85.88 355 GLN A O 1
ATOM 2890 N N . HIS A 1 356 ? -3.039 -11.060 32.661 1.00 83.50 356 HIS A N 1
ATOM 2891 C CA . HIS A 1 356 ? -3.576 -10.090 31.726 1.00 83.50 356 HIS A CA 1
ATOM 2892 C C . HIS A 1 356 ? -5.105 -9.996 31.863 1.00 83.50 356 HIS A C 1
ATOM 2894 O O . HIS A 1 356 ? -5.776 -11.022 31.994 1.00 83.50 356 HIS A O 1
ATOM 2900 N N . PRO A 1 357 ? -5.703 -8.792 31.793 1.00 82.62 357 PRO A N 1
ATOM 2901 C CA . PRO A 1 357 ? -7.145 -8.669 31.637 1.00 82.62 357 PRO A CA 1
ATOM 2902 C C . PRO A 1 357 ? -7.616 -9.446 30.403 1.00 82.62 357 PRO A C 1
ATOM 2904 O O . PRO A 1 357 ? -7.015 -9.322 29.332 1.00 82.62 357 PRO A O 1
ATOM 2907 N N . VAL A 1 358 ? -8.689 -10.223 30.563 1.00 90.44 358 VAL A N 1
ATOM 2908 C CA . VAL A 1 358 ? -9.319 -10.987 29.482 1.00 90.44 358 VAL A CA 1
ATOM 2909 C C . VAL A 1 358 ? -10.778 -10.583 29.366 1.00 90.44 358 VAL A C 1
ATOM 2911 O O . VAL A 1 358 ? -11.539 -10.668 30.329 1.00 90.44 358 VAL A O 1
ATOM 2914 N N . GLY A 1 359 ? -11.175 -10.172 28.171 1.00 94.75 359 GLY A N 1
ATOM 2915 C CA . GLY A 1 359 ? -12.573 -10.045 27.794 1.00 94.75 359 GLY A CA 1
ATOM 2916 C C . GLY A 1 359 ? -12.712 -9.380 26.436 1.00 94.75 359 GLY A C 1
ATOM 2917 O O . GLY A 1 359 ? -11.761 -9.302 25.658 1.00 94.75 359 GLY A O 1
ATOM 2918 N N . PHE A 1 360 ? -13.908 -8.884 26.148 1.00 96.31 360 PHE A N 1
ATOM 2919 C CA . PHE A 1 360 ? -14.190 -8.190 24.904 1.00 96.31 360 PHE A CA 1
ATOM 2920 C C . PHE A 1 360 ? -13.873 -6.695 24.984 1.00 96.31 360 PHE A C 1
ATOM 2922 O O . PHE A 1 360 ? -14.058 -6.045 26.018 1.00 96.31 360 PHE A O 1
ATOM 2929 N N . TYR A 1 361 ? -13.452 -6.132 23.857 1.00 97.19 361 TYR A N 1
ATOM 2930 C CA . TYR A 1 361 ? -13.330 -4.692 23.644 1.00 97.19 361 TYR A CA 1
ATOM 2931 C C . TYR A 1 361 ? -13.560 -4.341 22.171 1.00 97.19 361 TYR A C 1
ATOM 2933 O O . TYR A 1 361 ? -13.539 -5.209 21.297 1.00 97.19 361 TYR A O 1
ATOM 2941 N N . TYR A 1 362 ? -13.785 -3.063 21.885 1.00 98.06 362 TYR A N 1
ATOM 2942 C CA . TYR A 1 362 ? -13.967 -2.563 20.527 1.00 98.06 362 TYR A CA 1
ATOM 2943 C C . TYR A 1 362 ? -12.659 -2.011 19.961 1.00 98.06 362 TYR A C 1
ATOM 2945 O O . TYR A 1 362 ? -11.896 -1.347 20.661 1.00 98.06 362 TYR A O 1
ATOM 2953 N N . GLN A 1 363 ? -12.417 -2.222 18.672 1.00 97.75 363 GLN A N 1
ATOM 2954 C CA . GLN A 1 363 ? -11.320 -1.588 17.950 1.00 97.75 363 GLN A CA 1
ATOM 2955 C C . GLN A 1 363 ? -11.829 -1.001 16.637 1.00 97.75 363 GLN A C 1
ATOM 2957 O O . GLN A 1 363 ? -12.369 -1.712 15.792 1.00 97.75 363 GLN A O 1
ATOM 2962 N N . ILE A 1 364 ? -11.624 0.297 16.454 1.00 98.12 364 ILE A N 1
ATOM 2963 C CA . ILE A 1 364 ? -11.984 1.012 15.235 1.00 98.12 364 ILE A CA 1
ATOM 2964 C C . ILE A 1 364 ? -10.778 1.056 14.302 1.00 98.12 364 ILE A C 1
ATOM 2966 O O . ILE A 1 364 ? -9.700 1.500 14.694 1.00 98.12 364 ILE A O 1
ATOM 2970 N N . THR A 1 365 ? -10.976 0.650 13.053 1.00 95.62 365 THR A N 1
ATOM 2971 C CA . THR A 1 365 ? -10.038 0.891 11.950 1.00 95.62 365 THR A CA 1
ATOM 2972 C C . THR A 1 365 ? -10.702 1.768 10.899 1.00 95.62 365 THR A C 1
ATOM 2974 O O . THR A 1 365 ? -11.923 1.876 10.842 1.00 95.62 365 THR A O 1
ATOM 2977 N N . GLY A 1 366 ? -9.901 2.394 10.042 1.00 92.50 366 GLY A N 1
ATOM 2978 C CA . GLY A 1 366 ? -10.411 3.277 8.993 1.00 92.50 366 GLY A CA 1
ATOM 2979 C C . GLY A 1 366 ? -9.618 4.567 8.903 1.00 92.50 366 GLY A C 1
ATOM 2980 O O . GLY A 1 366 ? -10.205 5.639 8.804 1.00 92.50 366 GLY A O 1
ATOM 2981 N N . LYS A 1 367 ? -8.281 4.476 8.930 1.00 90.75 367 LYS A N 1
ATOM 2982 C CA . LYS A 1 367 ? -7.375 5.635 8.887 1.00 90.75 367 LYS A CA 1
ATOM 2983 C C . LYS A 1 367 ? -7.649 6.573 7.704 1.00 90.75 367 LYS A C 1
ATOM 2985 O O . LYS A 1 367 ? -7.453 7.774 7.819 1.00 90.75 367 LYS A O 1
ATOM 2990 N N . HIS A 1 368 ? -8.169 6.065 6.585 1.00 89.44 368 HIS A N 1
ATOM 2991 C CA . HIS A 1 368 ? -8.545 6.863 5.406 1.00 89.44 368 HIS A CA 1
ATOM 2992 C C . HIS A 1 368 ? -9.938 7.522 5.500 1.00 89.44 368 HIS A C 1
ATOM 2994 O O . HIS A 1 368 ? -10.337 8.241 4.591 1.00 89.44 368 HIS A O 1
ATOM 3000 N N . ARG A 1 369 ? -10.664 7.302 6.602 1.00 91.56 369 ARG A N 1
ATOM 3001 C CA . ARG A 1 369 ? -11.958 7.905 6.946 1.00 91.56 369 ARG A CA 1
ATOM 3002 C C . ARG A 1 369 ? -11.889 8.542 8.337 1.00 91.56 369 ARG A C 1
ATOM 3004 O O . ARG A 1 369 ? -12.495 8.035 9.287 1.00 91.56 369 ARG A O 1
ATOM 3011 N N . PRO A 1 370 ? -11.101 9.619 8.511 1.00 92.50 370 PRO A N 1
ATOM 3012 C CA . PRO A 1 370 ? -10.920 10.230 9.822 1.00 92.50 370 PRO A CA 1
ATOM 3013 C C . PRO A 1 370 ? -12.238 10.768 10.387 1.00 92.50 370 PRO A C 1
ATOM 3015 O O . PRO A 1 370 ? -12.439 10.685 11.594 1.00 92.50 370 PRO A O 1
ATOM 3018 N N . MET A 1 371 ? -13.160 11.255 9.544 1.00 94.88 371 MET A N 1
ATOM 3019 C CA . MET A 1 371 ? -14.461 11.735 10.012 1.00 94.88 371 MET A CA 1
ATOM 3020 C C . MET A 1 371 ? -15.256 10.638 10.707 1.00 94.88 371 MET A C 1
ATOM 3022 O O . MET A 1 371 ? -15.651 10.811 11.864 1.00 94.88 371 MET A O 1
ATOM 3026 N N . GLU A 1 372 ? -15.438 9.496 10.050 1.00 96.50 372 GLU A N 1
ATOM 3027 C CA . GLU A 1 372 ? -16.191 8.395 10.629 1.00 96.50 372 GLU A CA 1
ATOM 3028 C C . GLU A 1 372 ? -15.452 7.743 11.796 1.00 96.50 372 GLU A C 1
ATOM 3030 O O . GLU A 1 372 ? -16.040 7.575 12.864 1.00 96.50 372 GLU A O 1
ATOM 3035 N N . SER A 1 373 ? -14.164 7.431 11.635 1.00 96.94 373 SER A N 1
ATOM 3036 C CA . SER A 1 373 ? -13.409 6.685 12.650 1.00 96.94 373 SER A CA 1
ATOM 3037 C C . SER A 1 373 ? -13.241 7.470 13.953 1.00 96.94 373 SER A C 1
ATOM 3039 O O . SER A 1 373 ? -13.507 6.926 15.027 1.00 96.94 373 SER A O 1
ATOM 3041 N N . VAL A 1 374 ? -12.901 8.763 13.883 1.00 97.88 374 VAL A N 1
ATOM 3042 C CA . VAL A 1 374 ? -12.806 9.621 15.075 1.00 97.88 374 VAL A CA 1
ATOM 3043 C C . VAL A 1 374 ? -14.182 9.822 15.707 1.00 97.88 374 VAL A C 1
ATOM 3045 O O . VAL A 1 374 ? -14.308 9.730 16.927 1.00 97.88 374 VAL A O 1
ATOM 3048 N N . SER A 1 375 ? -15.233 10.046 14.913 1.00 98.12 375 SER A N 1
ATOM 3049 C CA . SER A 1 375 ? -16.582 10.254 15.459 1.00 98.12 375 SER A CA 1
ATOM 3050 C C . SER A 1 375 ? -17.128 9.005 16.157 1.00 98.12 375 SER A C 1
ATOM 3052 O O . SER A 1 375 ? -17.699 9.124 17.242 1.00 98.12 375 SER A O 1
ATOM 3054 N N . PHE A 1 376 ? -16.911 7.812 15.591 1.00 98.44 376 PHE A N 1
ATOM 3055 C CA . PHE A 1 376 ? -17.241 6.544 16.251 1.00 98.44 376 PHE A CA 1
ATOM 3056 C C . PHE A 1 376 ? -16.453 6.387 17.552 1.00 98.44 376 PHE A C 1
ATOM 3058 O O . PHE A 1 376 ? -17.045 6.099 18.591 1.00 98.44 376 PHE A O 1
ATOM 3065 N N . TYR A 1 377 ? -15.138 6.618 17.517 1.00 98.62 377 TYR A N 1
ATOM 3066 C CA . TYR A 1 377 ? -14.277 6.466 18.690 1.00 98.62 377 TYR A CA 1
ATOM 3067 C C . TYR A 1 377 ? -14.738 7.351 19.846 1.00 98.62 377 TYR A C 1
ATOM 3069 O O . TYR A 1 377 ? -14.939 6.858 20.955 1.00 98.62 377 TYR A O 1
ATOM 3077 N N . LEU A 1 378 ? -14.991 8.634 19.572 1.00 98.62 378 LEU A N 1
ATOM 3078 C CA . LEU A 1 378 ? -15.481 9.575 20.576 1.00 98.62 378 LEU A CA 1
ATOM 3079 C C . LEU A 1 378 ? -16.844 9.156 21.139 1.00 98.62 378 LEU A C 1
ATOM 3081 O O . LEU A 1 378 ? -17.026 9.179 22.353 1.00 98.62 378 LEU A O 1
ATOM 3085 N N . ALA A 1 379 ? -17.780 8.725 20.290 1.00 98.50 379 ALA A N 1
ATOM 3086 C CA . ALA A 1 379 ? -19.115 8.325 20.730 1.00 98.50 379 ALA A CA 1
ATOM 3087 C C . ALA A 1 379 ? -19.105 7.072 21.618 1.00 98.50 379 ALA A C 1
ATOM 3089 O O . ALA A 1 379 ? -19.820 7.021 22.620 1.00 98.50 379 ALA A O 1
ATOM 3090 N N . LEU A 1 380 ? -18.290 6.072 21.276 1.00 98.62 380 LEU A N 1
ATOM 3091 C CA . LEU A 1 380 ? -18.139 4.861 22.086 1.00 98.62 380 LEU A CA 1
ATOM 3092 C C . LEU A 1 380 ? -17.415 5.170 23.402 1.00 98.62 380 LEU A C 1
ATOM 3094 O O . LEU A 1 380 ? -17.845 4.708 24.460 1.00 98.62 380 LEU A O 1
ATOM 3098 N N . HIS A 1 381 ? -16.364 5.989 23.348 1.00 97.88 381 HIS A N 1
ATOM 3099 C CA . HIS A 1 381 ? -15.623 6.411 24.532 1.00 97.88 381 HIS A CA 1
ATOM 3100 C C . HIS A 1 381 ? -16.513 7.202 25.504 1.00 97.88 381 HIS A C 1
ATOM 3102 O O . HIS A 1 381 ? -16.527 6.921 26.701 1.00 97.88 381 HIS A O 1
ATOM 3108 N N . ASP A 1 382 ? -17.294 8.167 25.013 1.00 97.62 382 ASP A N 1
ATOM 3109 C CA . ASP A 1 382 ? -18.199 8.967 25.848 1.00 97.62 382 ASP A CA 1
ATOM 3110 C C . ASP A 1 382 ? -19.365 8.131 26.417 1.00 97.62 382 ASP A C 1
ATOM 3112 O O . ASP A 1 382 ? -19.905 8.465 27.473 1.00 97.62 382 ASP A O 1
ATOM 3116 N N . ALA A 1 383 ? -19.709 7.007 25.779 1.00 98.00 383 ALA A N 1
ATOM 3117 C CA . ALA A 1 383 ? -20.631 6.006 26.319 1.00 98.00 383 ALA A CA 1
ATOM 3118 C C . ALA A 1 383 ? -19.988 5.065 27.363 1.00 98.00 383 ALA A C 1
ATOM 3120 O O . ALA A 1 383 ? -20.673 4.197 27.904 1.00 98.00 383 ALA A O 1
ATOM 3121 N N . GLY A 1 384 ? -18.692 5.221 27.657 1.00 97.19 384 GLY A N 1
ATOM 3122 C CA . GLY A 1 384 ? -17.957 4.399 28.621 1.00 97.19 384 GLY A CA 1
ATOM 3123 C C . GLY A 1 384 ? -17.605 2.998 28.115 1.00 97.19 384 GLY A C 1
ATOM 3124 O O . GLY A 1 384 ? -17.310 2.119 28.924 1.00 97.19 384 GLY A O 1
ATOM 3125 N N . LEU A 1 385 ? -17.653 2.765 26.799 1.00 98.00 385 LEU A N 1
ATOM 3126 C CA . LEU A 1 385 ? -17.299 1.473 26.213 1.00 98.00 385 LEU A CA 1
ATOM 3127 C C . LEU A 1 385 ? -15.772 1.323 26.104 1.00 98.00 385 LEU A C 1
ATOM 3129 O O . LEU A 1 385 ? -15.086 2.295 25.777 1.00 98.00 385 LEU A O 1
ATOM 3133 N N . PRO A 1 386 ? -15.217 0.116 26.329 1.00 97.56 386 PRO A N 1
ATOM 3134 C CA . PRO A 1 386 ? -13.795 -0.131 26.131 1.00 97.56 386 PRO A CA 1
ATOM 3135 C C . PRO A 1 386 ? -13.487 -0.137 24.634 1.00 97.56 386 PRO A C 1
ATOM 3137 O O . PRO A 1 386 ? -13.807 -1.096 23.932 1.00 97.56 386 PRO A O 1
ATOM 3140 N N . VAL A 1 387 ? -12.909 0.955 24.138 1.00 98.12 387 VAL A N 1
ATOM 3141 C CA . VAL A 1 387 ? -12.667 1.161 22.710 1.00 98.12 387 VAL A CA 1
ATOM 3142 C C . VAL A 1 387 ? -11.254 1.665 22.449 1.00 98.12 387 VAL A C 1
ATOM 3144 O O . VAL A 1 387 ? -10.754 2.551 23.139 1.00 98.12 387 VAL A O 1
ATOM 3147 N N . LEU A 1 388 ? -10.638 1.109 21.410 1.00 97.81 388 LEU A N 1
ATOM 3148 C CA . LEU A 1 388 ? -9.417 1.609 20.796 1.00 97.81 388 LEU A CA 1
ATOM 3149 C C . LEU A 1 388 ? -9.701 2.105 19.381 1.00 97.81 388 LEU A C 1
ATOM 3151 O O . LEU A 1 388 ? -10.623 1.636 18.713 1.00 97.81 388 LEU A O 1
ATOM 3155 N N . ILE A 1 389 ? -8.850 2.992 18.892 1.00 98.06 389 ILE A N 1
ATOM 3156 C CA . ILE A 1 389 ? -8.736 3.344 17.479 1.00 98.06 389 ILE A CA 1
ATOM 3157 C C . ILE A 1 389 ? -7.323 3.017 16.990 1.00 98.06 389 ILE A C 1
ATOM 3159 O O . ILE A 1 389 ? -6.327 3.306 17.660 1.00 98.06 389 ILE A O 1
ATOM 3163 N N . SER A 1 390 ? -7.239 2.344 15.846 1.00 95.81 390 SER A N 1
ATOM 3164 C CA . SER A 1 390 ? -5.982 2.026 15.171 1.00 95.81 390 SER A CA 1
ATOM 3165 C C . SER A 1 390 ? -5.387 3.264 14.504 1.00 95.81 390 SER A C 1
ATOM 3167 O O . SER A 1 390 ? -6.118 4.160 14.091 1.00 95.81 390 SER A O 1
ATOM 3169 N N . ASP A 1 391 ? -4.057 3.290 14.380 1.00 94.69 391 ASP A N 1
ATOM 3170 C CA . ASP A 1 391 ? -3.307 4.400 13.769 1.00 94.69 391 ASP A CA 1
ATOM 3171 C C . ASP A 1 391 ? -3.578 5.756 14.451 1.00 94.69 391 ASP A C 1
ATOM 3173 O O . ASP A 1 391 ? -3.656 6.799 13.803 1.00 94.69 391 ASP A O 1
ATOM 3177 N N . ALA A 1 392 ? -3.805 5.734 15.770 1.00 95.88 392 ALA A N 1
ATOM 3178 C CA . ALA A 1 392 ? -4.345 6.883 16.482 1.00 95.88 392 ALA A CA 1
ATOM 3179 C C . ALA A 1 392 ? -3.428 8.114 16.429 1.00 95.88 392 ALA A C 1
ATOM 3181 O O . ALA A 1 392 ? -3.899 9.231 16.188 1.00 95.88 392 ALA A O 1
ATOM 3182 N N . GLU A 1 393 ? -2.129 7.887 16.631 1.00 95.25 393 GLU A N 1
ATOM 3183 C CA . GLU A 1 393 ? -1.088 8.914 16.577 1.00 95.25 393 GLU A CA 1
ATOM 3184 C C . GLU A 1 393 ? -0.873 9.410 15.147 1.00 95.25 393 GLU A C 1
ATOM 3186 O O . GLU A 1 393 ? -0.670 10.600 14.923 1.00 95.25 393 GLU A O 1
ATOM 3191 N N . GLU A 1 394 ? -0.981 8.533 14.152 1.00 95.12 394 GLU A N 1
ATOM 3192 C CA . GLU A 1 394 ? -0.842 8.922 12.754 1.00 95.12 394 GLU A CA 1
ATOM 3193 C C . GLU A 1 394 ? -2.053 9.729 12.264 1.00 95.12 394 GLU A C 1
ATOM 3195 O O . GLU A 1 394 ? -1.884 10.719 11.554 1.00 95.12 394 GLU A O 1
ATOM 3200 N N . ILE A 1 395 ? -3.275 9.380 12.685 1.00 95.00 395 ILE A N 1
ATOM 3201 C CA . ILE A 1 395 ? -4.465 10.218 12.465 1.00 95.00 395 ILE A CA 1
ATOM 3202 C C . ILE A 1 395 ? -4.270 11.584 13.136 1.00 95.00 395 ILE A C 1
ATOM 3204 O O . ILE A 1 395 ? -4.587 12.611 12.534 1.00 95.00 395 ILE A O 1
ATOM 3208 N N . LEU A 1 396 ? -3.713 11.617 14.353 1.00 94.69 396 LEU A N 1
ATOM 3209 C CA . LEU A 1 396 ? -3.428 12.863 15.062 1.00 94.69 396 LEU A CA 1
ATOM 3210 C C . LEU A 1 396 ? -2.407 13.731 14.310 1.00 94.69 396 LEU A C 1
ATOM 3212 O O . LEU A 1 396 ? -2.631 14.930 14.129 1.00 94.69 396 LEU A O 1
ATOM 3216 N N . ALA A 1 397 ? -1.332 13.119 13.815 1.00 95.25 397 ALA A N 1
ATOM 3217 C CA . ALA A 1 397 ? -0.280 13.797 13.068 1.00 95.25 397 ALA A CA 1
ATOM 3218 C C . ALA A 1 397 ? -0.800 14.453 11.778 1.00 95.25 397 ALA A C 1
ATOM 3220 O O . ALA A 1 397 ? -0.336 15.536 11.415 1.00 95.25 397 ALA A O 1
ATOM 3221 N N . ARG A 1 398 ? -1.836 13.883 11.142 1.00 93.62 398 ARG A N 1
ATOM 3222 C CA . ARG A 1 398 ? -2.502 14.499 9.980 1.00 93.62 398 ARG A CA 1
ATOM 3223 C C . ARG A 1 398 ? -3.179 15.823 10.313 1.00 93.62 398 ARG A C 1
ATOM 3225 O O . ARG A 1 398 ? -3.159 16.727 9.476 1.00 93.62 398 ARG A O 1
ATOM 3232 N N . PHE A 1 399 ? -3.784 15.947 11.499 1.00 91.56 399 PHE A N 1
ATOM 3233 C CA . PHE A 1 399 ? -4.395 17.206 11.944 1.00 91.56 399 PHE A CA 1
ATOM 3234 C C . PHE A 1 399 ? -3.335 18.292 12.153 1.00 91.56 399 PHE A C 1
ATOM 3236 O O . PHE A 1 399 ? -3.572 19.454 11.822 1.00 91.56 399 PHE A O 1
ATOM 3243 N N . ASP A 1 400 ? -2.162 17.902 12.655 1.00 91.25 400 ASP A N 1
ATOM 3244 C CA . ASP A 1 400 ? -1.018 18.797 12.869 1.00 91.25 400 ASP A CA 1
ATOM 3245 C C . ASP A 1 400 ? -0.178 19.034 11.613 1.00 91.25 400 ASP A C 1
ATOM 3247 O O . ASP A 1 400 ? 0.687 19.911 11.608 1.00 91.25 400 ASP A O 1
ATOM 3251 N N . ALA A 1 401 ? -0.421 18.250 10.560 1.00 94.94 401 ALA A N 1
ATOM 3252 C CA . ALA A 1 401 ? 0.416 18.171 9.369 1.00 94.94 401 ALA A CA 1
ATOM 3253 C C . ALA A 1 401 ? 1.899 17.899 9.698 1.00 94.94 401 ALA A C 1
ATOM 3255 O O . ALA A 1 401 ? 2.798 18.400 9.016 1.00 94.94 401 ALA A O 1
ATOM 3256 N N . SER A 1 402 ? 2.148 17.147 10.775 1.00 95.44 402 SER A N 1
ATOM 3257 C CA . SER A 1 402 ? 3.485 16.865 11.308 1.00 95.44 402 SER A CA 1
ATOM 3258 C C . SER A 1 402 ? 4.114 15.598 10.723 1.00 95.44 402 SER A C 1
ATOM 3260 O O . SER A 1 402 ? 5.323 15.400 10.868 1.00 95.44 402 SER A O 1
ATOM 3262 N N . ASP A 1 403 ? 3.317 14.768 10.050 1.00 96.50 403 ASP A N 1
ATOM 3263 C CA . ASP A 1 403 ? 3.736 13.543 9.379 1.00 96.50 403 ASP A CA 1
ATOM 3264 C C . ASP A 1 403 ? 4.243 13.776 7.945 1.00 96.50 403 ASP A C 1
ATOM 3266 O O . ASP A 1 403 ? 4.224 14.883 7.389 1.00 96.50 403 ASP A O 1
ATOM 3270 N N . TYR A 1 404 ? 4.711 12.683 7.346 1.00 97.81 404 TYR A N 1
ATOM 3271 C CA . TYR A 1 404 ? 5.129 12.613 5.954 1.00 97.81 404 TYR A CA 1
ATOM 3272 C C . TYR A 1 404 ? 4.111 11.829 5.126 1.00 97.81 404 TYR A C 1
ATOM 3274 O O . TYR A 1 404 ? 3.538 10.842 5.589 1.00 97.81 404 TYR A O 1
ATOM 3282 N N . ILE A 1 405 ? 3.943 12.254 3.878 1.00 97.31 405 ILE A N 1
ATOM 3283 C CA . ILE A 1 405 ? 3.294 11.482 2.821 1.00 97.31 405 ILE A CA 1
ATOM 3284 C C . ILE A 1 405 ? 4.402 10.813 2.009 1.00 97.31 405 ILE A C 1
ATOM 3286 O O . ILE A 1 405 ? 5.399 11.452 1.657 1.00 97.31 405 ILE A O 1
ATOM 3290 N N . GLY A 1 406 ? 4.239 9.522 1.743 1.00 98.00 406 GLY A N 1
ATOM 3291 C CA . GLY A 1 406 ? 5.158 8.758 0.916 1.00 98.00 406 GLY A CA 1
ATOM 3292 C C . GLY A 1 406 ? 4.911 9.012 -0.566 1.00 98.00 406 GLY A C 1
ATOM 3293 O O . GLY A 1 406 ? 3.783 8.941 -1.036 1.00 98.00 406 GLY A O 1
ATOM 3294 N N . ILE A 1 407 ? 5.964 9.282 -1.317 1.00 97.62 407 ILE A N 1
ATOM 3295 C CA . ILE A 1 407 ? 5.947 9.319 -2.776 1.00 97.62 407 ILE A CA 1
ATOM 3296 C C . ILE A 1 407 ? 6.478 7.976 -3.249 1.00 97.62 407 ILE A C 1
ATOM 3298 O O . ILE A 1 407 ? 7.583 7.583 -2.869 1.00 97.62 407 ILE A O 1
ATOM 3302 N N . VAL A 1 408 ? 5.682 7.269 -4.041 1.00 96.56 408 VAL A N 1
ATOM 3303 C CA . VAL A 1 408 ? 6.040 5.950 -4.574 1.00 96.56 408 VAL A CA 1
ATOM 3304 C C . VAL A 1 408 ? 6.212 6.013 -6.094 1.00 96.56 408 VAL A C 1
ATOM 3306 O O . VAL A 1 408 ? 5.624 6.895 -6.729 1.00 96.56 408 VAL A O 1
ATOM 3309 N N . PRO A 1 409 ? 6.978 5.082 -6.690 1.00 94.44 409 PRO A N 1
ATOM 3310 C CA . PRO A 1 409 ? 7.075 4.962 -8.139 1.00 94.44 409 PRO A CA 1
ATOM 3311 C C . PRO A 1 409 ? 5.699 4.777 -8.795 1.00 94.44 409 PRO A C 1
ATOM 3313 O O . PRO A 1 409 ? 4.792 4.193 -8.201 1.00 94.44 409 PRO A O 1
ATOM 3316 N N . HIS A 1 410 ? 5.542 5.229 -10.039 1.00 92.25 410 HIS A N 1
ATOM 3317 C CA . HIS A 1 410 ? 4.273 5.174 -10.782 1.00 92.25 410 HIS A CA 1
ATOM 3318 C C . HIS A 1 410 ? 3.778 3.739 -11.011 1.00 92.25 410 HIS A C 1
ATOM 3320 O O . HIS A 1 410 ? 2.582 3.487 -10.895 1.00 92.25 410 HIS A O 1
ATOM 3326 N N . ALA A 1 411 ? 4.692 2.783 -11.200 1.00 88.44 411 ALA A N 1
ATOM 3327 C CA . ALA A 1 411 ? 4.370 1.357 -11.304 1.00 88.44 411 ALA A CA 1
ATOM 3328 C C . ALA A 1 411 ? 3.893 0.727 -9.975 1.00 88.44 411 ALA A C 1
ATOM 3330 O O . ALA A 1 411 ? 3.445 -0.420 -9.946 1.00 88.44 411 ALA A O 1
ATOM 3331 N N . VAL A 1 412 ? 4.000 1.448 -8.853 1.00 90.31 412 VAL A N 1
ATOM 3332 C CA . VAL A 1 412 ? 3.542 0.999 -7.535 1.00 90.31 412 VAL A CA 1
ATOM 3333 C C . VAL A 1 412 ? 2.207 1.659 -7.225 1.00 90.31 412 VAL A C 1
ATOM 3335 O O . VAL A 1 412 ? 2.090 2.881 -7.188 1.00 90.31 412 VAL A O 1
ATOM 3338 N N . THR A 1 413 ? 1.183 0.854 -6.940 1.00 90.62 413 THR A N 1
ATOM 3339 C CA . THR A 1 413 ? -0.087 1.395 -6.439 1.00 90.62 413 THR A CA 1
ATOM 3340 C C . THR A 1 413 ? 0.160 2.085 -5.092 1.00 90.62 413 THR A C 1
ATOM 3342 O O . THR A 1 413 ? 0.708 1.434 -4.207 1.00 90.62 413 THR A O 1
ATOM 3345 N N . PRO A 1 414 ? -0.271 3.346 -4.880 1.00 93.12 414 PRO A N 1
ATOM 3346 C CA . PRO A 1 414 ? 0.006 4.118 -3.663 1.00 93.12 414 PRO A CA 1
ATOM 3347 C C . PRO A 1 414 ? -0.874 3.669 -2.483 1.00 93.12 414 PRO A C 1
ATOM 3349 O O . PRO A 1 4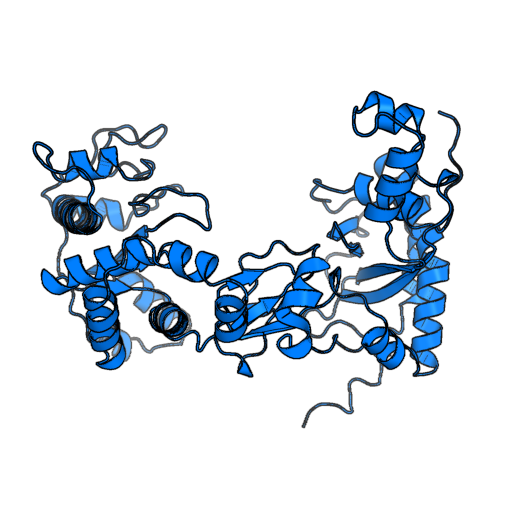14 ? -1.663 4.431 -1.921 1.00 93.12 414 PRO A O 1
ATOM 3352 N N . LYS A 1 415 ? -0.785 2.387 -2.128 1.00 90.50 415 LYS A N 1
ATOM 3353 C CA . LYS A 1 415 ? -1.524 1.724 -1.054 1.00 90.50 415 LYS A CA 1
ATOM 3354 C C . LYS A 1 415 ? -0.657 0.621 -0.467 1.00 90.50 415 LYS A C 1
ATOM 3356 O O . LYS A 1 415 ? -0.074 -0.158 -1.210 1.00 90.50 415 LYS A O 1
ATOM 3361 N N . TYR A 1 416 ? -0.663 0.512 0.859 1.00 89.31 416 TYR A N 1
ATOM 3362 C CA . TYR A 1 416 ? 0.089 -0.513 1.590 1.00 89.31 416 TYR A CA 1
ATOM 3363 C C . TYR A 1 416 ? 1.612 -0.459 1.346 1.00 89.31 416 TYR A C 1
ATOM 3365 O O . TYR A 1 416 ? 2.278 -1.489 1.266 1.00 89.31 416 TYR A O 1
ATOM 3373 N N . CYS A 1 417 ? 2.162 0.750 1.186 1.00 93.94 417 CYS A N 1
ATOM 3374 C CA . CYS A 1 417 ? 3.577 0.979 0.887 1.00 93.94 417 CYS A CA 1
ATOM 3375 C C . CYS A 1 417 ? 4.402 1.324 2.138 1.00 93.94 417 CYS A C 1
ATOM 3377 O O . CYS A 1 417 ? 5.505 1.852 2.014 1.00 93.94 417 CYS A O 1
ATOM 3379 N N . GLU A 1 418 ? 3.889 1.065 3.347 1.00 93.00 418 GLU A N 1
ATOM 3380 C CA . GLU A 1 418 ? 4.511 1.470 4.617 1.00 93.00 418 GLU A CA 1
ATOM 3381 C C . GLU A 1 418 ? 5.974 0.998 4.724 1.00 93.00 418 GLU A C 1
ATOM 3383 O O . GLU A 1 418 ? 6.818 1.712 5.261 1.00 93.00 418 GLU A O 1
ATOM 3388 N N . SER A 1 419 ? 6.282 -0.192 4.195 1.00 91.88 419 SER A N 1
ATOM 3389 C CA . SER A 1 419 ? 7.613 -0.808 4.264 1.00 91.88 419 SER A CA 1
ATOM 3390 C C . SER A 1 419 ? 8.667 -0.137 3.383 1.00 91.88 419 SER A C 1
ATOM 3392 O O . SER A 1 419 ? 9.853 -0.348 3.620 1.00 91.88 419 SER A O 1
ATOM 3394 N N . MET A 1 420 ? 8.268 0.673 2.397 1.00 93.00 420 MET A N 1
ATOM 3395 C CA . MET A 1 420 ? 9.201 1.361 1.493 1.00 93.00 420 MET A CA 1
ATOM 3396 C C . MET A 1 420 ? 9.913 2.543 2.164 1.00 93.00 420 MET A C 1
ATOM 3398 O O . MET A 1 420 ? 10.888 3.068 1.630 1.00 93.00 420 MET A O 1
ATOM 3402 N N . PHE A 1 421 ? 9.427 2.989 3.325 1.00 95.69 421 PHE A N 1
ATOM 3403 C CA . PHE A 1 421 ? 9.892 4.216 3.960 1.00 95.69 421 PHE A CA 1
ATOM 3404 C C . PHE A 1 421 ? 10.766 3.926 5.187 1.00 95.69 421 PHE A C 1
ATOM 3406 O O . PHE A 1 421 ? 10.367 3.176 6.082 1.00 95.69 421 PHE A O 1
ATOM 3413 N N . PRO A 1 422 ? 11.955 4.548 5.290 1.00 94.25 422 PRO A N 1
ATOM 3414 C CA . PRO A 1 422 ? 12.814 4.393 6.455 1.00 94.25 422 PRO A CA 1
ATOM 3415 C C . PRO A 1 422 ? 12.138 4.855 7.751 1.00 94.25 422 PRO A C 1
ATOM 3417 O O . PRO A 1 422 ? 11.493 5.904 7.795 1.00 94.25 422 PRO A O 1
ATOM 3420 N N . LYS A 1 423 ? 12.407 4.143 8.854 1.00 93.81 423 LYS A N 1
ATOM 3421 C CA . LYS A 1 423 ? 11.838 4.427 10.190 1.00 93.81 423 LYS A CA 1
ATOM 3422 C C . LYS A 1 423 ? 12.052 5.865 10.684 1.00 93.81 423 LYS A C 1
ATOM 3424 O O . LYS A 1 423 ? 11.296 6.331 11.529 1.00 93.81 423 LYS A O 1
ATOM 3429 N N . GLN A 1 424 ? 13.065 6.573 10.174 1.00 95.25 424 GLN A N 1
ATOM 3430 C CA . GLN A 1 424 ? 13.345 7.969 10.535 1.00 95.25 424 GLN A CA 1
ATOM 3431 C C . GLN A 1 424 ? 12.216 8.943 10.155 1.00 95.25 424 GLN A C 1
ATOM 3433 O O . GLN A 1 424 ? 12.138 10.027 10.728 1.00 95.25 424 GLN A O 1
ATOM 3438 N N . TYR A 1 425 ? 11.339 8.563 9.221 1.00 95.31 425 TYR A N 1
ATOM 3439 C CA . TYR A 1 425 ? 10.167 9.349 8.826 1.00 95.31 425 TYR A CA 1
ATOM 3440 C C . TYR A 1 425 ? 8.903 8.986 9.619 1.00 95.31 425 TYR A C 1
ATOM 3442 O O . TYR A 1 425 ? 7.823 9.495 9.326 1.00 95.31 425 TYR A O 1
ATOM 3450 N N . GLY A 1 426 ? 9.028 8.132 10.642 1.00 92.44 426 GLY A N 1
ATOM 3451 C CA . GLY A 1 426 ? 7.891 7.590 11.377 1.00 92.44 426 GLY A CA 1
ATOM 3452 C C . GLY A 1 426 ? 7.095 6.584 10.543 1.00 92.44 426 GLY A C 1
ATOM 3453 O O . GLY A 1 426 ? 7.594 6.026 9.565 1.00 92.44 426 GLY A O 1
ATOM 3454 N N . LYS A 1 427 ? 5.850 6.326 10.949 1.00 93.38 427 LYS A N 1
ATOM 3455 C CA . LYS A 1 427 ? 4.935 5.447 10.217 1.00 93.38 427 LYS A CA 1
ATOM 3456 C C . LYS A 1 427 ? 4.238 6.238 9.106 1.00 93.38 427 LYS A C 1
ATOM 3458 O O . LYS A 1 427 ? 3.276 6.958 9.358 1.00 93.38 427 LYS A O 1
ATOM 3463 N N . VAL A 1 428 ? 4.725 6.107 7.875 1.00 95.25 428 VAL A N 1
ATOM 3464 C CA . VAL A 1 428 ? 4.128 6.745 6.690 1.00 95.25 428 VAL A CA 1
ATOM 3465 C C . VAL A 1 428 ? 2.888 5.958 6.272 1.00 95.25 428 VAL A C 1
ATOM 3467 O O . VAL A 1 428 ? 3.012 4.809 5.866 1.00 95.25 428 VAL A O 1
ATOM 3470 N N . ILE A 1 429 ? 1.697 6.552 6.394 1.00 92.19 429 ILE A N 1
ATOM 3471 C CA . ILE A 1 429 ? 0.415 5.848 6.171 1.00 92.19 429 ILE A CA 1
ATOM 3472 C C . ILE A 1 429 ? -0.425 6.375 5.004 1.00 92.19 429 ILE A C 1
ATOM 3474 O O . ILE A 1 429 ? -1.493 5.821 4.744 1.00 92.19 429 ILE A O 1
ATOM 3478 N N . ASP A 1 430 ? 0.021 7.440 4.341 1.00 93.62 430 ASP A N 1
ATOM 3479 C CA . ASP A 1 430 ? -0.554 7.919 3.084 1.00 93.62 430 ASP A CA 1
ATOM 3480 C C . ASP A 1 430 ? 0.536 7.962 2.025 1.00 93.62 430 ASP A C 1
ATOM 3482 O O . ASP A 1 430 ? 1.690 8.291 2.318 1.00 93.62 430 ASP A O 1
ATOM 3486 N N . PHE A 1 431 ? 0.139 7.659 0.795 1.00 95.88 431 PHE A N 1
ATOM 3487 C CA . PHE A 1 431 ? 1.038 7.568 -0.338 1.00 95.88 431 PHE A CA 1
ATOM 3488 C C . PHE A 1 431 ? 0.443 8.303 -1.532 1.00 95.88 431 PHE A C 1
ATOM 3490 O O . PHE A 1 431 ? -0.779 8.380 -1.675 1.00 95.88 431 PHE A O 1
ATOM 3497 N N . MET A 1 432 ? 1.303 8.823 -2.395 1.00 95.50 432 MET A N 1
ATOM 3498 C CA . MET A 1 432 ? 0.903 9.502 -3.616 1.00 95.50 432 MET A CA 1
ATOM 3499 C C . MET A 1 432 ? 1.889 9.227 -4.746 1.00 95.50 432 MET A C 1
ATOM 3501 O O . MET A 1 432 ? 3.064 8.931 -4.522 1.00 95.50 432 MET A O 1
ATOM 3505 N N . HIS A 1 433 ? 1.396 9.378 -5.967 1.00 95.19 433 HIS A N 1
ATOM 3506 C CA . HIS A 1 433 ? 2.247 9.674 -7.109 1.00 95.19 433 HIS A CA 1
ATOM 3507 C C . HIS A 1 433 ? 2.439 11.183 -7.190 1.00 95.19 433 HIS A C 1
ATOM 3509 O O . HIS A 1 433 ? 1.561 11.944 -6.786 1.00 95.19 433 HIS A O 1
ATOM 3515 N N . VAL A 1 434 ? 3.581 11.609 -7.713 1.00 93.00 434 VAL A N 1
ATOM 3516 C CA . VAL A 1 434 ? 3.790 12.999 -8.128 1.00 93.00 434 VAL A CA 1
ATOM 3517 C C . VAL A 1 434 ? 3.813 13.043 -9.644 1.00 93.00 434 VAL A C 1
ATOM 3519 O O . VAL A 1 434 ? 4.410 12.163 -10.266 1.00 93.00 434 VAL A O 1
ATOM 3522 N N . TYR A 1 435 ? 3.169 14.045 -10.227 1.00 91.38 435 TYR A N 1
ATOM 3523 C CA . TYR A 1 435 ? 3.198 14.320 -11.661 1.00 91.38 435 TYR A CA 1
ATOM 3524 C C . TYR A 1 435 ? 4.030 15.569 -11.954 1.00 91.38 435 TYR A C 1
ATOM 3526 O O . TYR A 1 435 ? 4.476 16.272 -11.046 1.00 91.38 435 TYR A O 1
ATOM 3534 N N . GLN A 1 436 ? 4.241 15.867 -13.236 1.00 87.75 436 GLN A N 1
ATOM 3535 C CA . GLN A 1 436 ? 5.043 17.016 -13.657 1.00 87.75 436 GLN A CA 1
ATOM 3536 C C . GLN A 1 436 ? 4.558 18.337 -13.031 1.00 87.75 436 GLN A C 1
ATOM 3538 O O . GLN A 1 436 ? 5.373 19.120 -12.548 1.00 87.75 436 GLN A O 1
ATOM 3543 N N . GLU A 1 437 ? 3.243 18.554 -12.976 1.00 88.94 437 GLU A N 1
ATOM 3544 C CA . GLU A 1 437 ? 2.627 19.733 -12.351 1.00 88.94 437 GLU A CA 1
ATOM 3545 C C . GLU A 1 437 ? 2.897 19.807 -10.841 1.00 88.94 437 GLU A C 1
ATOM 3547 O O . GLU A 1 437 ? 3.052 20.885 -10.270 1.00 88.94 437 GLU A O 1
ATOM 3552 N N . ASP A 1 438 ? 2.990 18.658 -10.175 1.00 90.75 438 ASP A N 1
ATOM 3553 C CA . ASP A 1 438 ? 3.231 18.578 -8.736 1.00 90.75 438 ASP A CA 1
ATOM 3554 C C . ASP A 1 438 ? 4.685 18.880 -8.386 1.00 90.75 438 ASP A C 1
ATOM 3556 O O . ASP A 1 438 ? 4.969 19.452 -7.334 1.00 90.75 438 ASP A O 1
ATOM 3560 N N . LEU A 1 439 ? 5.623 18.576 -9.286 1.00 89.06 439 LEU A N 1
ATOM 3561 C CA . LEU A 1 439 ? 7.020 18.978 -9.119 1.00 89.06 439 LEU A CA 1
ATOM 3562 C C . LEU A 1 439 ? 7.189 20.495 -9.151 1.00 89.06 439 LEU A C 1
ATOM 3564 O O . LEU A 1 439 ? 8.124 21.009 -8.540 1.00 89.06 439 LEU A O 1
ATOM 3568 N N . GLU A 1 440 ? 6.307 21.219 -9.838 1.00 87.25 440 GLU A N 1
ATOM 3569 C CA . GLU A 1 440 ? 6.281 22.680 -9.782 1.00 87.25 440 GLU A CA 1
ATOM 3570 C C . GLU A 1 440 ? 5.719 23.166 -8.442 1.00 87.25 440 GLU A C 1
ATOM 3572 O O . GLU A 1 440 ? 6.281 24.090 -7.848 1.00 87.25 440 GLU A O 1
ATOM 3577 N N . LYS A 1 441 ? 4.671 22.502 -7.933 1.00 88.62 441 LYS A N 1
ATOM 3578 C CA . LYS A 1 441 ? 4.013 22.832 -6.656 1.00 88.62 441 LYS A CA 1
ATOM 3579 C C . LYS A 1 441 ? 4.894 22.548 -5.437 1.00 88.62 441 LYS A C 1
ATOM 3581 O O . LYS A 1 441 ? 4.966 23.372 -4.532 1.00 88.62 441 LYS A O 1
ATOM 3586 N N . TYR A 1 442 ? 5.560 21.396 -5.406 1.00 90.25 442 TYR A N 1
ATOM 3587 C CA . TYR A 1 442 ? 6.234 20.862 -4.215 1.00 90.25 442 TYR A CA 1
ATOM 3588 C C . TYR A 1 442 ? 7.763 20.906 -4.283 1.00 90.25 442 TYR A C 1
ATOM 3590 O O . TYR A 1 442 ? 8.439 20.370 -3.406 1.00 90.25 442 TYR A O 1
ATOM 3598 N N . LYS A 1 443 ? 8.319 21.487 -5.350 1.00 75.06 443 LYS A N 1
ATOM 3599 C CA . LYS A 1 443 ? 9.700 21.317 -5.830 1.00 75.06 443 LYS A CA 1
ATOM 3600 C C . LYS A 1 443 ? 10.780 21.082 -4.770 1.00 75.06 443 LYS A C 1
ATOM 3602 O O . LYS A 1 443 ? 11.554 20.138 -4.885 1.00 75.06 443 LYS A O 1
ATOM 3607 N N . ASN A 1 444 ? 10.864 21.968 -3.779 1.00 84.38 444 ASN A N 1
ATOM 3608 C CA . ASN A 1 444 ? 11.934 21.960 -2.776 1.00 84.38 444 ASN A CA 1
ATOM 3609 C C . ASN A 1 444 ? 11.556 21.220 -1.483 1.00 84.38 444 ASN A C 1
ATOM 3611 O O . ASN A 1 444 ? 12.405 21.064 -0.609 1.00 84.38 444 ASN A O 1
ATOM 3615 N N . ASP A 1 445 ? 10.302 20.791 -1.353 1.00 94.94 445 ASP A N 1
ATOM 3616 C CA . ASP A 1 445 ? 9.772 20.117 -0.168 1.00 94.94 445 ASP A CA 1
ATOM 3617 C C . ASP A 1 445 ? 9.831 18.589 -0.282 1.00 94.94 445 ASP A C 1
ATOM 3619 O O . ASP A 1 445 ? 9.731 17.890 0.732 1.00 94.94 445 ASP A O 1
ATOM 3623 N N . ILE A 1 446 ? 10.015 18.063 -1.499 1.00 96.81 446 ILE A N 1
ATOM 3624 C CA . ILE A 1 446 ? 10.227 16.634 -1.729 1.00 96.81 446 ILE A CA 1
ATOM 3625 C C . ILE A 1 446 ? 11.655 16.254 -1.337 1.00 96.81 446 ILE A C 1
ATOM 3627 O O . ILE A 1 446 ? 12.637 16.778 -1.867 1.00 96.81 446 ILE A O 1
ATOM 3631 N N . ILE A 1 447 ? 11.762 15.268 -0.452 1.00 96.50 447 ILE A N 1
ATOM 3632 C CA . ILE A 1 447 ? 13.011 14.589 -0.126 1.00 96.50 447 ILE A CA 1
ATOM 3633 C C . ILE A 1 447 ? 13.005 13.259 -0.869 1.00 96.50 447 ILE A C 1
ATOM 3635 O O . ILE A 1 447 ? 12.343 12.308 -0.453 1.00 96.50 447 ILE A O 1
ATOM 3639 N N . TRP A 1 448 ? 13.743 13.191 -1.972 1.00 95.75 448 TRP A N 1
ATOM 3640 C CA . TRP A 1 448 ? 13.955 11.933 -2.677 1.00 95.75 448 TRP A CA 1
ATOM 3641 C C . TRP A 1 448 ? 14.838 11.006 -1.849 1.00 95.75 448 TRP A C 1
ATOM 3643 O O . TRP A 1 448 ? 15.881 11.423 -1.337 1.00 95.75 448 TRP A O 1
ATOM 3653 N N . LEU A 1 449 ? 14.404 9.758 -1.704 1.00 95.69 449 LEU A N 1
ATOM 3654 C CA . LEU A 1 449 ? 15.214 8.730 -1.073 1.00 95.69 449 LEU A CA 1
ATOM 3655 C C . LEU A 1 449 ? 16.276 8.256 -2.078 1.00 95.69 449 LEU A C 1
ATOM 3657 O O . LEU A 1 449 ? 16.017 8.256 -3.288 1.00 95.69 449 LEU A O 1
ATOM 3661 N N . PRO A 1 450 ? 17.482 7.909 -1.601 1.00 93.44 450 PRO A N 1
ATOM 3662 C CA . PRO A 1 450 ? 18.501 7.337 -2.466 1.00 93.44 450 PRO A CA 1
ATOM 3663 C C . PRO A 1 450 ? 18.045 5.968 -2.968 1.00 93.44 450 PRO A C 1
ATOM 3665 O O . PRO A 1 450 ? 17.416 5.211 -2.224 1.00 93.44 450 PRO A O 1
ATOM 3668 N N . GLU A 1 451 ? 18.407 5.645 -4.205 1.00 91.94 451 GLU A N 1
ATOM 3669 C CA . GLU A 1 451 ? 18.209 4.295 -4.733 1.00 91.94 451 GLU A CA 1
ATOM 3670 C C . GLU A 1 451 ? 19.129 3.296 -4.024 1.00 91.94 451 GLU A C 1
ATOM 3672 O O . GLU A 1 451 ? 20.252 3.627 -3.621 1.00 91.94 451 GLU A O 1
ATOM 3677 N N . ASP A 1 452 ? 18.673 2.049 -3.890 1.00 89.56 452 ASP A N 1
ATOM 3678 C CA . ASP A 1 452 ? 19.531 0.985 -3.379 1.00 89.56 452 ASP A CA 1
ATOM 3679 C C . ASP A 1 452 ? 20.709 0.766 -4.348 1.00 89.56 452 ASP A C 1
ATOM 3681 O O . ASP A 1 452 ? 20.499 0.508 -5.538 1.00 89.56 452 ASP A O 1
ATOM 3685 N N . PRO A 1 453 ? 21.966 0.867 -3.876 1.00 92.44 453 PRO A N 1
ATOM 3686 C CA . PRO A 1 453 ? 23.115 0.769 -4.760 1.00 92.44 453 PRO A CA 1
ATOM 3687 C C . PRO A 1 453 ? 23.266 -0.656 -5.298 1.00 92.44 453 PRO A C 1
ATOM 3689 O O . PRO A 1 453 ? 23.199 -1.633 -4.549 1.00 92.44 453 PRO A O 1
ATOM 3692 N N . ALA A 1 454 ? 23.560 -0.773 -6.593 1.00 94.62 454 ALA A N 1
ATOM 3693 C CA . ALA A 1 454 ? 24.000 -2.030 -7.179 1.00 94.62 454 ALA A CA 1
ATOM 3694 C C . ALA A 1 454 ? 25.464 -2.296 -6.800 1.00 94.62 454 ALA A C 1
ATOM 3696 O O . ALA A 1 454 ? 26.300 -1.387 -6.804 1.00 94.62 454 ALA A O 1
ATOM 3697 N N . GLU A 1 455 ? 25.796 -3.553 -6.514 1.00 94.88 455 GLU A N 1
ATOM 3698 C CA . GLU A 1 455 ? 27.145 -3.965 -6.121 1.00 94.88 455 GLU A CA 1
ATOM 3699 C C . GLU A 1 455 ? 27.589 -5.217 -6.879 1.00 94.88 455 GLU A C 1
ATOM 3701 O O . GLU A 1 455 ? 26.774 -6.035 -7.296 1.00 94.88 455 GLU A O 1
ATOM 3706 N N . LEU A 1 456 ? 28.901 -5.403 -7.032 1.00 94.62 456 LEU A N 1
ATOM 3707 C CA . LEU A 1 456 ? 29.460 -6.665 -7.516 1.00 94.62 456 LEU A CA 1
ATOM 3708 C C . LEU A 1 456 ? 29.652 -7.655 -6.357 1.00 94.62 456 LEU A C 1
ATOM 3710 O O . LEU A 1 456 ? 30.017 -7.273 -5.239 1.00 94.62 456 LEU A O 1
ATOM 3714 N N . LYS A 1 457 ? 29.476 -8.951 -6.635 1.00 88.94 457 LYS A N 1
ATOM 3715 C CA . LYS A 1 457 ? 29.765 -10.045 -5.698 1.00 88.94 457 LYS A CA 1
ATOM 3716 C C . LYS A 1 457 ? 31.192 -9.910 -5.156 1.00 88.94 457 LYS A C 1
ATOM 3718 O O . LYS A 1 457 ? 32.148 -9.797 -5.917 1.00 88.94 457 LYS A O 1
ATOM 3723 N N . GLY A 1 458 ? 31.328 -9.936 -3.830 1.00 72.00 458 GLY A N 1
ATOM 3724 C CA . GLY A 1 458 ? 32.610 -9.790 -3.128 1.00 72.00 458 GLY A CA 1
ATOM 3725 C C . GLY A 1 458 ? 32.846 -8.424 -2.472 1.00 72.00 458 GLY A C 1
ATOM 3726 O O . GLY A 1 458 ? 33.693 -8.341 -1.584 1.00 72.00 458 GLY A O 1
ATOM 3727 N N . ASN A 1 459 ? 32.066 -7.388 -2.807 1.00 58.09 459 ASN A N 1
ATOM 3728 C CA . ASN A 1 459 ? 32.112 -6.091 -2.108 1.00 58.09 459 ASN A CA 1
ATOM 3729 C C . ASN A 1 459 ? 31.235 -6.027 -0.838 1.00 58.09 459 ASN A C 1
ATOM 3731 O O . ASN A 1 459 ? 31.455 -5.156 0.003 1.00 58.09 459 ASN A O 1
ATOM 3735 N N . LEU A 1 460 ? 30.361 -7.020 -0.623 1.00 49.53 460 LEU A N 1
ATOM 3736 C CA . LEU A 1 460 ? 29.458 -7.154 0.536 1.00 49.53 460 LEU A CA 1
ATOM 3737 C C . LEU A 1 460 ? 30.160 -7.237 1.916 1.00 49.53 460 LEU A C 1
ATOM 3739 O O . LEU A 1 460 ? 29.498 -7.239 2.947 1.00 49.53 460 LEU A O 1
ATOM 3743 N N . LEU A 1 461 ? 31.497 -7.298 1.975 1.00 37.03 461 LEU A N 1
ATOM 3744 C CA . LEU A 1 461 ? 32.270 -7.431 3.223 1.00 37.03 461 LEU A CA 1
ATOM 3745 C C . LEU A 1 461 ? 32.823 -6.112 3.797 1.00 37.03 461 LEU A C 1
ATOM 3747 O O . LEU A 1 461 ? 33.644 -6.154 4.716 1.00 37.03 461 LEU A O 1
ATOM 3751 N N . LYS A 1 462 ? 32.413 -4.935 3.304 1.00 36.94 462 LYS A N 1
ATOM 3752 C CA . LYS A 1 462 ? 32.939 -3.646 3.815 1.00 36.94 462 LYS A CA 1
ATOM 3753 C C . LYS A 1 462 ? 31.907 -2.636 4.321 1.00 36.94 462 LYS A C 1
ATOM 3755 O O . LYS A 1 462 ? 32.291 -1.509 4.621 1.00 36.94 462 LYS A O 1
ATOM 3760 N N . GLY A 1 463 ? 30.647 -3.027 4.493 1.00 39.91 463 GLY A N 1
ATOM 3761 C CA . GLY A 1 463 ? 29.566 -2.086 4.799 1.00 39.91 463 GLY A CA 1
ATOM 3762 C C . GLY A 1 463 ? 28.626 -2.499 5.925 1.00 39.91 463 GLY A C 1
ATOM 3763 O O . GLY A 1 463 ? 27.424 -2.359 5.766 1.00 39.91 463 GLY A O 1
ATOM 3764 N N . SER A 1 464 ? 29.131 -3.006 7.051 1.00 32.06 464 SER A N 1
ATOM 3765 C CA . SER A 1 464 ? 28.319 -3.114 8.274 1.00 32.06 464 SER A CA 1
ATOM 3766 C C . SER A 1 464 ? 29.200 -3.164 9.524 1.00 32.06 464 SER A C 1
ATOM 3768 O O . SER A 1 464 ? 29.663 -4.226 9.949 1.00 32.06 464 SER A O 1
ATOM 3770 N N . LYS A 1 465 ? 29.432 -1.982 10.096 1.00 31.05 465 LYS A N 1
ATOM 3771 C CA . LYS A 1 465 ? 29.599 -1.769 11.533 1.00 31.05 465 LYS A CA 1
ATOM 3772 C C . LYS A 1 465 ? 28.670 -0.651 11.958 1.00 31.05 465 LYS A C 1
ATOM 3774 O O . LYS A 1 465 ? 28.596 0.332 11.189 1.00 31.05 465 LYS A O 1
#

Foldseek 3Di:
DPPDDAAQAPQSLVVLQVLFPPDDDDADAAAPLLVVLVVLVCVLCVFWAADPVDRQKGKDKFKTFNDDLVNHDDPVVCVVVVNDDDPVSSVVVSCVVPVDRIFMKIWMWGFDDPPDPWTWIWIWIDGLAATGTLDTYTPPVPHDHDDDPSSVSVSSSSVSCNVRSNVLSVCQVVVNNQVCCQVPPDQLAFKWKFQLVLVCVLPVVVLCVQQPQPDPVLLVVLVVCVVVCVQPPQPFAFDAFAFLLNVLVLLLLLCVLSPHDDPPDRSVRLQCVAFPQQQQLQQLRGPDPNNDPHFDRPDRVSVVVSVPDDGDPGQNQQSHDDPPQATKGWDKDWCVVVLVVCCVVVVDPPVRSVPGDTHIAIEIEGLSCLNSRSSSQVSCVVVSGRYHYPPSVVSSCSVVSNAMEMEHNNNDDQAPCQVVDDCVRPRHHGYDHADPVNCVSCVPRIGIDRDDDIHTPPPVPPDDD

Secondary structure (DSSP, 8-state):
-------SSHHHHHHHHTTSTT-----B--BHHHHHHHHHHHHHTTTBPPPSS-TTEEEEEEEEE---GGGS--HHHHHHTTS-SSHHHHHHHHHHH--SSEEEEEEEEEE--TT-SS-EEEEEEE-SS-EEEEEEEE-TT--BSSPPTTHHHHHHHHHHHHHHHHHHHHHHHTT-HHHHHHHH--GGG--EEEEHHHHHHH-HHHHHHHTTT--HHHHHHHHHHHHTT-S-TTTS--BS---HHHHHHHHHHHHHHTT---TT--HHHHHHHHS-S--TTSSSBSSGGGBSS---TT-HHHHHHHHTS---S--TT-SB--STTT-BEEEEEEHHHHHHHHHHHTSS-HHHHHTS--SEEEEEE-TT-HHHHHHHHHHHHHTT--EEETTHHHHHHHHHT-SEEEE--TTS-SSS-GGGS-GGG-----EE---HHHHHHHTTTEEEPPPPPP-BTT-TTSS--